Protein 2UZH (pdb70)

Structure (mmCIF, N/CA/C/O backbone):
data_2UZH
#
_entry.id   2UZH
#
_cell.length_a   159.121
_cell.length_b   159.121
_cell.length_c   54.160
_cell.angle_alpha   90.00
_cell.angle_beta   90.00
_cell.angle_gamma   90.00
#
_symmetry.space_group_name_H-M   'I 4'
#
loop_
_entity.id
_entity.type
_entity.pdbx_description
1 polymer '2C-METHYL-D-ERYTHRITOL 2,4-CYCLODIPHOSPHATE SYNTHASE'
2 non-polymer 'ZINC ION'
3 non-polymer "CYTIDINE-5'-DIPHOSPHATE"
4 non-polymer 1,2-ETHANEDIOL
5 non-polymer GLYCEROL
6 non-polymer '3-METHYLBUT-3-ENYL TRIHYDROGEN DIPHOSPHATE'
7 non-polymer DI(HYDROXYETHYL)ETHER
8 non-polymer 'ACETATE ION'
9 water water
#
loop_
_atom_site.group_PDB
_atom_site.id
_atom_site.type_symbol
_atom_site.label_atom_id
_atom_site.label_alt_id
_atom_site.label_comp_id
_atom_site.label_asym_id
_atom_site.label_entity_id
_atom_site.label_seq_id
_atom_site.pdbx_PDB_ins_code
_atom_site.Cartn_x
_atom_site.Cartn_y
_atom_site.Cartn_z
_atom_site.occupancy
_atom_site.B_iso_or_equiv
_atom_site.auth_seq_id
_atom_site.auth_comp_id
_atom_site.auth_asym_id
_atom_site.auth_atom_id
_atom_site.pdbx_PDB_model_num
ATOM 1 N N . LEU A 1 5 ? 63.498 68.616 38.596 1.00 30.26 3 LEU A N 1
ATOM 2 C CA . LEU A 1 5 ? 62.753 67.307 38.468 1.00 31.18 3 LEU A CA 1
ATOM 3 C C . LEU A 1 5 ? 63.619 66.251 37.797 1.00 29.21 3 LEU A C 1
ATOM 4 O O . LEU A 1 5 ? 64.406 66.579 36.912 1.00 29.19 3 LEU A O 1
ATOM 9 N N . PRO A 1 6 ? 63.463 64.970 38.192 1.00 28.13 4 PRO A N 1
ATOM 10 C CA . PRO A 1 6 ? 64.180 63.930 37.459 1.00 24.22 4 PRO A CA 1
ATOM 11 C C . PRO A 1 6 ? 63.522 63.693 36.083 1.00 24.02 4 PRO A C 1
ATOM 12 O O . PRO A 1 6 ? 62.397 64.160 35.846 1.00 22.84 4 PRO A O 1
ATOM 16 N N . ARG A 1 7 ? 64.237 63.036 35.174 1.00 20.21 5 ARG A N 1
ATOM 17 C CA . ARG A 1 7 ? 63.740 62.828 33.825 1.00 19.97 5 ARG A CA 1
ATOM 18 C C . ARG A 1 7 ? 63.549 61.349 33.504 1.00 17.54 5 ARG A C 1
ATOM 19 O O . ARG A 1 7 ? 64.414 60.527 33.827 1.00 17.25 5 ARG A O 1
ATOM 27 N N . VAL A 1 8 ? 62.449 61.041 32.823 1.00 12.38 6 VAL A N 1
ATOM 28 C CA . VAL A 1 8 ? 62.115 59.678 32.441 1.00 16.68 6 VAL A CA 1
ATOM 29 C C . VAL A 1 8 ? 62.402 59.477 30.945 1.00 15.80 6 VAL A C 1
ATOM 30 O O . VAL A 1 8 ? 62.346 60.425 30.180 1.00 18.47 6 VAL A O 1
ATOM 34 N N . GLY A 1 9 ? 62.754 58.252 30.556 1.00 13.55 7 GLY A N 1
ATOM 35 C CA . GLY A 1 9 ? 62.955 57.897 29.155 1.00 12.08 7 GLY A CA 1
ATOM 36 C C . GLY A 1 9 ? 62.510 56.466 28.928 1.00 14.35 7 GLY A C 1
ATOM 37 O O . GLY A 1 9 ? 62.339 55.692 29.886 1.00 12.84 7 GLY A O 1
ATOM 38 N N . LEU A 1 10 ? 62.317 56.116 27.661 1.00 13.38 8 LEU A N 1
ATOM 39 C CA . LEU A 1 10 ? 61.802 54.815 27.274 1.00 16.04 8 LEU A CA 1
ATOM 40 C C . LEU A 1 10 ? 62.472 54.406 25.972 1.00 17.06 8 LEU A C 1
ATOM 41 O O . LEU A 1 10 ? 62.812 55.264 25.161 1.00 16.42 8 LEU A O 1
ATOM 46 N N . GLY A 1 11 ? 62.654 53.099 25.782 1.00 17.07 9 GLY A N 1
ATOM 47 C CA . GLY A 1 11 ? 63.277 52.554 24.577 1.00 15.23 9 GLY A CA 1
ATOM 48 C C . GLY A 1 11 ? 62.667 51.211 24.261 1.00 17.24 9 GLY A C 1
ATOM 49 O O . GLY A 1 11 ? 62.331 50.460 25.179 1.00 18.26 9 GLY A O 1
ATOM 50 N N . THR A 1 12 ? 62.456 50.930 22.971 1.00 16.28 10 THR A N 1
ATOM 51 C CA . THR A 1 12 ? 62.003 49.613 22.529 1.00 20.50 10 THR A CA 1
ATOM 52 C C . THR A 1 12 ? 62.873 49.136 21.397 1.00 22.45 10 THR A C 1
ATOM 53 O O . THR A 1 12 ? 63.554 49.926 20.763 1.00 26.03 10 THR A O 1
ATOM 57 N N . ASP A 1 13 ? 62.848 47.831 21.151 1.00 24.56 11 ASP A N 1
ATOM 58 C CA . ASP A 1 13 ? 63.591 47.258 20.065 1.00 21.99 11 ASP A CA 1
ATOM 59 C C . ASP A 1 13 ? 63.053 45.878 19.719 1.00 24.75 11 ASP A C 1
ATOM 60 O O . ASP A 1 13 ? 62.598 45.149 20.595 1.00 22.57 11 ASP A O 1
ATOM 65 N N . VAL A 1 14 ? 63.125 45.539 18.432 1.00 25.57 12 VAL A N 1
ATOM 66 C CA A VAL A 1 14 ? 62.654 44.251 17.898 0.50 26.40 12 VAL A CA 1
ATOM 67 C CA B VAL A 1 14 ? 62.701 44.229 17.952 0.50 25.69 12 VAL A CA 1
ATOM 68 C C . VAL A 1 14 ? 63.697 43.721 16.903 1.00 27.67 12 VAL A C 1
ATOM 69 O O . VAL A 1 14 ? 64.157 44.476 16.046 1.00 26.32 12 VAL A O 1
ATOM 76 N N . HIS A 1 15 ? 64.063 42.439 17.008 1.00 29.23 13 HIS A N 1
ATOM 77 C CA . HIS A 1 15 ? 64.976 41.813 16.033 1.00 32.18 13 HIS A CA 1
ATOM 78 C C . HIS A 1 15 ? 64.444 40.456 15.604 1.00 32.83 13 HIS A C 1
ATOM 79 O O . HIS A 1 15 ? 63.838 39.752 16.415 1.00 30.36 13 HIS A O 1
ATOM 86 N N . PRO A 1 16 ? 64.715 40.051 14.343 1.00 34.44 14 PRO A N 1
ATOM 87 C CA . PRO A 1 16 ? 64.339 38.687 13.953 1.00 34.02 14 PRO A CA 1
ATOM 88 C C . PRO A 1 16 ? 65.262 37.644 14.591 1.00 35.15 14 PRO A C 1
ATOM 89 O O . PRO A 1 16 ? 66.430 37.921 14.875 1.00 37.38 14 PRO A O 1
ATOM 93 N N . ILE A 1 17 ? 64.721 36.460 14.835 1.00 38.73 15 ILE A N 1
ATOM 94 C CA . ILE A 1 17 ? 65.495 35.333 15.337 1.00 41.22 15 ILE A CA 1
ATOM 95 C C . ILE A 1 17 ? 66.097 34.553 14.151 1.00 46.28 15 ILE A C 1
ATOM 96 O O . ILE A 1 17 ? 65.439 34.341 13.128 1.00 42.95 15 ILE A O 1
ATOM 101 N N . GLU A 1 18 ? 67.360 34.162 14.290 1.00 51.87 16 GLU A N 1
ATOM 102 C CA . GLU A 1 18 ? 68.082 33.467 13.224 1.00 59.12 16 GLU A CA 1
ATOM 103 C C . GLU A 1 18 ? 68.631 32.151 13.757 1.00 58.10 16 GLU A C 1
ATOM 104 O O . GLU A 1 18 ? 69.313 32.123 14.786 1.00 56.84 16 GLU A O 1
ATOM 110 N N . ALA A 1 19 ? 68.309 31.062 13.063 1.00 59.77 17 ALA A N 1
ATOM 111 C CA . ALA A 1 19 ? 68.777 29.730 13.443 1.00 61.27 17 ALA A CA 1
ATOM 112 C C . ALA A 1 19 ? 70.308 29.663 13.392 1.00 60.99 17 ALA A C 1
ATOM 113 O O . ALA A 1 19 ? 70.928 30.156 12.441 1.00 60.12 17 ALA A O 1
ATOM 115 N N . GLY A 1 20 ? 70.907 29.087 14.433 1.00 60.43 18 GLY A N 1
ATOM 116 C CA . GLY A 1 20 ? 72.359 28.920 14.490 1.00 62.39 18 GLY A CA 1
ATOM 117 C C . GLY A 1 20 ? 73.139 30.056 15.137 1.00 62.96 18 GLY A C 1
ATOM 118 O O . GLY A 1 20 ? 74.204 29.819 15.719 1.00 64.66 18 GLY A O 1
ATOM 119 N N . ARG A 1 21 ? 72.615 31.281 15.031 1.00 61.93 19 ARG A N 1
ATOM 120 C CA . ARG A 1 21 ? 73.231 32.475 15.629 1.00 60.16 19 ARG A CA 1
ATOM 121 C C . ARG A 1 21 ? 73.340 32.313 17.158 1.00 58.42 19 ARG A C 1
ATOM 122 O O . ARG A 1 21 ? 72.421 31.769 17.787 1.00 57.07 19 ARG A O 1
ATOM 130 N N . PRO A 1 22 ? 74.482 32.738 17.754 1.00 55.62 20 PRO A N 1
ATOM 131 C CA . PRO A 1 22 ? 74.630 32.758 19.215 1.00 53.25 20 PRO A CA 1
ATOM 132 C C . PRO A 1 22 ? 73.693 33.754 19.913 1.00 49.35 20 PRO A C 1
ATOM 133 O O . PRO A 1 22 ? 73.642 34.940 19.556 1.00 47.37 20 PRO A O 1
ATOM 137 N N . CYS A 1 23 ? 72.965 33.259 20.908 1.00 45.48 21 CYS A N 1
ATOM 138 C CA . CYS A 1 23 ? 72.019 34.080 21.654 1.00 43.42 21 CYS A CA 1
ATOM 139 C C . CYS A 1 23 ? 72.744 34.965 22.663 1.00 40.91 21 CYS A C 1
ATOM 140 O O . CYS A 1 23 ? 73.090 34.519 23.757 1.00 41.87 21 CYS A O 1
ATOM 143 N N . ARG A 1 24 ? 72.996 36.212 22.267 1.00 41.10 22 ARG A N 1
ATOM 144 C CA . ARG A 1 24 ? 73.474 37.239 23.188 1.00 37.91 22 ARG A CA 1
ATOM 145 C C . ARG A 1 24 ? 72.267 38.087 23.549 1.00 33.72 22 ARG A C 1
ATOM 146 O O . ARG A 1 24 ? 71.651 38.707 22.681 1.00 31.51 22 ARG A O 1
ATOM 154 N N . LEU A 1 25 ? 71.924 38.095 24.830 1.00 29.63 23 LEU A N 1
ATOM 155 C CA . LEU A 1 25 ? 70.721 38.745 25.298 1.00 26.65 23 LEU A CA 1
ATOM 156 C C . LEU A 1 25 ? 70.984 39.207 26.703 1.00 24.93 23 LEU A C 1
ATOM 157 O O . LEU A 1 25 ? 71.469 38.426 27.521 1.00 23.24 23 LEU A O 1
ATOM 162 N N . LEU A 1 26 ? 70.642 40.465 27.000 1.00 20.97 24 LEU A N 1
ATOM 163 C CA . LEU A 1 26 ? 70.790 40.991 28.359 1.00 19.88 24 LEU A CA 1
ATOM 164 C C . LEU A 1 26 ? 72.254 40.960 28.797 1.00 18.85 24 LEU A C 1
ATOM 165 O O . LEU A 1 26 ? 72.557 40.894 29.992 1.00 20.31 24 LEU A O 1
ATOM 170 N N . CYS A 1 27 ? 73.148 41.021 27.808 1.00 21.11 25 CYS A N 1
ATOM 171 C CA . CYS A 1 27 ? 74.599 40.956 28.016 1.00 25.26 25 CYS A CA 1
ATOM 172 C C . CYS A 1 27 ? 75.066 39.613 28.625 1.00 27.19 25 CYS A C 1
ATOM 173 O O . CYS A 1 27 ? 76.101 39.550 29.273 1.00 30.35 25 CYS A O 1
ATOM 176 N N . LEU A 1 28 ? 74.273 38.560 28.414 1.00 30.28 26 LEU A N 1
ATOM 177 C CA . LEU A 1 28 ? 74.652 37.187 28.759 1.00 29.70 26 LEU A CA 1
ATOM 178 C C . LEU A 1 28 ? 74.669 36.360 27.487 1.00 30.88 26 LEU A C 1
ATOM 179 O O . LEU A 1 28 ? 74.166 36.799 26.448 1.00 29.99 26 LEU A O 1
ATOM 184 N N . GLU A 1 29 ? 75.256 35.172 27.564 1.00 33.12 27 GLU A N 1
ATOM 185 C CA . GLU A 1 29 ? 75.184 34.204 26.474 1.00 40.30 27 GLU A CA 1
ATOM 186 C C . GLU A 1 29 ? 74.273 33.060 26.896 1.00 38.28 27 GLU A C 1
ATOM 187 O O . GLU A 1 29 ? 74.478 32.425 27.930 1.00 35.55 27 GLU A O 1
ATOM 193 N N . PHE A 1 30 ? 73.231 32.832 26.116 1.00 39.87 28 PHE A N 1
ATOM 194 C CA . PHE A 1 30 ? 72.391 31.672 26.327 1.00 44.22 28 PHE A CA 1
ATOM 195 C C . PHE A 1 30 ? 72.851 30.703 25.241 1.00 52.22 28 PHE A C 1
ATOM 196 O O . PHE A 1 30 ? 72.335 30.725 24.117 1.00 54.14 28 PHE A O 1
ATOM 204 N N . ASP A 1 31 ? 73.870 29.900 25.561 1.00 60.40 29 ASP A N 1
ATOM 205 C CA . ASP A 1 31 ? 74.502 28.981 24.589 1.00 67.56 29 ASP A CA 1
ATOM 206 C C . ASP A 1 31 ? 73.633 27.734 24.469 1.00 70.90 29 ASP A C 1
ATOM 207 O O . ASP A 1 31 ? 74.042 26.618 24.802 1.00 74.34 29 ASP A O 1
ATOM 212 N N . ASP A 1 32 ? 72.443 27.955 23.917 1.00 73.29 30 ASP A N 1
ATOM 213 C CA . ASP A 1 32 ? 71.226 27.377 24.458 1.00 74.25 30 ASP A CA 1
ATOM 214 C C . ASP A 1 32 ? 70.101 27.521 23.431 1.00 72.82 30 ASP A C 1
ATOM 215 O O . ASP A 1 32 ? 69.599 26.522 22.902 1.00 72.54 30 ASP A O 1
ATOM 220 N N . ALA A 1 33 ? 69.730 28.774 23.149 1.00 70.39 31 ALA A N 1
ATOM 221 C CA . ALA A 1 33 ? 68.674 29.113 22.193 1.00 66.98 31 ALA A CA 1
ATOM 222 C C . ALA A 1 33 ? 69.243 29.870 20.992 1.00 64.45 31 ALA A C 1
ATOM 223 O O . ALA A 1 33 ? 70.442 30.152 20.941 1.00 63.28 31 ALA A O 1
ATOM 225 N N . ASP A 1 34 ? 68.388 30.163 20.014 1.00 62.70 32 ASP A N 1
ATOM 226 C CA . ASP A 1 34 ? 68.672 31.203 19.022 1.00 62.42 32 ASP A CA 1
ATOM 227 C C . ASP A 1 34 ? 68.195 32.508 19.678 1.00 60.33 32 ASP A C 1
ATOM 228 O O . ASP A 1 34 ? 67.162 32.493 20.361 1.00 62.57 32 ASP A O 1
ATOM 233 N N . GLY A 1 35 ? 68.885 33.637 19.497 1.00 57.61 33 GLY A N 1
ATOM 234 C CA . GLY A 1 35 ? 69.930 33.866 18.508 1.00 52.91 33 GLY A CA 1
ATOM 235 C C . GLY A 1 35 ? 69.366 34.917 17.570 1.00 50.45 33 GLY A C 1
ATOM 236 O O . GLY A 1 35 ? 68.638 34.575 16.640 1.00 48.65 33 GLY A O 1
ATOM 237 N N . CYS A 1 36 ? 69.658 36.193 17.829 1.00 49.21 34 CYS A N 1
ATOM 238 C CA . CYS A 1 36 ? 69.080 37.297 17.028 1.00 50.98 34 CYS A CA 1
ATOM 239 C C . CYS A 1 36 ? 70.007 37.872 15.964 1.00 52.49 34 CYS A C 1
ATOM 240 O O . CYS A 1 36 ? 71.211 37.967 16.176 1.00 52.62 34 CYS A O 1
ATOM 243 N N . ALA A 1 37 ? 69.416 38.299 14.846 1.00 54.63 35 ALA A N 1
ATOM 244 C CA . ALA A 1 37 ? 70.159 38.785 13.682 1.00 55.61 35 ALA A CA 1
ATOM 245 C C . ALA A 1 37 ? 70.067 40.303 13.483 1.00 56.59 35 ALA A C 1
ATOM 246 O O . ALA A 1 37 ? 69.317 41.000 14.175 1.00 57.69 35 ALA A O 1
ATOM 248 N N . SER A 1 40 ? 73.733 44.272 15.967 1.00 54.29 38 SER A N 1
ATOM 249 C CA . SER A 1 40 ? 75.166 44.032 16.172 1.00 53.36 38 SER A CA 1
ATOM 250 C C . SER A 1 40 ? 75.399 42.566 16.574 1.00 50.58 38 SER A C 1
ATOM 251 O O . SER A 1 40 ? 75.628 41.718 15.713 1.00 51.56 38 SER A O 1
ATOM 254 N N . ASP A 1 41 ? 75.325 42.274 17.873 1.00 46.62 39 ASP A N 1
ATOM 255 C CA . ASP A 1 41 ? 75.219 40.898 18.369 1.00 42.76 39 ASP A CA 1
ATOM 256 C C . ASP A 1 41 ? 73.738 40.495 18.586 1.00 39.91 39 ASP A C 1
ATOM 257 O O . ASP A 1 41 ? 73.433 39.420 19.120 1.00 37.71 39 ASP A O 1
ATOM 262 N N . GLY A 1 42 ? 72.830 41.377 18.171 1.00 38.27 40 GLY A N 1
ATOM 263 C CA . GLY A 1 42 ? 71.389 41.157 18.299 1.00 34.79 40 GLY A CA 1
ATOM 264 C C . GLY A 1 42 ? 70.821 41.212 19.710 1.00 32.51 40 GLY A C 1
ATOM 265 O O . GLY A 1 42 ? 69.726 40.671 19.961 1.00 32.77 40 GLY A O 1
ATOM 266 N N . ASP A 1 43 ? 71.531 41.874 20.630 1.00 27.22 41 ASP A N 1
ATOM 267 C CA . ASP A 1 43 ? 71.042 42.017 22.009 1.00 23.58 41 ASP A CA 1
ATOM 268 C C . ASP A 1 43 ? 69.941 43.088 22.121 1.00 23.95 41 ASP A C 1
ATOM 269 O O . ASP A 1 43 ? 70.187 44.263 22.432 1.00 23.55 41 ASP A O 1
ATOM 274 N N . VAL A 1 44 ? 68.718 42.645 21.858 1.00 23.61 42 VAL A N 1
ATOM 275 C CA . VAL A 1 44 ? 67.528 43.486 21.824 1.00 20.31 42 VAL A CA 1
ATOM 276 C C . VAL A 1 44 ? 67.338 44.239 23.151 1.00 22.55 42 VAL A C 1
ATOM 277 O O . VAL A 1 44 ? 66.948 45.418 23.159 1.00 23.53 42 VAL A O 1
ATOM 281 N N . ALA A 1 45 ? 67.647 43.569 24.268 1.00 19.86 43 ALA A N 1
ATOM 282 C CA . ALA A 1 45 ? 67.529 44.159 25.600 1.00 19.53 43 ALA A CA 1
ATOM 283 C C . ALA A 1 45 ? 68.585 45.242 25.871 1.00 20.12 43 ALA A C 1
ATOM 284 O O . ALA A 1 45 ? 68.284 46.262 26.482 1.00 20.17 43 ALA A O 1
ATOM 286 N N . ALA A 1 46 ? 69.821 45.024 25.409 1.00 20.07 44 ALA A N 1
ATOM 287 C CA . ALA A 1 46 ? 70.873 46.048 25.515 1.00 18.26 44 ALA A CA 1
ATOM 288 C C . ALA A 1 46 ? 70.524 47.290 24.708 1.00 16.46 44 ALA A C 1
ATOM 289 O O . ALA A 1 46 ? 70.733 48.417 25.164 1.00 16.51 44 ALA A O 1
ATOM 291 N N . HIS A 1 47 ? 69.972 47.078 23.515 1.00 18.07 45 HIS A N 1
ATOM 292 C CA . HIS A 1 47 ? 69.565 48.169 22.628 1.00 19.41 45 HIS A CA 1
ATOM 293 C C . HIS A 1 47 ? 68.418 49.005 23.201 1.00 17.61 45 HIS A C 1
ATOM 294 O O . HIS A 1 47 ? 68.475 50.240 23.192 1.00 21.03 45 HIS A O 1
ATOM 301 N N . ALA A 1 48 ? 67.373 48.341 23.688 1.00 16.86 46 ALA A N 1
ATOM 302 C CA . ALA A 1 48 ? 66.244 49.037 24.333 1.00 16.33 46 ALA A CA 1
ATOM 303 C C . ALA A 1 48 ? 66.728 49.887 25.527 1.00 14.84 46 ALA A C 1
ATOM 304 O O . ALA A 1 48 ? 66.316 51.037 25.691 1.00 13.86 46 ALA A O 1
ATOM 306 N N . LEU A 1 49 ? 67.605 49.301 26.341 1.00 15.01 47 LEU A N 1
ATOM 307 C CA A LEU A 1 49 ? 68.163 49.987 27.507 0.50 14.95 47 LEU A CA 1
ATOM 308 C CA B LEU A 1 49 ? 68.172 49.970 27.504 0.50 16.02 47 LEU A CA 1
ATOM 309 C C . LEU A 1 49 ? 68.980 51.209 27.114 1.00 15.54 47 LEU A C 1
ATOM 310 O O . LEU A 1 49 ? 68.878 52.244 27.747 1.00 15.21 47 LEU A O 1
ATOM 319 N N . CYS A 1 50 ? 69.799 51.081 26.072 1.00 17.88 48 CYS A N 1
ATOM 320 C CA . CYS A 1 50 ? 70.556 52.221 25.574 1.00 19.02 48 CYS A CA 1
ATOM 321 C C . CYS A 1 50 ? 69.618 53.340 25.158 1.00 18.07 48 CYS A C 1
ATOM 322 O O . CYS A 1 50 ? 69.774 54.496 25.593 1.00 19.36 48 CYS A O 1
ATOM 325 N N . ASP A 1 51 ? 68.622 52.994 24.345 1.00 19.59 49 ASP A N 1
ATOM 326 C CA . ASP A 1 51 ? 67.592 53.961 23.938 1.00 18.98 49 ASP A CA 1
ATOM 327 C C . ASP A 1 51 ? 66.828 54.626 25.082 1.00 16.24 49 ASP A C 1
ATOM 328 O O . ASP A 1 51 ? 66.527 55.807 25.004 1.00 19.20 49 ASP A O 1
ATOM 333 N N . ALA A 1 52 ? 66.544 53.891 26.154 1.00 13.96 50 ALA A N 1
ATOM 334 C CA . ALA A 1 52 ? 65.858 54.481 27.307 1.00 14.82 50 ALA A CA 1
ATOM 335 C C . ALA A 1 52 ? 66.756 55.531 27.982 1.00 16.47 50 ALA A C 1
ATOM 336 O O . ALA A 1 52 ? 66.291 56.615 28.369 1.00 16.36 50 ALA A O 1
ATOM 338 N N . LEU A 1 53 ? 68.043 55.212 28.115 1.00 17.60 51 LEU A N 1
ATOM 339 C CA . LEU A 1 53 ? 68.989 56.106 28.795 1.00 16.77 51 LEU A CA 1
ATOM 340 C C . LEU A 1 53 ? 69.214 57.385 27.989 1.00 17.82 51 LEU A C 1
ATOM 341 O O . LEU A 1 53 ? 69.207 58.486 28.541 1.00 19.50 51 LEU A O 1
ATOM 346 N N . LEU A 1 54 ? 69.402 57.221 26.684 1.00 16.36 52 LEU A N 1
ATOM 347 C CA . LEU A 1 54 ? 69.635 58.326 25.775 1.00 18.86 52 LEU A CA 1
ATOM 348 C C . LEU A 1 54 ? 68.427 59.256 25.718 1.00 22.03 52 LEU A C 1
ATOM 349 O O . LEU A 1 54 ? 68.575 60.488 25.765 1.00 22.71 52 LEU A O 1
ATOM 354 N N . SER A 1 55 ? 67.231 58.671 25.622 1.00 21.36 53 SER A N 1
ATOM 355 C CA . SER A 1 55 ? 66.020 59.473 25.612 1.00 18.84 53 SER A CA 1
ATOM 356 C C . SER A 1 55 ? 65.739 60.232 26.916 1.00 16.85 53 SER A C 1
ATOM 357 O O . SER A 1 55 ? 65.383 61.409 26.857 1.00 19.46 53 SER A O 1
ATOM 360 N N . ALA A 1 56 ? 65.943 59.598 28.076 1.00 16.50 54 ALA A N 1
ATOM 361 C CA . ALA A 1 56 ? 65.869 60.310 29.375 1.00 16.09 54 ALA A CA 1
ATOM 362 C C . ALA A 1 56 ? 66.806 61.528 29.423 1.00 19.61 54 ALA A C 1
ATOM 363 O O . ALA A 1 56 ? 66.444 62.579 29.954 1.00 17.93 54 ALA A O 1
ATOM 365 N N . ALA A 1 57 ? 68.004 61.377 28.854 1.00 19.86 55 ALA A N 1
ATOM 366 C CA . ALA A 1 57 ? 69.014 62.414 28.904 1.00 20.46 55 ALA A CA 1
ATOM 367 C C . ALA A 1 57 ? 68.894 63.419 27.746 1.00 24.81 55 ALA A C 1
ATOM 368 O O . ALA A 1 57 ? 69.646 64.383 27.686 1.00 25.68 55 ALA A O 1
ATOM 370 N N . GLY A 1 58 ? 67.968 63.177 26.818 1.00 23.40 56 GLY A N 1
ATOM 371 C CA . GLY A 1 58 ? 67.785 64.043 25.675 1.00 23.57 56 GLY A CA 1
ATOM 372 C C . GLY A 1 58 ? 68.914 63.997 24.665 1.00 26.96 56 GLY A C 1
ATOM 373 O O . GLY A 1 58 ? 69.194 65.008 24.024 1.00 29.15 56 GLY A O 1
ATOM 374 N N . LEU A 1 59 ? 69.533 62.829 24.484 1.00 26.70 57 LEU A N 1
ATOM 375 C CA . LEU A 1 59 ? 70.723 62.707 23.629 1.00 27.96 57 LEU A CA 1
ATOM 376 C C . LEU A 1 59 ? 70.539 61.981 22.292 1.00 26.75 57 LEU A C 1
ATOM 377 O O . LEU A 1 59 ? 71.514 61.665 21.626 1.00 27.90 57 LEU A O 1
ATOM 382 N N . GLY A 1 60 ? 69.306 61.711 21.896 1.00 27.67 58 GLY A N 1
ATOM 383 C CA . GLY A 1 60 ? 69.055 61.004 20.640 1.00 25.10 58 GLY A CA 1
ATOM 384 C C . GLY A 1 60 ? 68.717 59.541 20.840 1.00 25.87 58 GLY A C 1
ATOM 385 O O . GLY A 1 60 ? 68.173 59.163 21.876 1.00 25.53 58 GLY A O 1
ATOM 386 N N . ASP A 1 61 ? 69.024 58.732 19.829 1.00 23.56 59 ASP A N 1
ATOM 387 C CA . ASP A 1 61 ? 68.855 57.291 19.874 1.00 25.63 59 ASP A CA 1
ATOM 388 C C . ASP A 1 61 ? 70.130 56.609 19.359 1.00 26.91 59 ASP A C 1
ATOM 389 O O . ASP A 1 61 ? 71.156 57.262 19.165 1.00 24.19 59 ASP A O 1
ATOM 394 N N . LEU A 1 62 ? 70.068 55.299 19.153 1.00 26.98 60 LEU A N 1
ATOM 395 C CA . LEU A 1 62 ? 71.235 54.538 18.714 1.00 28.71 60 LEU A CA 1
ATOM 396 C C . LEU A 1 62 ? 71.809 55.031 17.390 1.00 30.23 60 LEU A C 1
ATOM 397 O O . LEU A 1 62 ? 73.028 54.997 17.201 1.00 26.39 60 LEU A O 1
ATOM 402 N N . GLY A 1 63 ? 70.933 55.456 16.475 1.00 28.51 61 GLY A N 1
ATOM 403 C CA . GLY A 1 63 ? 71.364 55.978 15.180 1.00 29.02 61 GLY A CA 1
ATOM 404 C C . GLY A 1 63 ? 72.115 57.283 15.339 1.00 30.51 61 GLY A C 1
ATOM 405 O O . GLY A 1 63 ? 73.159 57.479 14.738 1.00 35.09 61 GLY A O 1
ATOM 406 N N . THR A 1 64 ? 71.595 58.185 16.161 1.00 31.06 62 THR A N 1
ATOM 407 C CA . THR A 1 64 ? 72.308 59.415 16.493 1.00 33.53 62 THR A CA 1
ATOM 408 C C . THR A 1 64 ? 73.747 59.127 16.921 1.00 34.58 62 THR A C 1
ATOM 409 O O . THR A 1 64 ? 74.674 59.798 16.478 1.00 35.64 62 THR A O 1
ATOM 413 N N . ILE A 1 65 ? 73.922 58.124 17.778 1.00 34.99 63 ILE A N 1
ATOM 414 C CA . ILE A 1 65 ? 75.176 57.947 18.499 1.00 36.59 63 ILE A CA 1
ATOM 415 C C . ILE A 1 65 ? 76.183 56.962 17.890 1.00 37.10 63 ILE A C 1
ATOM 416 O O . ILE A 1 65 ? 77.398 57.174 17.981 1.00 39.19 63 ILE A O 1
ATOM 421 N N . PHE A 1 66 ? 75.682 55.908 17.263 1.00 35.34 64 PHE A N 1
ATOM 422 C CA . PHE A 1 66 ? 76.539 54.908 16.637 1.00 37.36 64 PHE A CA 1
ATOM 423 C C . PHE A 1 66 ? 76.474 55.011 15.107 1.00 42.05 64 PHE A C 1
ATOM 424 O O . PHE A 1 66 ? 77.169 54.281 14.393 1.00 45.27 64 PHE A O 1
ATOM 432 N N . GLY A 1 67 ? 75.663 55.952 14.618 1.00 45.24 65 GLY A N 1
ATOM 433 C CA . GLY A 1 67 ? 75.468 56.173 13.187 1.00 48.78 65 GLY A CA 1
ATOM 434 C C . GLY A 1 67 ? 75.035 54.902 12.490 1.00 52.52 65 GLY A C 1
ATOM 435 O O . GLY A 1 67 ? 74.561 53.967 13.140 1.00 50.17 65 GLY A O 1
ATOM 436 N N . THR A 1 68 ? 75.196 54.869 11.168 1.00 58.29 66 THR A N 1
ATOM 437 C CA . THR A 1 68 ? 74.954 53.646 10.399 1.00 62.55 66 THR A CA 1
ATOM 438 C C . THR A 1 68 ? 76.239 53.124 9.749 1.00 63.28 66 THR A C 1
ATOM 439 O O . THR A 1 68 ? 76.960 53.865 9.055 1.00 60.90 66 THR A O 1
ATOM 443 N N . ASP A 1 69 ? 76.514 51.848 10.013 1.00 64.47 67 ASP A N 1
ATOM 444 C CA . ASP A 1 69 ? 77.776 51.187 9.655 1.00 66.01 67 ASP A CA 1
ATOM 445 C C . ASP A 1 69 ? 79.035 52.067 9.834 1.00 63.04 67 ASP A C 1
ATOM 446 O O . ASP A 1 69 ? 79.910 52.097 8.960 1.00 62.57 67 ASP A O 1
ATOM 451 N N . ARG A 1 70 ? 79.100 52.782 10.964 1.00 60.19 68 ARG A N 1
ATOM 452 C CA . ARG A 1 70 ? 80.295 53.535 11.375 1.00 56.77 68 ARG A CA 1
ATOM 453 C C . ARG A 1 70 ? 81.437 52.547 11.624 1.00 51.74 68 ARG A C 1
ATOM 454 O O . ARG A 1 70 ? 81.245 51.526 12.296 1.00 49.89 68 ARG A O 1
ATOM 462 N N . PRO A 1 71 ? 82.631 52.845 11.091 1.00 47.81 69 PRO A N 1
ATOM 463 C CA . PRO A 1 71 ? 83.671 51.823 11.185 1.00 45.00 69 PRO A CA 1
ATOM 464 C C . PRO A 1 71 ? 84.020 51.487 12.642 1.00 40.21 69 PRO A C 1
ATOM 465 O O . PRO A 1 71 ? 84.257 50.329 12.959 1.00 39.79 69 PRO A O 1
ATOM 469 N N . GLN A 1 72 ? 84.019 52.479 13.525 1.00 37.55 70 GLN A N 1
ATOM 470 C CA . GLN A 1 72 ? 84.506 52.241 14.890 1.00 37.24 70 GLN A CA 1
ATOM 471 C C . GLN A 1 72 ? 83.532 51.463 15.776 1.00 34.82 70 GLN A C 1
ATOM 472 O O . GLN A 1 72 ? 83.919 50.938 16.816 1.00 33.42 70 GLN A O 1
ATOM 478 N N . TRP A 1 73 ? 82.277 51.364 15.346 1.00 35.53 71 TRP A N 1
ATOM 479 C CA . TRP A 1 73 ? 81.279 50.607 16.104 1.00 35.57 71 TRP A CA 1
ATOM 480 C C . TRP A 1 73 ? 80.804 49.340 15.406 1.00 37.65 71 TRP A C 1
ATOM 481 O O . TRP A 1 73 ? 79.955 48.622 15.938 1.00 36.98 71 TRP A O 1
ATOM 492 N N . ARG A 1 74 ? 81.359 49.056 14.229 1.00 41.02 72 ARG A N 1
ATOM 493 C CA . ARG A 1 74 ? 81.070 47.799 13.552 1.00 45.23 72 ARG A CA 1
ATOM 494 C C . ARG A 1 74 ? 81.371 46.625 14.467 1.00 46.06 72 ARG A C 1
ATOM 495 O O . ARG A 1 74 ? 82.542 46.343 14.779 1.00 45.92 72 ARG A O 1
ATOM 503 N N . GLY A 1 75 ? 80.301 45.960 14.902 1.00 45.19 73 GLY A N 1
ATOM 504 C CA . GLY A 1 75 ? 80.412 44.751 15.716 1.00 42.79 73 GLY A CA 1
ATOM 505 C C . GLY A 1 75 ? 80.542 44.993 17.211 1.00 41.06 73 GLY A C 1
ATOM 506 O O . GLY A 1 75 ? 80.957 44.091 17.946 1.00 41.07 73 GLY A O 1
ATOM 507 N N . ALA A 1 76 ? 80.205 46.210 17.652 1.00 36.56 74 ALA A N 1
ATOM 508 C CA . ALA A 1 76 ? 80.135 46.546 19.066 1.00 32.44 74 ALA A CA 1
ATOM 509 C C . ALA A 1 76 ? 79.091 45.671 19.748 1.00 32.73 74 ALA A C 1
ATOM 510 O O . ALA A 1 76 ? 77.973 45.486 19.248 1.00 33.70 74 ALA A O 1
ATOM 512 N N . SER A 1 77 ? 79.455 45.120 20.890 1.00 27.83 75 SER A N 1
ATOM 513 C CA . SER A 1 77 ? 78.525 44.290 21.611 1.00 24.12 75 SER A CA 1
ATOM 514 C C . SER A 1 77 ? 77.519 45.181 22.350 1.00 24.31 75 SER A C 1
ATOM 515 O O . SER A 1 77 ? 77.610 46.418 22.313 1.00 24.62 75 SER A O 1
ATOM 518 N N . GLY A 1 78 ? 76.568 44.549 23.028 1.00 26.13 76 GLY A N 1
ATOM 519 C CA . GLY A 1 78 ? 75.581 45.260 23.833 1.00 24.01 76 GLY A CA 1
ATOM 520 C C . GLY A 1 78 ? 76.229 45.959 25.010 1.00 22.21 76 GLY A C 1
ATOM 521 O O . GLY A 1 78 ? 75.923 47.114 25.293 1.00 21.55 76 GLY A O 1
ATOM 522 N N . ALA A 1 79 ? 77.134 45.255 25.684 1.00 20.79 77 ALA A N 1
ATOM 523 C CA . ALA A 1 79 ? 77.937 45.823 26.766 1.00 21.07 77 ALA A CA 1
ATOM 524 C C . ALA A 1 79 ? 78.779 47.038 26.326 1.00 17.63 77 ALA A C 1
ATOM 525 O O . ALA A 1 79 ? 78.858 48.024 27.056 1.00 21.95 77 ALA A O 1
ATOM 527 N N . ASP A 1 80 ? 79.411 46.957 25.152 1.00 20.06 78 ASP A N 1
ATOM 528 C CA . ASP A 1 80 ? 80.180 48.081 24.584 1.00 18.99 78 ASP A CA 1
ATOM 529 C C . ASP A 1 80 ? 79.277 49.305 24.461 1.00 21.39 78 ASP A C 1
ATOM 530 O O . ASP A 1 80 ? 79.662 50.432 24.799 1.00 20.38 78 ASP A O 1
ATOM 535 N N . MET A 1 81 ? 78.072 49.065 23.946 1.00 22.37 79 MET A N 1
ATOM 536 C CA . MET A 1 81 ? 77.115 50.130 23.670 1.00 23.38 79 MET A CA 1
ATOM 537 C C . MET A 1 81 ? 76.639 50.780 24.950 1.00 18.01 79 MET A C 1
ATOM 538 O O . MET A 1 81 ? 76.657 52.011 25.062 1.00 19.58 79 MET A O 1
ATOM 543 N N . ILE A 1 82 ? 76.253 49.973 25.934 1.00 17.82 80 ILE A N 1
ATOM 544 C CA A ILE A 1 82 ? 75.780 50.577 27.165 0.50 20.49 80 ILE A CA 1
ATOM 545 C CA B ILE A 1 82 ? 75.819 50.470 27.245 0.50 16.03 80 ILE A CA 1
ATOM 546 C C . ILE A 1 82 ? 76.911 51.319 27.911 1.00 20.20 80 ILE A C 1
ATOM 547 O O . ILE A 1 82 ? 76.672 52.433 28.406 1.00 20.24 80 ILE A O 1
ATOM 556 N N . ARG A 1 83 ? 78.128 50.753 27.938 1.00 20.27 81 ARG A N 1
ATOM 557 C CA . ARG A 1 83 ? 79.315 51.418 28.512 1.00 19.46 81 ARG A CA 1
ATOM 558 C C . ARG A 1 83 ? 79.481 52.848 27.957 1.00 18.91 81 ARG A C 1
ATOM 559 O O . ARG A 1 83 ? 79.640 53.801 28.723 1.00 19.71 81 ARG A O 1
ATOM 567 N N . HIS A 1 84 ? 79.374 52.994 26.633 1.00 17.90 82 HIS A N 1
ATOM 568 C CA . HIS A 1 84 ? 79.486 54.298 25.955 1.00 19.75 82 HIS A CA 1
ATOM 569 C C . HIS A 1 84 ? 78.305 55.225 26.263 1.00 22.18 82 HIS A C 1
ATOM 570 O O . HIS A 1 84 ? 78.488 56.411 26.559 1.00 20.39 82 HIS A O 1
ATOM 577 N N . VAL A 1 85 ? 77.090 54.668 26.224 1.00 23.83 83 VAL A N 1
ATOM 578 C CA . VAL A 1 85 ? 75.873 55.410 26.576 1.00 19.30 83 VAL A CA 1
ATOM 579 C C . VAL A 1 85 ? 75.911 55.928 28.012 1.00 18.48 83 VAL A C 1
ATOM 580 O O . VAL A 1 85 ? 75.635 57.104 28.246 1.00 20.10 83 VAL A O 1
ATOM 584 N N . ARG A 1 86 ? 76.272 55.068 28.965 1.00 17.70 84 ARG A N 1
ATOM 585 C CA . ARG A 1 86 ? 76.479 55.502 30.354 1.00 18.06 84 ARG A CA 1
ATOM 586 C C . ARG A 1 86 ? 77.409 56.714 30.417 1.00 21.95 84 ARG A C 1
ATOM 587 O O . ARG A 1 86 ? 77.104 57.711 31.097 1.00 21.12 84 ARG A O 1
ATOM 595 N N . GLY A 1 87 ? 78.537 56.638 29.696 1.00 23.34 85 GLY A N 1
ATOM 596 C CA . GLY A 1 87 ? 79.488 57.761 29.658 1.00 22.85 85 GLY A CA 1
ATOM 597 C C . GLY A 1 87 ? 78.919 59.047 29.078 1.00 22.22 85 GLY A C 1
ATOM 598 O O . GLY A 1 87 ? 79.175 60.136 29.597 1.00 25.39 85 GLY A O 1
ATOM 599 N N . LEU A 1 88 ? 78.151 58.932 27.997 1.00 23.42 86 LEU A N 1
ATOM 600 C CA . LEU A 1 88 ? 77.502 60.099 27.378 1.00 21.99 86 LEU A CA 1
ATOM 601 C C . LEU A 1 88 ? 76.506 60.777 28.323 1.00 23.46 86 LEU A C 1
ATOM 602 O O . LEU A 1 88 ? 76.434 62.014 28.396 1.00 23.79 86 LEU A O 1
ATOM 607 N N . VAL A 1 89 ? 75.753 59.955 29.054 1.00 23.28 87 VAL A N 1
ATOM 608 C CA . VAL A 1 89 ? 74.751 60.434 30.004 1.00 22.47 87 VAL A CA 1
ATOM 609 C C . VAL A 1 89 ? 75.399 61.158 31.182 1.00 25.36 87 VAL A C 1
ATOM 610 O O . VAL A 1 89 ? 74.941 62.237 31.583 1.00 25.43 87 VAL A O 1
ATOM 614 N N . GLU A 1 90 ? 76.460 60.577 31.740 1.00 27.02 88 GLU A N 1
ATOM 615 C CA . GLU A 1 90 ? 77.134 61.212 32.875 1.00 32.48 88 GLU A CA 1
ATOM 616 C C . GLU A 1 90 ? 77.840 62.510 32.468 1.00 32.09 88 GLU A C 1
ATOM 617 O O . GLU A 1 90 ? 77.856 63.468 33.234 1.00 32.99 88 GLU A O 1
ATOM 623 N N . ASN A 1 91 ? 78.374 62.538 31.246 1.00 32.02 89 ASN A N 1
ATOM 624 C CA . ASN A 1 91 ? 79.027 63.715 30.691 1.00 31.98 89 ASN A CA 1
ATOM 625 C C . ASN A 1 91 ? 78.079 64.867 30.399 1.00 34.42 89 ASN A C 1
ATOM 626 O O . ASN A 1 91 ? 78.495 66.030 30.446 1.00 33.72 89 ASN A O 1
ATOM 631 N N . ALA A 1 92 ? 76.824 64.542 30.072 1.00 33.29 90 ALA A N 1
ATOM 632 C CA . ALA A 1 92 ? 75.775 65.546 29.892 1.00 28.82 90 ALA A CA 1
ATOM 633 C C . ALA A 1 92 ? 75.287 66.097 31.235 1.00 29.73 90 ALA A C 1
ATOM 634 O O . ALA A 1 92 ? 74.416 66.967 31.278 1.00 33.42 90 ALA A O 1
ATOM 636 N N . GLY A 1 93 ? 75.854 65.584 32.324 1.00 28.18 91 GLY A N 1
ATOM 637 C CA . GLY A 1 93 ? 75.629 66.134 33.655 1.00 29.79 91 GLY A CA 1
ATOM 638 C C . GLY A 1 93 ? 74.531 65.441 34.432 1.00 29.91 91 GLY A C 1
ATOM 639 O O . GLY A 1 93 ? 73.963 66.024 35.352 1.00 30.89 91 GLY A O 1
ATOM 640 N N . PHE A 1 94 ? 74.230 64.199 34.062 1.00 26.52 92 PHE A N 1
ATOM 641 C CA . PHE A 1 94 ? 73.133 63.460 34.688 1.00 26.80 92 PHE A CA 1
ATOM 642 C C . PHE A 1 94 ? 73.662 62.326 35.538 1.00 24.51 92 PHE A C 1
ATOM 643 O O . PHE A 1 94 ? 74.687 61.732 35.208 1.00 24.23 92 PHE A O 1
ATOM 651 N N . VAL A 1 95 ? 72.951 62.038 36.625 1.00 22.99 93 VAL A N 1
ATOM 652 C CA A VAL A 1 95 ? 73.171 60.844 37.438 0.50 22.21 93 VAL A CA 1
ATOM 653 C CA B VAL A 1 95 ? 73.197 60.817 37.385 0.50 23.31 93 VAL A CA 1
ATOM 654 C C . VAL A 1 95 ? 72.056 59.841 37.078 1.00 23.14 93 VAL A C 1
ATOM 655 O O . VAL A 1 95 ? 70.887 60.227 37.002 1.00 24.62 93 VAL A O 1
ATOM 662 N N . ILE A 1 96 ? 72.407 58.583 36.822 1.00 20.49 94 ILE A N 1
ATOM 663 C CA . ILE A 1 96 ? 71.399 57.568 36.533 1.00 20.22 94 ILE A CA 1
ATOM 664 C C . ILE A 1 96 ? 70.816 57.004 37.822 1.00 19.29 94 ILE A C 1
ATOM 665 O O . ILE A 1 96 ? 71.544 56.475 38.651 1.00 22.32 94 ILE A O 1
ATOM 670 N N . GLY A 1 97 ? 69.501 57.131 37.981 1.00 22.03 95 GLY A N 1
ATOM 671 C CA . GLY A 1 97 ? 68.784 56.568 39.134 1.00 16.84 95 GLY A CA 1
ATOM 672 C C . GLY A 1 97 ? 68.545 55.066 39.025 1.00 19.30 95 GLY A C 1
ATOM 673 O O . GLY A 1 97 ? 69.008 54.294 39.864 1.00 20.11 95 GLY A O 1
ATOM 674 N N . ASN A 1 98 ? 67.795 54.637 38.014 1.00 16.57 96 ASN A N 1
ATOM 675 C CA . ASN A 1 98 ? 67.540 53.203 37.814 1.00 16.74 96 ASN A CA 1
ATOM 676 C C . ASN A 1 98 ? 67.141 52.998 36.376 1.00 16.71 96 ASN A C 1
ATOM 677 O O . ASN A 1 98 ? 66.887 53.967 35.667 1.00 15.95 96 ASN A O 1
ATOM 682 N N . ALA A 1 99 ? 67.140 51.741 35.933 1.00 15.03 97 ALA A N 1
ATOM 683 C CA . ALA A 1 99 ? 66.610 51.415 34.635 1.00 14.59 97 ALA A CA 1
ATOM 684 C C . ALA A 1 99 ? 65.969 50.031 34.730 1.00 16.23 97 ALA A C 1
ATOM 685 O O . ALA A 1 99 ? 66.253 49.268 35.651 1.00 16.33 97 ALA A O 1
ATOM 687 N N . THR A 1 100 ? 65.069 49.734 33.809 1.00 14.13 98 THR A N 1
ATOM 688 C CA . THR A 1 100 ? 64.371 48.452 33.807 1.00 16.22 98 THR A CA 1
ATOM 689 C C . THR A 1 100 ? 64.285 47.994 32.370 1.00 15.68 98 THR A C 1
ATOM 690 O O . THR A 1 100 ? 64.234 48.814 31.457 1.00 15.66 98 THR A O 1
ATOM 694 N N . VAL A 1 101 ? 64.246 46.687 32.161 1.00 15.56 99 VAL A N 1
ATOM 695 C CA . VAL A 1 101 ? 64.066 46.153 30.837 1.00 15.47 99 VAL A CA 1
ATOM 696 C C . VAL A 1 101 ? 63.225 44.867 30.911 1.00 18.33 99 VAL A C 1
ATOM 697 O O . VAL A 1 101 ? 63.504 43.991 31.733 1.00 19.59 99 VAL A O 1
ATOM 701 N N . GLN A 1 102 ? 62.203 44.777 30.054 1.00 17.82 100 GLN A N 1
ATOM 702 C CA . GLN A 1 102 ? 61.413 43.556 29.889 1.00 17.06 100 GLN A CA 1
ATOM 703 C C . GLN A 1 102 ? 61.673 42.912 28.536 1.00 14.99 100 GLN A C 1
ATOM 704 O O . GLN A 1 102 ? 61.497 43.547 27.499 1.00 18.22 100 GLN A O 1
ATOM 710 N N . VAL A 1 103 ? 62.096 41.654 28.550 1.00 14.25 101 VAL A N 1
ATOM 711 C CA . VAL A 1 103 ? 62.227 40.875 27.326 1.00 17.47 101 VAL A CA 1
ATOM 712 C C . VAL A 1 103 ? 60.857 40.275 26.922 1.00 18.76 101 VAL A C 1
ATOM 713 O O . VAL A 1 103 ? 60.117 39.758 27.758 1.00 17.89 101 VAL A O 1
ATOM 717 N N . ILE A 1 104 ? 60.520 40.362 25.642 1.00 19.06 102 ILE A N 1
ATOM 718 C CA . ILE A 1 104 ? 59.254 39.837 25.150 1.00 18.33 102 ILE A CA 1
ATOM 719 C C . ILE A 1 104 ? 59.521 38.746 24.094 1.00 20.81 102 ILE A C 1
ATOM 720 O O . ILE A 1 104 ? 59.941 39.037 22.971 1.00 19.16 102 ILE A O 1
ATOM 725 N N . GLY A 1 105 ? 59.306 37.488 24.479 1.00 20.56 103 GLY A N 1
ATOM 726 C CA . GLY A 1 105 ? 59.530 36.376 23.569 1.00 22.88 103 GLY A CA 1
ATOM 727 C C . GLY A 1 105 ? 59.484 35.044 24.271 1.00 24.91 103 GLY A C 1
ATOM 728 O O . GLY A 1 105 ? 59.446 34.975 25.507 1.00 23.98 103 GLY A O 1
ATOM 729 N N . ASN A 1 106 ? 59.510 33.983 23.468 1.00 28.93 104 ASN A N 1
ATOM 730 C CA . ASN A 1 106 ? 59.370 32.601 23.959 1.00 31.56 104 ASN A CA 1
ATOM 731 C C . ASN A 1 106 ? 60.648 32.049 24.572 1.00 33.05 104 ASN A C 1
ATOM 732 O O . ASN A 1 106 ? 60.624 31.525 25.685 1.00 33.34 104 ASN A O 1
ATOM 737 N N . ARG A 1 107 ? 61.752 32.155 23.833 1.00 34.85 105 ARG A N 1
ATOM 738 C CA . ARG A 1 107 ? 63.041 31.607 24.264 1.00 39.86 105 ARG A CA 1
ATOM 739 C C . ARG A 1 107 ? 64.145 32.631 24.013 1.00 35.82 105 ARG A C 1
ATOM 740 O O . ARG A 1 107 ? 64.057 33.392 23.045 1.00 37.00 105 ARG A O 1
ATOM 748 N N . PRO A 1 108 ? 65.188 32.660 24.876 1.00 33.55 106 PRO A N 1
ATOM 749 C CA . PRO A 1 108 ? 65.414 31.765 26.018 1.00 30.55 106 PRO A CA 1
ATOM 750 C C . PRO A 1 108 ? 64.496 32.092 27.185 1.00 32.40 106 PRO A C 1
ATOM 751 O O . PRO A 1 108 ? 63.853 33.148 27.190 1.00 31.94 106 PRO A O 1
ATOM 755 N N . LYS A 1 109 ? 64.440 31.189 28.158 1.00 31.01 107 LYS A N 1
ATOM 756 C CA . LYS A 1 109 ? 63.844 31.479 29.444 1.00 33.39 107 LYS A CA 1
ATOM 757 C C . LYS A 1 109 ? 64.835 32.316 30.232 1.00 32.48 107 LYS A C 1
ATOM 758 O O . LYS A 1 109 ? 65.974 31.906 30.461 1.00 32.45 107 LYS A O 1
ATOM 764 N N . VAL A 1 110 ? 64.387 33.495 30.631 1.00 31.38 108 VAL A N 1
ATOM 765 C CA . VAL A 1 110 ? 65.222 34.483 31.296 1.00 29.60 108 VAL A CA 1
ATOM 766 C C . VAL A 1 110 ? 65.269 34.208 32.798 1.00 29.12 108 VAL A C 1
ATOM 767 O O . VAL A 1 110 ? 66.309 34.406 33.434 1.00 27.62 108 VAL A O 1
ATOM 771 N N . GLY A 1 111 ? 64.152 33.724 33.344 1.00 26.57 109 GLY A N 1
ATOM 772 C CA . GLY A 1 111 ? 64.013 33.463 34.783 1.00 27.60 109 GLY A CA 1
ATOM 773 C C . GLY A 1 111 ? 65.192 32.849 35.519 1.00 28.94 109 GLY A C 1
ATOM 774 O O . GLY A 1 111 ? 65.616 33.399 36.534 1.00 30.94 109 GLY A O 1
ATOM 775 N N . PRO A 1 112 ? 65.728 31.707 35.027 1.00 29.40 110 PRO A N 1
ATOM 776 C CA . PRO A 1 112 ? 66.880 31.053 35.694 1.00 31.53 110 PRO A CA 1
ATOM 777 C C . PRO A 1 112 ? 68.151 31.906 35.754 1.00 31.47 110 PRO A C 1
ATOM 778 O O . PRO A 1 112 ? 68.964 31.717 36.656 1.00 33.49 110 PRO A O 1
ATOM 782 N N . ARG A 1 113 ? 68.305 32.843 34.820 1.00 30.54 111 ARG A N 1
ATOM 783 C CA . ARG A 1 113 ? 69.465 33.739 34.784 1.00 30.22 111 ARG A CA 1
ATOM 784 C C . ARG A 1 113 ? 69.139 35.226 35.015 1.00 29.50 111 ARG A C 1
ATOM 785 O O . ARG A 1 113 ? 69.953 36.097 34.739 1.00 31.92 111 ARG A O 1
ATOM 793 N N . ARG A 1 114 ? 67.959 35.493 35.557 1.00 27.22 112 ARG A N 1
ATOM 794 C CA . ARG A 1 114 ? 67.457 36.848 35.741 1.00 27.45 112 ARG A CA 1
ATOM 795 C C . ARG A 1 114 ? 68.287 37.676 36.734 1.00 27.00 112 ARG A C 1
ATOM 796 O O . ARG A 1 114 ? 68.551 38.857 36.494 1.00 22.78 112 ARG A O 1
ATOM 804 N N . GLU A 1 115 ? 68.675 37.067 37.848 1.00 25.09 113 GLU A N 1
ATOM 805 C CA . GLU A 1 115 ? 69.481 37.763 38.855 1.00 28.04 113 GLU A CA 1
ATOM 806 C C . GLU A 1 115 ? 70.902 38.021 38.376 1.00 26.75 113 GLU A C 1
ATOM 807 O O . GLU A 1 115 ? 71.495 39.052 38.720 1.00 28.41 113 GLU A O 1
ATOM 813 N N . GLU A 1 116 ? 71.434 37.087 37.584 1.00 26.09 114 GLU A N 1
ATOM 814 C CA . GLU A 1 116 ? 72.734 37.252 36.937 1.00 29.73 114 GLU A CA 1
ATOM 815 C C . GLU A 1 116 ? 72.700 38.421 35.935 1.00 27.43 114 GLU A C 1
ATOM 816 O O . GLU A 1 116 ? 73.609 39.241 35.918 1.00 25.85 114 GLU A O 1
ATOM 822 N N . ALA A 1 117 ? 71.638 38.493 35.127 1.00 26.28 115 ALA A N 1
ATOM 823 C CA . ALA A 1 117 ? 71.466 39.570 34.154 1.00 25.53 115 ALA A CA 1
ATOM 824 C C . ALA A 1 117 ? 71.381 40.923 34.859 1.00 25.82 115 ALA A C 1
ATOM 825 O O . ALA A 1 117 ? 72.011 41.886 34.423 1.00 23.60 115 ALA A O 1
ATOM 827 N N . GLN A 1 118 ? 70.642 40.970 35.971 1.00 24.99 116 GLN A N 1
ATOM 828 C CA . GLN A 1 118 ? 70.546 42.164 36.808 1.00 23.17 116 GLN A CA 1
ATOM 829 C C . GLN A 1 118 ? 71.890 42.605 37.367 1.00 25.52 116 GLN A C 1
ATOM 830 O O . GLN A 1 118 ? 72.168 43.812 37.416 1.00 27.15 116 GLN A O 1
ATOM 836 N N . GLN A 1 119 ? 72.716 41.648 37.795 1.00 26.63 117 GLN A N 1
ATOM 837 C CA A GLN A 1 119 ? 74.049 41.956 38.316 0.50 27.83 117 GLN A CA 1
ATOM 838 C CA B GLN A 1 119 ? 74.060 41.973 38.312 0.50 26.99 117 GLN A CA 1
ATOM 839 C C . GLN A 1 119 ? 74.952 42.525 37.217 1.00 24.86 117 GLN A C 1
ATOM 840 O O . GLN A 1 119 ? 75.589 43.552 37.405 1.00 24.55 117 GLN A O 1
ATOM 851 N N . VAL A 1 120 ? 74.987 41.841 36.075 1.00 24.13 118 VAL A N 1
ATOM 852 C CA . VAL A 1 120 ? 75.807 42.248 34.939 1.00 24.15 118 VAL A CA 1
ATOM 853 C C . VAL A 1 120 ? 75.431 43.641 34.472 1.00 22.79 118 VAL A C 1
ATOM 854 O O . VAL A 1 120 ? 76.302 44.483 34.280 1.00 22.66 118 VAL A O 1
ATOM 858 N N . LEU A 1 121 ? 74.131 43.882 34.324 1.00 20.87 119 LEU A N 1
ATOM 859 C CA . LEU A 1 121 ? 73.625 45.111 33.721 1.00 21.42 119 LEU A CA 1
ATOM 860 C C . LEU A 1 121 ? 73.690 46.281 34.694 1.00 17.92 119 LEU A C 1
ATOM 861 O O . LEU A 1 121 ? 73.946 47.405 34.291 1.00 18.80 119 LEU A O 1
ATOM 866 N N . SER A 1 122 ? 73.462 46.015 35.974 1.00 19.03 120 SER A N 1
ATOM 867 C CA . SER A 1 122 ? 73.625 47.052 37.015 1.00 22.67 120 SER A CA 1
ATOM 868 C C . SER A 1 122 ? 75.062 47.594 37.123 1.00 24.88 120 SER A C 1
ATOM 869 O O . SER A 1 122 ? 75.274 48.789 37.367 1.00 24.45 120 SER A O 1
ATOM 872 N N . GLU A 1 123 ? 76.030 46.697 36.963 1.00 28.41 121 GLU A N 1
ATOM 873 C CA . GLU A 1 123 ? 77.449 47.044 36.917 1.00 30.64 121 GLU A CA 1
ATOM 874 C C . GLU A 1 123 ? 77.803 47.878 35.686 1.00 29.16 121 GLU A C 1
ATOM 875 O O . GLU A 1 123 ? 78.591 48.818 35.787 1.00 26.91 121 GLU A O 1
ATOM 881 N N . LEU A 1 124 ? 77.240 47.521 34.527 1.00 24.99 122 LEU A N 1
ATOM 882 C CA . LEU A 1 124 ? 77.475 48.272 33.297 1.00 25.68 122 LEU A CA 1
ATOM 883 C C . LEU A 1 124 ? 76.841 49.674 33.277 1.00 28.07 122 LEU A C 1
ATOM 884 O O . LEU A 1 124 ? 77.427 50.614 32.701 1.00 29.02 122 LEU A O 1
ATOM 889 N N . VAL A 1 125 ? 75.641 49.798 33.864 1.00 26.21 123 VAL A N 1
ATOM 890 C CA . VAL A 1 125 ? 74.900 51.065 33.923 1.00 23.23 123 VAL A CA 1
ATOM 891 C C . VAL A 1 125 ? 75.335 51.908 35.132 1.00 24.51 123 VAL A C 1
ATOM 892 O O . VAL A 1 125 ? 75.266 53.141 35.094 1.00 25.13 123 VAL A O 1
ATOM 896 N N . GLY A 1 126 ? 75.791 51.245 36.195 1.00 22.38 124 GLY A N 1
ATOM 897 C CA . GLY A 1 126 ? 76.190 51.941 37.417 1.00 21.45 124 GLY A CA 1
ATOM 898 C C . GLY A 1 126 ? 75.018 52.340 38.278 1.00 22.69 124 GLY A C 1
ATOM 899 O O . GLY A 1 126 ? 75.124 53.213 39.163 1.00 26.47 124 GLY A O 1
ATOM 900 N N . ALA A 1 127 ? 73.894 51.671 38.041 1.00 22.51 125 ALA A N 1
ATOM 901 C CA . ALA A 1 127 ? 72.668 51.922 38.764 1.00 18.05 125 ALA A CA 1
ATOM 902 C C . ALA A 1 127 ? 71.817 50.650 38.725 1.00 19.27 125 ALA A C 1
ATOM 903 O O . ALA A 1 127 ? 72.043 49.790 37.880 1.00 18.63 125 ALA A O 1
ATOM 905 N N . PRO A 1 128 ? 70.861 50.510 39.666 1.00 20.91 126 PRO A N 1
ATOM 906 C CA . PRO A 1 128 ? 70.005 49.295 39.714 1.00 21.61 126 PRO A CA 1
ATOM 907 C C . PRO A 1 128 ? 69.214 49.044 38.409 1.00 20.99 126 PRO A C 1
ATOM 908 O O . PRO A 1 128 ? 68.428 49.887 37.997 1.00 20.35 126 PRO A O 1
ATOM 912 N N . VAL A 1 129 ? 69.451 47.902 37.760 1.00 19.97 127 VAL A N 1
ATOM 913 C CA . VAL A 1 129 ? 68.726 47.534 36.543 1.00 16.80 127 VAL A CA 1
ATOM 914 C C . VAL A 1 129 ? 67.782 46.371 36.877 1.00 20.27 127 VAL A C 1
ATOM 915 O O . VAL A 1 129 ? 68.217 45.345 37.398 1.00 20.57 127 VAL A O 1
ATOM 919 N N . SER A 1 130 ? 66.487 46.555 36.621 1.00 19.39 128 SER A N 1
ATOM 920 C CA . SER A 1 130 ? 65.512 45.492 36.847 1.00 20.06 128 SER A CA 1
ATOM 921 C C . SER A 1 130 ? 65.356 44.701 35.545 1.00 20.39 128 SER A C 1
ATOM 922 O O . SER A 1 130 ? 65.298 45.287 34.460 1.00 21.49 128 SER A O 1
ATOM 925 N N . VAL A 1 131 ? 65.305 43.375 35.648 1.00 16.69 129 VAL A N 1
ATOM 926 C CA . VAL A 1 131 ? 65.095 42.529 34.472 1.00 19.77 129 VAL A CA 1
ATOM 927 C C . VAL A 1 131 ? 63.801 41.706 34.605 1.00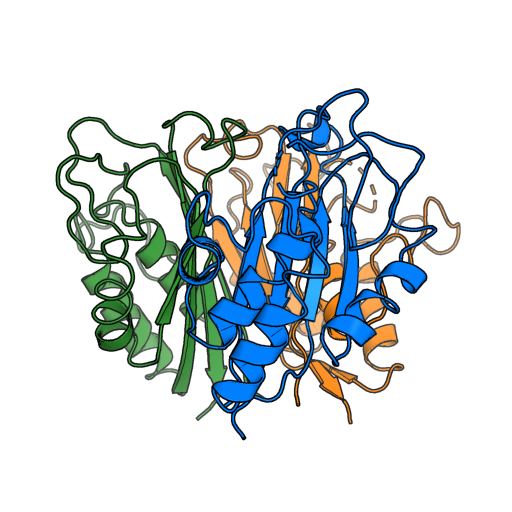 22.49 129 VAL A C 1
ATOM 928 O O . VAL A 1 131 ? 63.530 41.091 35.641 1.00 19.32 129 VAL A O 1
ATOM 932 N N . SER A 1 132 ? 62.983 41.713 33.562 1.00 21.89 130 SER A N 1
ATOM 933 C CA . SER A 1 132 ? 61.842 40.820 33.557 1.00 22.60 130 SER A CA 1
ATOM 934 C C . SER A 1 132 ? 61.604 40.255 32.179 1.00 22.17 130 SER A C 1
ATOM 935 O O . SER A 1 132 ? 62.306 40.588 31.234 1.00 20.83 130 SER A O 1
ATOM 938 N N . ALA A 1 133 ? 60.623 39.372 32.084 1.00 22.17 131 ALA A N 1
ATOM 939 C CA . ALA A 1 133 ? 60.296 38.721 30.835 1.00 23.72 131 ALA A CA 1
ATOM 940 C C . ALA A 1 133 ? 58.824 38.315 30.770 1.00 23.42 131 ALA A C 1
ATOM 941 O O . ALA A 1 133 ? 58.160 38.065 31.789 1.00 23.65 131 ALA A O 1
ATOM 943 N N . THR A 1 134 ? 58.317 38.302 29.550 1.00 22.87 132 THR A N 1
ATOM 944 C CA . THR A 1 134 ? 56.973 37.874 29.283 1.00 23.79 132 THR A CA 1
ATOM 945 C C . THR A 1 134 ? 56.948 37.147 27.944 1.00 22.62 132 THR A C 1
ATOM 946 O O . THR A 1 134 ? 57.815 37.380 27.096 1.00 18.46 132 THR A O 1
ATOM 950 N N . THR A 1 135 ? 55.974 36.256 27.771 1.00 23.00 133 THR A N 1
ATOM 951 C CA . THR A 1 135 ? 55.600 35.784 26.424 1.00 23.79 133 THR A CA 1
ATOM 952 C C . THR A 1 135 ? 54.313 36.493 25.977 1.00 25.12 133 THR A C 1
ATOM 953 O O . THR A 1 135 ? 53.723 37.296 26.724 1.00 25.63 133 THR A O 1
ATOM 957 N N . THR A 1 136 ? 53.902 36.212 24.746 1.00 27.09 134 THR A N 1
ATOM 958 C CA . THR A 1 136 ? 52.660 36.720 24.192 1.00 25.99 134 THR A CA 1
ATOM 959 C C . THR A 1 136 ? 51.692 35.549 23.976 1.00 29.02 134 THR A C 1
ATOM 960 O O . THR A 1 136 ? 50.684 35.669 23.251 1.00 26.14 134 THR A O 1
ATOM 964 N N . ASP A 1 137 ? 52.009 34.418 24.613 1.00 28.65 135 ASP A N 1
ATOM 965 C CA . ASP A 1 137 ? 51.111 33.271 24.653 1.00 32.62 135 ASP A CA 1
ATOM 966 C C . ASP A 1 137 ? 50.765 32.806 23.220 1.00 30.58 135 ASP A C 1
ATOM 967 O O . ASP A 1 137 ? 49.610 32.544 22.904 1.00 30.44 135 ASP A O 1
ATOM 972 N N . GLY A 1 138 ? 51.771 32.738 22.345 1.00 29.72 136 GLY A N 1
ATOM 973 C CA . GLY A 1 138 ? 51.587 32.248 20.968 1.00 27.90 136 GLY A CA 1
ATOM 974 C C . GLY A 1 138 ? 51.191 33.262 19.899 1.00 28.19 136 GLY A C 1
ATOM 975 O O . GLY A 1 138 ? 51.079 32.919 18.729 1.00 28.69 136 GLY A O 1
ATOM 976 N N . LEU A 1 139 ? 51.019 34.520 20.290 1.00 25.99 137 LEU A N 1
ATOM 977 C CA . LEU A 1 139 ? 50.473 35.538 19.405 1.00 25.42 137 LEU A CA 1
ATOM 978 C C . LEU A 1 139 ? 51.515 36.527 18.854 1.00 26.02 137 LEU A C 1
ATOM 979 O O . LEU A 1 139 ? 52.462 36.905 19.542 1.00 28.01 137 LEU A O 1
ATOM 984 N N . GLY A 1 140 ? 51.324 36.958 17.613 1.00 26.48 138 GLY A N 1
ATOM 985 C CA . GLY A 1 140 ? 52.224 37.926 17.006 1.00 28.13 138 GLY A CA 1
ATOM 986 C C . GLY A 1 140 ? 53.601 37.372 16.658 1.00 28.70 138 GLY A C 1
ATOM 987 O O . GLY A 1 140 ? 53.857 36.172 16.789 1.00 26.75 138 GLY A O 1
ATOM 988 N N . LEU A 1 141 ? 54.480 38.271 16.219 1.00 29.98 139 LEU A N 1
ATOM 989 C CA . LEU A 1 141 ? 55.824 37.931 15.763 1.00 31.15 139 LEU A CA 1
ATOM 990 C C . LEU A 1 141 ? 56.701 37.211 16.819 1.00 31.17 139 LEU A C 1
ATOM 991 O O . LEU A 1 141 ? 57.460 36.295 16.475 1.00 29.21 139 LEU A O 1
ATOM 996 N N . THR A 1 142 ? 56.588 37.606 18.091 1.00 25.58 140 THR A N 1
ATOM 997 C CA . THR A 1 142 ? 57.358 36.957 19.163 1.00 25.28 140 THR A CA 1
ATOM 998 C C . THR A 1 142 ? 56.748 35.610 19.593 1.00 26.88 140 THR A C 1
ATOM 999 O O . THR A 1 142 ? 57.485 34.658 19.908 1.00 25.25 140 THR A O 1
ATOM 1003 N N . GLY A 1 143 ? 55.414 35.531 19.602 1.00 26.73 141 GLY A N 1
ATOM 1004 C CA . GLY A 1 143 ? 54.690 34.303 19.978 1.00 24.99 141 GLY A CA 1
ATOM 1005 C C . GLY A 1 143 ? 54.853 33.159 18.985 1.00 30.55 141 GLY A C 1
ATOM 1006 O O . GLY A 1 143 ? 54.858 31.977 19.378 1.00 29.10 141 GLY A O 1
ATOM 1007 N N . ARG A 1 144 ? 54.977 33.509 17.701 1.00 33.08 142 ARG A N 1
ATOM 1008 C CA . ARG A 1 144 ? 55.302 32.551 16.630 1.00 38.78 142 ARG A CA 1
ATOM 1009 C C . ARG A 1 144 ? 56.808 32.223 16.565 1.00 40.00 142 ARG A C 1
ATOM 1010 O O . ARG A 1 144 ? 57.239 31.405 15.747 1.00 42.44 142 ARG A O 1
ATOM 1018 N N . GLY A 1 145 ? 57.605 32.877 17.407 1.00 38.56 143 GLY A N 1
ATOM 1019 C CA . GLY A 1 145 ? 59.053 32.690 17.422 1.00 38.38 143 GLY A CA 1
ATOM 1020 C C . GLY A 1 145 ? 59.802 33.284 16.241 1.00 37.15 143 GLY A C 1
ATOM 1021 O O . GLY A 1 145 ? 60.896 32.842 15.926 1.00 38.31 143 GLY A O 1
ATOM 1022 N N . GLU A 1 146 ? 59.223 34.284 15.590 1.00 38.70 144 GLU A N 1
ATOM 1023 C CA . GLU A 1 146 ? 59.876 34.961 14.463 1.00 41.70 144 GLU A CA 1
ATOM 1024 C C . GLU A 1 146 ? 60.843 36.053 14.915 1.00 38.65 144 GLU A C 1
ATOM 1025 O O . GLU A 1 146 ? 61.724 36.470 14.154 1.00 37.34 144 GLU A O 1
ATOM 1031 N N . GLY A 1 147 ? 60.671 36.518 16.152 1.00 37.40 145 GLY A N 1
ATOM 1032 C CA . GLY A 1 147 ? 61.431 37.652 16.670 1.00 31.72 145 GLY A CA 1
ATOM 1033 C C . GLY A 1 147 ? 61.468 37.722 18.184 1.00 31.55 145 GLY A C 1
ATOM 1034 O O . GLY A 1 147 ? 60.738 37.005 18.880 1.00 28.92 145 GLY A O 1
ATOM 1035 N N . LEU A 1 148 ? 62.362 38.575 18.675 1.00 29.36 146 LEU A N 1
ATOM 1036 C CA . LEU A 1 148 ? 62.488 38.914 20.081 1.00 27.37 146 LEU A CA 1
ATOM 1037 C C . LEU A 1 148 ? 62.352 40.437 20.182 1.00 26.10 146 LEU A C 1
ATOM 1038 O O . LEU A 1 148 ? 62.866 41.163 19.330 1.00 25.63 146 LEU A O 1
ATOM 1043 N N . ALA A 1 149 ? 61.647 40.902 21.214 1.00 23.92 147 ALA A N 1
ATOM 1044 C CA . ALA A 1 149 ? 61.498 42.322 21.493 1.00 20.43 147 ALA A CA 1
ATOM 1045 C C . ALA A 1 149 ? 61.945 42.615 22.919 1.00 21.12 147 ALA A C 1
ATOM 1046 O O . ALA A 1 149 ? 62.046 41.706 23.750 1.00 18.48 147 ALA A O 1
ATOM 1048 N N . ALA A 1 150 ? 62.219 43.892 23.185 1.00 18.29 148 ALA A N 1
ATOM 1049 C CA . ALA A 1 150 ? 62.433 44.381 24.530 1.00 18.60 148 ALA A CA 1
ATOM 1050 C C . ALA A 1 150 ? 61.883 45.798 24.671 1.00 18.14 148 ALA A C 1
ATOM 1051 O O . ALA A 1 150 ? 61.799 46.565 23.699 1.00 15.57 148 ALA A O 1
ATOM 1053 N N . ILE A 1 151 ? 61.516 46.136 25.897 1.00 15.92 149 ILE A N 1
ATOM 1054 C CA . ILE A 1 151 ? 61.106 47.486 26.217 1.00 16.21 149 ILE A CA 1
ATOM 1055 C C . ILE A 1 151 ? 61.714 47.868 27.580 1.00 17.36 149 ILE A C 1
ATOM 1056 O O . ILE A 1 151 ? 61.734 47.049 28.501 1.00 18.10 149 ILE A O 1
ATOM 1061 N N . ALA A 1 152 ? 62.191 49.109 27.684 1.00 15.23 150 ALA A N 1
ATOM 1062 C CA . ALA A 1 152 ? 63.018 49.565 28.787 1.00 14.67 150 ALA A CA 1
ATOM 1063 C C . ALA A 1 152 ? 62.642 50.993 29.142 1.00 15.37 150 ALA A C 1
ATOM 1064 O O . ALA A 1 152 ? 62.230 51.756 28.257 1.00 12.54 150 ALA A O 1
ATOM 1066 N N . THR A 1 153 ? 62.745 51.321 30.435 1.00 13.15 151 THR A N 1
ATOM 1067 C CA . THR A 1 153 ? 62.617 52.674 30.955 1.00 16.49 151 THR A CA 1
ATOM 1068 C C . THR A 1 153 ? 63.883 53.042 31.710 1.00 15.74 151 THR A C 1
ATOM 1069 O O . THR A 1 153 ? 64.649 52.177 32.082 1.00 15.25 151 THR A O 1
ATOM 1073 N N . ALA A 1 154 ? 64.069 54.336 31.950 1.00 16.53 152 ALA A N 1
ATOM 1074 C CA . ALA A 1 154 ? 65.201 54.840 32.713 1.00 16.04 152 ALA A CA 1
ATOM 1075 C C . ALA A 1 154 ? 64.787 56.118 33.399 1.00 17.04 152 ALA A C 1
ATOM 1076 O O . ALA A 1 154 ? 63.923 56.847 32.922 1.00 15.91 152 ALA A O 1
ATOM 1078 N N . LEU A 1 155 ? 65.375 56.341 34.563 1.00 18.14 153 LEU A N 1
ATOM 1079 C CA A LEU A 1 155 ? 65.184 57.572 35.291 0.50 19.22 153 LEU A CA 1
ATOM 1080 C CA B LEU A 1 155 ? 65.192 57.589 35.275 0.50 19.16 153 LEU A CA 1
ATOM 1081 C C . LEU A 1 155 ? 66.565 58.169 35.604 1.00 20.75 153 LEU A C 1
ATOM 1082 O O . LEU A 1 155 ? 67.429 57.488 36.208 1.00 18.09 153 LEU A O 1
ATOM 1091 N N . VAL A 1 156 ? 66.766 59.414 35.178 1.00 18.33 154 VAL A N 1
ATOM 1092 C CA . VAL A 1 156 ? 67.997 60.152 35.417 1.00 19.68 154 VAL A CA 1
ATOM 1093 C C . VAL A 1 156 ? 67.698 61.490 36.117 1.00 23.09 154 VAL A C 1
ATOM 1094 O O . VAL A 1 156 ? 66.557 61.983 36.080 1.00 24.82 154 VAL A O 1
ATOM 1098 N N . ALA A 1 157 ? 68.713 62.078 36.750 1.00 24.56 155 ALA A N 1
ATOM 1099 C CA . ALA A 1 157 ? 68.581 63.426 37.333 1.00 25.51 155 ALA A CA 1
ATOM 1100 C C . ALA A 1 157 ? 69.859 64.256 37.191 1.00 28.08 155 ALA A C 1
ATOM 1101 O O . ALA A 1 157 ? 70.969 63.728 37.277 1.00 25.70 155 ALA A O 1
ATOM 1103 N N . ALA A 1 158 ? 69.677 65.556 36.989 1.00 32.17 156 ALA A N 1
ATOM 1104 C CA . ALA A 1 158 ? 70.773 66.500 36.802 1.00 38.61 156 ALA A CA 1
ATOM 1105 C C . ALA A 1 158 ? 71.678 66.562 38.022 1.00 43.74 156 ALA A C 1
ATOM 1106 O O . ALA A 1 158 ? 71.204 66.460 39.160 1.00 42.19 156 ALA A O 1
ATOM 1108 N N . GLU A 1 159 ? 72.977 66.683 37.727 1.00 50.72 157 GLU A N 1
ATOM 1109 C CA . GLU A 1 159 ? 74.095 66.965 38.651 1.00 57.43 157 GLU A CA 1
ATOM 1110 C C . GLU A 1 159 ? 74.771 65.695 39.171 1.00 59.78 157 GLU A C 1
ATOM 1111 O O . GLU A 1 159 ? 75.802 65.264 38.634 1.00 62.83 157 GLU A O 1
ATOM 1117 N N . LEU B 1 5 ? 66.755 59.276 44.834 1.00 34.26 3 LEU B N 1
ATOM 1118 C CA . LEU B 1 5 ? 65.873 59.372 43.612 1.00 36.86 3 LEU B CA 1
ATOM 1119 C C . LEU B 1 5 ? 64.692 58.386 43.597 1.00 33.39 3 LEU B C 1
ATOM 1120 O O . LEU B 1 5 ? 64.825 57.225 44.018 1.00 34.82 3 LEU B O 1
ATOM 1125 N N . PRO B 1 6 ? 63.529 58.849 43.109 1.00 30.12 4 PRO B N 1
ATOM 1126 C CA . PRO B 1 6 ? 62.416 57.949 42.800 1.00 26.25 4 PRO B CA 1
ATOM 1127 C C . PRO B 1 6 ? 62.834 56.922 41.752 1.00 24.50 4 PRO B C 1
ATOM 1128 O O . PRO B 1 6 ? 63.811 57.137 41.021 1.00 26.94 4 PRO B O 1
ATOM 1132 N N . ARG B 1 7 ? 62.117 55.810 41.680 1.00 22.70 5 ARG B N 1
ATOM 1133 C CA . ARG B 1 7 ? 62.437 54.763 40.712 1.00 19.34 5 ARG B CA 1
ATOM 1134 C C . ARG B 1 7 ? 61.241 54.469 39.817 1.00 18.09 5 ARG B C 1
ATOM 1135 O O . ARG B 1 7 ? 60.103 54.384 40.300 1.00 15.92 5 ARG B O 1
ATOM 1143 N N . VAL B 1 8 ? 61.509 54.307 38.523 1.00 14.71 6 VAL B N 1
ATOM 1144 C CA A VAL B 1 8 ? 60.469 54.032 37.535 0.50 14.81 6 VAL B CA 1
ATOM 1145 C CA B VAL B 1 8 ? 60.467 54.021 37.550 0.50 17.96 6 VAL B CA 1
ATOM 1146 C C . VAL B 1 8 ? 60.478 52.535 37.197 1.00 16.57 6 VAL B C 1
ATOM 1147 O O . VAL B 1 8 ? 61.517 51.879 37.283 1.00 18.12 6 VAL B O 1
ATOM 1154 N N . GLY B 1 9 ? 59.311 52.000 36.837 1.00 16.14 7 GLY B N 1
ATOM 1155 C CA . GLY B 1 9 ? 59.192 50.602 36.385 1.00 12.04 7 GLY B CA 1
ATOM 1156 C C . GLY B 1 9 ? 58.175 50.520 35.262 1.00 15.88 7 GLY B C 1
ATOM 1157 O O . GLY B 1 9 ? 57.358 51.422 35.090 1.00 14.31 7 GLY B O 1
ATOM 1158 N N . LEU B 1 10 ? 58.213 49.423 34.514 1.00 14.73 8 LEU B N 1
ATOM 1159 C CA . LEU B 1 10 ? 57.317 49.220 33.381 1.00 15.34 8 LEU B CA 1
ATOM 1160 C C . LEU B 1 10 ? 56.982 47.733 33.258 1.00 16.33 8 LEU B C 1
ATOM 1161 O O . LEU B 1 10 ? 57.817 46.862 33.541 1.00 17.90 8 LEU B O 1
ATOM 1166 N N . GLY B 1 11 ? 55.745 47.449 32.867 1.00 16.03 9 GLY B N 1
ATOM 1167 C CA . GLY B 1 11 ? 55.356 46.069 32.584 1.00 12.42 9 GLY B CA 1
ATOM 1168 C C . GLY B 1 11 ? 54.409 46.043 31.414 1.00 13.73 9 GLY B C 1
ATOM 1169 O O . GLY B 1 11 ? 53.621 46.970 31.224 1.00 10.24 9 GLY B O 1
ATOM 1170 N N . THR B 1 12 ? 54.523 44.999 30.606 1.00 14.96 10 THR B N 1
ATOM 1171 C CA A THR B 1 12 ? 53.568 44.738 29.541 0.50 17.89 10 THR B CA 1
ATOM 1172 C CA B THR B 1 12 ? 53.560 44.745 29.553 0.50 19.46 10 THR B CA 1
ATOM 1173 C C . THR B 1 12 ? 53.078 43.298 29.666 1.00 20.72 10 THR B C 1
ATOM 1174 O O . THR B 1 12 ? 53.742 42.473 30.287 1.00 20.85 10 THR B O 1
ATOM 1181 N N . ASP B 1 13 ? 51.920 43.000 29.064 1.00 16.75 11 ASP B N 1
ATOM 1182 C CA . ASP B 1 13 ? 51.368 41.649 29.109 1.00 16.06 11 ASP B CA 1
ATOM 1183 C C . ASP B 1 13 ? 50.461 41.517 27.875 1.00 16.42 11 ASP B C 1
ATOM 1184 O O . ASP B 1 13 ? 49.864 42.495 27.445 1.00 16.68 11 ASP B O 1
ATOM 1189 N N . VAL B 1 14 ? 50.397 40.327 27.291 1.00 17.35 12 VAL B N 1
ATOM 1190 C CA . VAL B 1 14 ? 49.526 40.054 26.137 1.00 17.08 12 VAL B CA 1
ATOM 1191 C C . VAL B 1 14 ? 48.897 38.687 26.375 1.00 15.81 12 VAL B C 1
ATOM 1192 O O . VAL B 1 14 ? 49.614 37.739 26.654 1.00 16.02 12 VAL B O 1
ATOM 1196 N N . HIS B 1 15 ? 47.579 38.570 26.247 1.00 16.66 13 HIS B N 1
ATOM 1197 C CA . HIS B 1 15 ? 46.942 37.232 26.242 1.00 16.33 13 HIS B CA 1
ATOM 1198 C C . HIS B 1 15 ? 45.955 37.035 25.118 1.00 16.40 13 HIS B C 1
ATOM 1199 O O . HIS B 1 15 ? 45.362 38.002 24.673 1.00 14.95 13 HIS B O 1
ATOM 1206 N N . PRO B 1 16 ? 45.764 35.768 24.666 1.00 18.14 14 PRO B N 1
ATOM 1207 C CA . PRO B 1 16 ? 44.695 35.509 23.699 1.00 15.96 14 PRO B CA 1
ATOM 1208 C C . PRO B 1 16 ? 43.333 35.722 24.345 1.00 16.21 14 PRO B C 1
ATOM 1209 O O . PRO B 1 16 ? 43.156 35.391 25.524 1.00 16.30 14 PRO B O 1
ATOM 1213 N N . ILE B 1 17 ? 42.385 36.277 23.586 1.00 14.37 15 ILE B N 1
ATOM 1214 C CA . ILE B 1 17 ? 40.972 36.257 24.002 1.00 12.53 15 ILE B CA 1
ATOM 1215 C C . ILE B 1 17 ? 40.433 34.812 23.940 1.00 14.64 15 ILE B C 1
ATOM 1216 O O . ILE B 1 17 ? 40.695 34.076 22.984 1.00 14.93 15 ILE B O 1
ATOM 1221 N N . GLU B 1 18 ? 39.728 34.396 24.988 1.00 18.18 16 GLU B N 1
ATOM 1222 C CA . GLU B 1 18 ? 39.139 33.057 25.042 1.00 19.47 16 GLU B CA 1
ATOM 1223 C C . GLU B 1 18 ? 37.633 33.244 24.940 1.00 15.35 16 GLU B C 1
ATOM 1224 O O . GLU B 1 18 ? 37.003 33.814 25.828 1.00 13.77 16 GLU B O 1
ATOM 1230 N N . ALA B 1 19 ? 37.069 32.848 23.807 1.00 12.92 17 ALA B N 1
ATOM 1231 C CA . ALA B 1 19 ? 35.638 33.029 23.558 1.00 13.38 17 ALA B CA 1
ATOM 1232 C C . ALA B 1 19 ? 34.817 32.345 24.646 1.00 14.39 17 ALA B C 1
ATOM 1233 O O . ALA B 1 19 ? 35.051 31.174 24.981 1.00 17.03 17 ALA B O 1
ATOM 1235 N N . GLY B 1 20 ? 33.866 33.072 25.214 1.00 15.91 18 GLY B N 1
ATOM 1236 C CA . GLY B 1 20 ? 33.016 32.501 26.267 1.00 16.57 18 GLY B CA 1
ATOM 1237 C C . GLY B 1 20 ? 33.588 32.575 27.685 1.00 21.20 18 GLY B C 1
ATOM 1238 O O . GLY B 1 20 ? 32.913 32.211 28.637 1.00 21.23 18 GLY B O 1
ATOM 1239 N N . ARG B 1 21 ? 34.834 33.009 27.842 1.00 19.47 19 ARG B N 1
ATOM 1240 C CA . ARG B 1 21 ? 35.360 33.263 29.185 1.00 20.58 19 ARG B CA 1
ATOM 1241 C C . ARG B 1 21 ? 34.827 34.619 29.699 1.00 21.35 19 ARG B C 1
ATOM 1242 O O . ARG B 1 21 ? 34.729 35.583 28.912 1.00 21.78 19 ARG B O 1
ATOM 1250 N N . PRO B 1 22 ? 34.405 34.687 30.988 1.00 21.81 20 PRO B N 1
ATOM 1251 C CA . PRO B 1 22 ? 34.021 35.996 31.554 1.00 20.82 20 PRO B CA 1
ATOM 1252 C C . PRO B 1 22 ? 35.135 37.049 31.373 1.00 18.47 20 PRO B C 1
ATOM 1253 O O . PRO B 1 22 ? 36.323 36.734 31.557 1.00 15.04 20 PRO B O 1
ATOM 1257 N N . CYS B 1 23 ? 34.748 38.274 31.015 1.00 17.81 21 CYS B N 1
ATOM 1258 C CA . CYS B 1 23 ? 35.718 39.348 30.731 1.00 17.12 21 CYS B CA 1
ATOM 1259 C C . CYS B 1 23 ? 36.202 40.096 31.979 1.00 17.17 21 CYS B C 1
ATOM 1260 O O . CYS B 1 23 ? 35.565 41.033 32.433 1.00 18.99 21 CYS B O 1
ATOM 1263 N N . ARG B 1 24 ? 37.334 39.664 32.503 1.00 14.67 22 ARG B N 1
ATOM 1264 C CA . ARG B 1 24 ? 37.948 40.267 33.665 1.00 15.57 22 ARG B CA 1
ATOM 1265 C C . ARG B 1 24 ? 39.094 41.179 33.261 1.00 16.08 22 ARG B C 1
ATOM 1266 O O . ARG B 1 24 ? 40.099 40.715 32.761 1.00 11.64 22 ARG B O 1
ATOM 1274 N N . LEU B 1 25 ? 38.925 42.476 33.471 1.00 12.50 23 LEU B N 1
ATOM 1275 C CA . LEU B 1 25 ? 39.857 43.458 32.924 1.00 14.73 23 LEU B CA 1
ATOM 1276 C C . LEU B 1 25 ? 39.803 44.663 33.828 1.00 9.97 23 LEU B C 1
ATOM 1277 O O . LEU B 1 25 ? 38.705 45.136 34.159 1.00 10.88 23 LEU B O 1
ATOM 1282 N N . LEU B 1 26 ? 40.981 45.166 34.188 1.00 11.59 24 LEU B N 1
ATOM 1283 C CA . LEU B 1 26 ? 41.145 46.334 35.053 1.00 11.65 24 LEU B CA 1
ATOM 1284 C C . LEU B 1 26 ? 40.476 46.124 36.409 1.00 15.43 24 LEU B C 1
ATOM 1285 O O . LEU B 1 26 ? 40.020 47.076 37.036 1.00 15.07 24 LEU B O 1
ATOM 1290 N N . CYS B 1 27 ? 40.450 44.862 36.843 1.00 10.69 25 CYS B N 1
ATOM 1291 C CA . CYS B 1 27 ? 39.816 44.434 38.090 1.00 15.98 25 CYS B CA 1
ATOM 1292 C C . CYS B 1 27 ? 38.321 44.700 38.107 1.00 12.68 25 CYS B C 1
ATOM 1293 O O . CYS B 1 27 ? 37.720 44.803 39.166 1.00 18.09 25 CYS B O 1
ATOM 1296 N N . LEU B 1 28 ? 37.745 44.799 36.912 1.00 13.96 26 LEU B N 1
ATOM 1297 C CA . LEU B 1 28 ? 36.300 44.885 36.707 1.00 14.73 26 LEU B CA 1
ATOM 1298 C C . LEU B 1 28 ? 35.841 43.653 35.939 1.00 16.33 26 LEU B C 1
ATOM 1299 O O . LEU B 1 28 ? 36.653 42.878 35.404 1.00 15.91 26 LEU B O 1
ATOM 1304 N N . GLU B 1 29 ? 34.535 43.468 35.889 1.00 13.26 27 GLU B N 1
ATOM 1305 C CA . GLU B 1 29 ? 33.986 42.474 34.999 1.00 19.92 27 GLU B CA 1
ATOM 1306 C C . GLU B 1 29 ? 33.083 43.185 34.000 1.00 18.92 27 GLU B C 1
ATOM 1307 O O . GLU B 1 29 ? 32.183 43.923 34.386 1.00 19.86 27 GLU B O 1
ATOM 1313 N N . PHE B 1 30 ? 33.362 42.983 32.716 1.00 18.47 28 PHE B N 1
ATOM 1314 C CA . PHE B 1 30 ? 32.665 43.685 31.633 1.00 20.62 28 PHE B CA 1
ATOM 1315 C C . PHE B 1 30 ? 31.624 42.768 30.988 1.00 25.00 28 PHE B C 1
ATOM 1316 O O . PHE B 1 30 ? 31.946 41.629 30.614 1.00 22.30 28 PHE B O 1
ATOM 1324 N N . ASP B 1 31 ? 30.388 43.263 30.871 1.00 29.51 29 ASP B N 1
ATOM 1325 C CA . ASP B 1 31 ? 29.330 42.590 30.087 1.00 34.04 29 ASP B CA 1
ATOM 1326 C C . ASP B 1 31 ? 29.662 42.675 28.604 1.00 31.47 29 ASP B C 1
ATOM 1327 O O . ASP B 1 31 ? 30.351 43.603 28.167 1.00 33.01 29 ASP B O 1
ATOM 1332 N N . ASP B 1 32 ? 29.145 41.731 27.824 1.00 31.93 30 ASP B N 1
ATOM 1333 C CA . ASP B 1 32 ? 29.209 41.800 26.356 1.00 31.68 30 ASP B CA 1
ATOM 1334 C C . ASP B 1 32 ? 30.626 41.808 25.833 1.00 30.31 30 ASP B C 1
ATOM 1335 O O . ASP B 1 32 ? 30.949 42.526 24.878 1.00 29.77 30 ASP B O 1
ATOM 1340 N N . ALA B 1 33 ? 31.492 41.055 26.501 1.00 25.76 31 ALA B N 1
ATOM 1341 C CA . ALA B 1 33 ? 32.814 40.813 25.968 1.00 20.44 31 ALA B CA 1
ATOM 1342 C C . ALA B 1 33 ? 33.306 39.527 26.560 1.00 15.79 31 ALA B C 1
ATOM 1343 O O . ALA B 1 33 ? 32.683 38.981 27.473 1.00 18.36 31 ALA B O 1
ATOM 1345 N N . ASP B 1 34 ? 34.430 39.058 26.028 1.00 17.13 32 ASP B N 1
ATOM 1346 C CA . ASP B 1 34 ? 35.085 37.841 26.461 1.00 17.62 32 ASP B CA 1
ATOM 1347 C C . ASP B 1 34 ? 36.443 38.158 27.065 1.00 18.09 32 ASP B C 1
ATOM 1348 O O . ASP B 1 34 ? 37.153 39.046 26.581 1.00 16.20 32 ASP B O 1
ATOM 1353 N N . GLY B 1 35 ? 36.793 37.416 28.116 1.00 17.00 33 GLY B N 1
ATOM 1354 C CA . GLY B 1 35 ? 38.093 37.559 28.780 1.00 17.47 33 GLY B CA 1
ATOM 1355 C C . GLY B 1 35 ? 39.214 36.813 28.092 1.00 17.12 33 GLY B C 1
ATOM 1356 O O . GLY B 1 35 ? 39.047 36.242 27.010 1.00 15.13 33 GLY B O 1
ATOM 1357 N N . CYS B 1 36 ? 40.365 36.808 28.745 1.00 1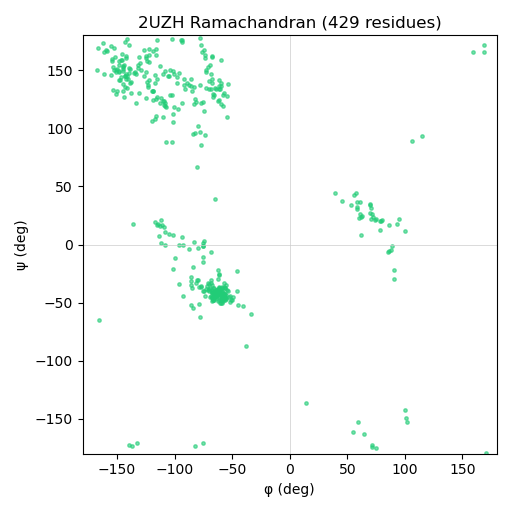6.18 34 CYS B N 1
ATOM 1358 C CA . CYS B 1 36 ? 41.570 36.261 28.170 1.00 17.96 34 CYS B CA 1
ATOM 1359 C C . CYS B 1 36 ? 41.966 34.952 28.830 1.00 19.01 34 CYS B C 1
ATOM 1360 O O . CYS B 1 36 ? 41.692 34.729 30.005 1.00 20.27 34 CYS B O 1
ATOM 1363 N N . ALA B 1 37 ? 42.600 34.093 28.039 1.00 20.87 35 ALA B N 1
ATOM 1364 C CA . ALA B 1 37 ? 43.349 32.966 28.549 1.00 26.72 35 ALA B CA 1
ATOM 1365 C C . ALA B 1 37 ? 44.640 33.536 29.131 1.00 26.66 35 ALA B C 1
ATOM 1366 O O . ALA B 1 37 ? 45.143 33.039 30.132 1.00 35.04 35 ALA B O 1
ATOM 1368 N N . SER B 1 40 ? 45.648 32.964 35.984 1.00 26.05 38 SER B N 1
ATOM 1369 C CA . SER B 1 40 ? 44.628 33.525 36.876 1.00 26.60 38 SER B CA 1
ATOM 1370 C C . SER B 1 40 ? 43.363 33.813 36.039 1.00 22.92 38 SER B C 1
ATOM 1371 O O . SER B 1 40 ? 43.000 33.013 35.198 1.00 23.07 38 SER B O 1
ATOM 1374 N N . ASP B 1 41 ? 42.729 34.960 36.237 1.00 18.20 39 ASP B N 1
ATOM 1375 C CA . ASP B 1 41 ? 41.507 35.311 35.537 1.00 15.33 39 ASP B CA 1
ATOM 1376 C C . ASP B 1 41 ? 41.755 35.914 34.135 1.00 15.13 39 ASP B C 1
ATOM 1377 O O . ASP B 1 41 ? 40.815 36.321 33.466 1.00 17.56 39 ASP B O 1
ATOM 1382 N N . GLY B 1 42 ? 43.026 35.981 33.738 1.00 14.38 40 GLY B N 1
ATOM 1383 C CA . GLY B 1 42 ? 43.484 36.499 32.460 1.00 17.40 40 GLY B CA 1
ATOM 1384 C C . GLY B 1 42 ? 43.461 38.019 32.288 1.00 19.18 40 GLY B C 1
ATOM 1385 O O . GLY B 1 42 ? 43.459 38.503 31.151 1.00 17.25 40 GLY B O 1
ATOM 1386 N N . ASP B 1 43 ? 43.467 38.763 33.401 1.00 16.68 41 ASP B N 1
ATOM 1387 C CA . ASP B 1 43 ? 43.316 40.247 33.399 1.00 14.76 41 ASP B CA 1
ATOM 1388 C C . ASP B 1 43 ? 44.684 40.839 33.023 1.00 14.84 41 ASP B C 1
ATOM 1389 O O . ASP B 1 43 ? 45.599 40.865 33.850 1.00 12.90 41 ASP B O 1
ATOM 1394 N N . VAL B 1 44 ? 44.811 41.265 31.757 1.00 11.99 42 VAL B N 1
ATOM 1395 C CA A VAL B 1 44 ? 46.066 41.725 31.170 0.50 12.89 42 VAL B CA 1
ATOM 1396 C CA B VAL B 1 44 ? 46.094 41.730 31.192 0.50 10.81 42 VAL B CA 1
ATOM 1397 C C . VAL B 1 44 ? 46.560 43.042 31.813 1.00 11.42 42 VAL B C 1
ATOM 1398 O O . VAL B 1 44 ? 47.771 43.312 31.917 1.00 11.89 42 VAL B O 1
ATOM 1405 N N . ALA B 1 45 ? 45.609 43.847 32.261 1.00 11.49 43 ALA B N 1
ATOM 1406 C CA . ALA B 1 45 ? 45.912 45.128 32.885 1.00 10.67 43 ALA B CA 1
ATOM 1407 C C . ALA B 1 45 ? 46.492 44.967 34.316 1.00 14.72 43 ALA B C 1
ATOM 1408 O O . ALA B 1 45 ? 47.479 45.622 34.669 1.00 15.75 43 ALA B O 1
ATOM 1410 N N . ALA B 1 46 ? 45.882 44.086 35.112 1.00 12.95 44 ALA B N 1
ATOM 1411 C CA . ALA B 1 46 ? 46.375 43.689 36.442 1.00 15.63 44 ALA B CA 1
ATOM 1412 C C . ALA B 1 46 ? 47.782 43.091 36.395 1.00 15.37 44 ALA B C 1
ATOM 1413 O O . ALA B 1 46 ? 48.636 43.426 37.228 1.00 13.54 44 ALA B O 1
ATOM 1415 N N . HIS B 1 47 ? 48.006 42.2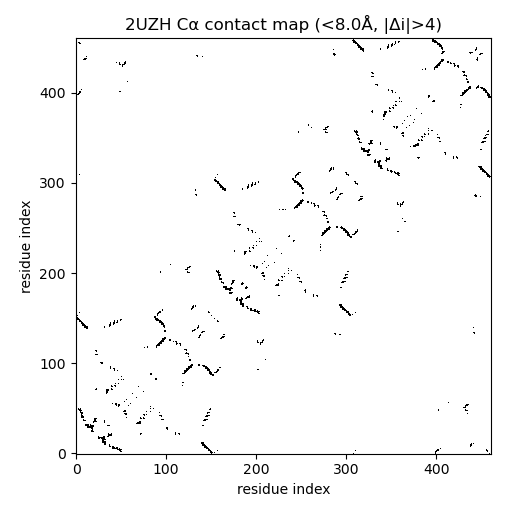00 35.426 1.00 12.08 45 HIS B N 1
ATOM 1416 C CA . HIS B 1 47 ? 49.323 41.607 35.173 1.00 13.72 45 HIS B CA 1
ATOM 1417 C C . HIS B 1 47 ? 50.393 42.646 34.821 1.00 13.40 45 HIS B C 1
ATOM 1418 O O . HIS B 1 47 ? 51.497 42.638 35.376 1.00 15.73 45 HIS B O 1
ATOM 1425 N N . ALA B 1 48 ? 50.088 43.520 33.865 1.00 10.45 46 ALA B N 1
ATOM 1426 C CA . ALA B 1 48 ? 51.011 44.611 33.497 1.00 12.46 46 ALA B CA 1
ATOM 1427 C C . ALA B 1 48 ? 51.349 45.539 34.703 1.00 12.37 46 ALA B C 1
ATOM 1428 O O . ALA B 1 48 ? 52.492 45.917 34.893 1.00 14.45 46 ALA B O 1
ATOM 1430 N N . LEU B 1 49 ? 50.332 45.881 35.495 1.00 10.66 47 LEU B N 1
ATOM 1431 C CA A LEU B 1 49 ? 50.500 46.706 36.693 0.50 11.01 47 LEU B CA 1
ATOM 1432 C CA B LEU B 1 49 ? 50.481 46.696 36.700 0.50 11.63 47 LEU B CA 1
ATOM 1433 C C . LEU B 1 49 ? 51.376 46.053 37.771 1.00 11.20 47 LEU B C 1
ATOM 1434 O O . LEU B 1 49 ? 52.239 46.707 38.338 1.00 11.51 47 LEU B O 1
ATOM 1443 N N . CYS B 1 50 ? 51.151 44.772 38.055 1.00 11.94 48 CYS B N 1
ATOM 1444 C CA . CYS B 1 50 ? 52.017 44.024 38.967 1.00 14.35 48 CYS B CA 1
ATOM 1445 C C . CYS B 1 50 ? 53.467 44.083 38.498 1.00 14.34 48 CYS B C 1
ATOM 1446 O O . CYS B 1 50 ? 54.373 44.345 39.284 1.00 16.21 48 CYS B O 1
ATOM 1449 N N . ASP B 1 51 ? 53.680 43.839 37.210 1.00 13.80 49 ASP B N 1
ATOM 1450 C CA . ASP B 1 51 ? 55.012 43.836 36.634 1.00 12.72 49 ASP B CA 1
ATOM 1451 C C . ASP B 1 51 ? 55.668 45.209 36.658 1.00 12.57 49 ASP B C 1
ATOM 1452 O O . AS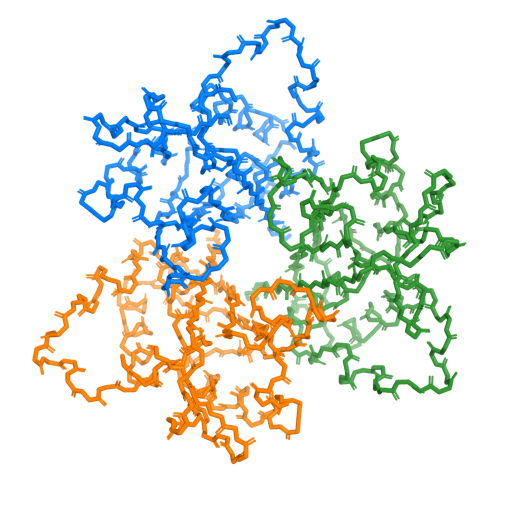P B 1 51 ? 56.876 45.319 36.860 1.00 13.67 49 ASP B O 1
ATOM 1457 N N . ALA B 1 52 ? 54.891 46.261 36.442 1.00 9.65 50 ALA B N 1
ATOM 1458 C CA . ALA B 1 52 ? 55.453 47.615 36.548 1.00 7.65 50 ALA B CA 1
ATOM 1459 C C . ALA B 1 52 ? 55.902 47.911 37.989 1.00 9.88 50 ALA B C 1
ATOM 1460 O O . ALA B 1 52 ? 56.974 48.466 38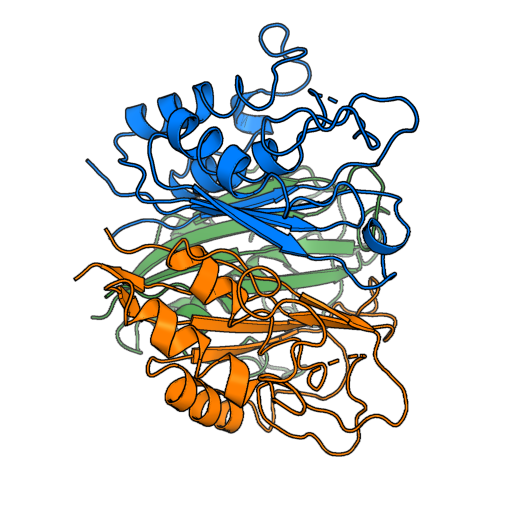.211 1.00 13.84 50 ALA B O 1
ATOM 1462 N N . LEU B 1 53 ? 55.068 47.564 38.961 1.00 9.94 51 LEU B N 1
ATOM 1463 C CA . LEU B 1 53 ? 55.398 47.779 40.377 1.00 12.60 51 LEU B CA 1
ATOM 1464 C C . LEU B 1 53 ? 56.582 46.946 40.819 1.00 15.21 51 LEU B C 1
ATOM 1465 O O . LEU B 1 53 ? 57.417 47.435 41.568 1.00 15.74 51 LEU B O 1
ATOM 1470 N N . LEU B 1 54 ? 56.637 45.680 40.375 1.00 16.20 52 LEU B N 1
ATOM 1471 C CA . LEU B 1 54 ? 57.717 44.795 40.744 1.00 11.77 52 LEU B CA 1
ATOM 1472 C C . LEU B 1 54 ? 59.056 45.236 40.145 1.00 17.02 52 LEU B C 1
ATOM 1473 O O . LEU B 1 54 ? 60.083 45.145 40.821 1.00 14.95 52 LEU B O 1
ATOM 1478 N N . SER B 1 55 ? 59.059 45.679 38.880 1.00 16.01 53 SER B N 1
ATOM 1479 C CA . SER B 1 55 ? 60.276 46.194 38.259 1.00 16.78 53 SER B CA 1
ATOM 1480 C C . SER B 1 55 ? 60.745 47.514 38.885 1.00 17.37 53 SER B C 1
ATOM 1481 O O . SER B 1 55 ? 61.950 47.690 39.117 1.00 19.90 53 SER B O 1
ATOM 1484 N N . ALA B 1 56 ? 59.816 48.421 39.179 1.00 12.54 54 ALA B N 1
ATOM 1485 C CA . ALA B 1 56 ? 60.166 49.662 39.877 1.00 15.64 54 ALA B CA 1
ATOM 1486 C C . ALA B 1 56 ? 60.930 49.392 41.185 1.00 18.41 54 ALA B C 1
ATOM 1487 O O . ALA B 1 56 ? 61.887 50.106 41.509 1.00 16.79 54 ALA B O 1
ATOM 1489 N N . ALA B 1 57 ? 60.507 48.354 41.912 1.00 18.43 55 ALA B N 1
ATOM 1490 C CA . ALA B 1 57 ? 61.069 48.018 43.215 1.00 18.57 55 ALA B CA 1
ATOM 1491 C C . ALA B 1 57 ? 62.207 47.006 43.170 1.00 20.86 55 ALA B C 1
ATOM 1492 O O . ALA B 1 57 ? 62.767 46.681 44.213 1.00 21.85 55 ALA B O 1
ATOM 1494 N N . GLY B 1 58 ? 62.567 46.530 41.976 1.00 17.47 56 GLY B N 1
ATOM 1495 C CA . GLY B 1 58 ? 63.620 45.528 41.836 1.00 17.95 56 GLY B CA 1
ATOM 1496 C C . GLY B 1 58 ? 63.294 44.119 42.318 1.00 20.00 56 GLY B C 1
ATOM 1497 O O . GLY B 1 58 ? 64.202 43.329 42.632 1.00 16.50 56 GLY B O 1
ATOM 1498 N N . LEU B 1 59 ? 62.011 43.767 42.305 1.00 19.55 57 LEU B N 1
ATOM 1499 C CA . LEU B 1 59 ? 61.538 42.493 42.870 1.00 18.44 57 LEU B CA 1
ATOM 1500 C C . LEU B 1 59 ? 61.227 41.365 41.866 1.00 19.36 57 LEU B C 1
ATOM 1501 O O . LEU B 1 59 ? 60.716 40.305 42.246 1.00 23.54 57 LEU B O 1
ATOM 1506 N N . GLY B 1 60 ? 61.562 41.559 40.599 1.00 19.36 58 GLY B N 1
ATOM 1507 C CA . GLY B 1 60 ? 61.377 40.499 39.604 1.00 17.34 58 GLY B CA 1
ATOM 1508 C C . GLY B 1 60 ? 60.130 40.708 38.772 1.00 21.42 58 GLY B C 1
ATOM 1509 O O . GLY B 1 60 ? 59.779 41.851 38.422 1.00 21.49 58 GLY B O 1
ATOM 1510 N N . ASP B 1 61 ? 59.459 39.607 38.450 1.00 19.48 59 ASP B N 1
ATOM 1511 C CA . ASP B 1 61 ? 58.205 39.660 37.714 1.00 22.09 59 ASP B CA 1
ATOM 1512 C C . ASP B 1 61 ? 57.207 38.650 38.257 1.00 21.96 59 ASP B C 1
ATOM 1513 O O . ASP B 1 61 ? 57.445 38.040 39.294 1.00 21.31 59 ASP B O 1
ATOM 1518 N N . LEU B 1 62 ? 56.082 38.498 37.565 1.00 23.42 60 LEU B N 1
ATOM 1519 C CA . LEU B 1 62 ? 54.991 37.630 38.001 1.00 23.50 60 LEU B CA 1
ATOM 1520 C C . LEU B 1 62 ? 55.425 36.200 38.314 1.00 21.74 60 LEU B C 1
ATOM 1521 O O . LEU B 1 62 ? 55.018 35.648 39.340 1.00 20.71 60 LEU B O 1
ATOM 1526 N N . GLY B 1 63 ? 56.239 35.607 37.440 1.00 20.84 61 GLY B N 1
ATOM 1527 C CA . GLY B 1 63 ? 56.730 34.240 37.640 1.00 19.29 61 GLY B CA 1
ATOM 1528 C C . GLY B 1 63 ? 57.600 34.085 38.879 1.00 26.46 61 GLY B C 1
ATOM 1529 O O . GLY B 1 63 ? 57.497 33.078 39.597 1.00 26.20 61 GLY B O 1
ATOM 1530 N N . THR B 1 64 ? 58.441 35.091 39.136 1.00 24.93 62 THR B N 1
ATOM 1531 C CA . THR B 1 64 ? 59.304 35.146 40.323 1.00 25.32 62 THR B CA 1
ATOM 1532 C C . THR B 1 64 ? 58.472 35.001 41.577 1.00 25.35 62 THR B C 1
ATOM 1533 O O . THR B 1 64 ? 58.805 34.241 42.497 1.00 24.37 62 THR B O 1
ATOM 1537 N N . ILE B 1 65 ? 57.371 35.737 41.608 1.00 22.61 63 ILE B N 1
ATOM 1538 C CA A ILE B 1 65 ? 56.650 35.797 42.846 0.50 24.82 63 ILE B CA 1
ATOM 1539 C CA B ILE B 1 65 ? 56.553 35.895 42.802 0.50 20.12 63 ILE B CA 1
ATOM 1540 C C . ILE B 1 65 ? 55.441 34.846 42.932 1.00 24.65 63 ILE B C 1
ATOM 1541 O O . ILE B 1 65 ? 55.170 34.323 44.022 1.00 24.54 63 ILE B O 1
ATOM 1550 N N . PHE B 1 66 ? 54.766 34.562 41.814 1.00 20.90 64 PHE B N 1
ATOM 1551 C CA . PHE B 1 66 ? 53.600 33.679 41.860 1.00 21.84 64 PHE B CA 1
ATOM 1552 C C . PHE B 1 66 ? 53.880 32.250 41.395 1.00 26.23 64 PHE B C 1
ATOM 1553 O O . PHE B 1 66 ? 53.148 31.331 41.748 1.00 24.61 64 PHE B O 1
ATOM 1561 N N . GLY B 1 67 ? 54.951 32.066 40.628 1.00 31.20 65 GLY B N 1
ATOM 1562 C CA . GLY B 1 67 ? 55.273 30.767 40.041 1.00 35.68 65 GLY B CA 1
ATOM 1563 C C . GLY B 1 67 ? 54.120 30.310 39.164 1.00 39.81 65 GLY B C 1
ATOM 1564 O O . GLY B 1 67 ? 53.375 31.132 38.627 1.00 40.09 65 GLY B O 1
ATOM 1565 N N . THR B 1 68 ? 53.969 28.997 39.017 1.00 43.79 66 THR B N 1
ATOM 1566 C CA . THR B 1 68 ? 52.859 28.432 38.251 1.00 47.00 66 THR B CA 1
ATOM 1567 C C . THR B 1 68 ? 52.176 27.333 39.058 1.00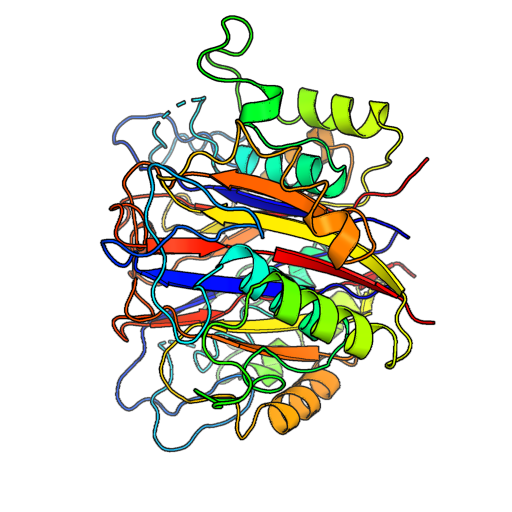 47.43 66 THR B C 1
ATOM 1568 O O . THR B 1 68 ? 52.840 26.452 39.624 1.00 46.09 66 THR B O 1
ATOM 1572 N N . ASP B 1 69 ? 50.848 27.424 39.137 1.00 48.77 67 ASP B N 1
ATOM 1573 C CA . ASP B 1 69 ? 50.009 26.444 39.844 1.00 50.51 67 ASP B CA 1
ATOM 1574 C C . ASP B 1 69 ? 50.404 26.173 41.303 1.00 47.88 67 ASP B C 1
ATOM 1575 O O . ASP B 1 69 ? 50.260 25.046 41.784 1.00 47.49 67 ASP B O 1
ATOM 1580 N N . ARG B 1 70 ? 50.898 27.193 42.003 1.00 44.22 68 ARG B N 1
ATOM 1581 C CA . ARG B 1 70 ? 51.135 27.065 43.445 1.00 43.10 68 ARG B CA 1
ATOM 1582 C C . ARG B 1 70 ? 49.793 26.994 44.186 1.00 42.44 68 ARG B C 1
ATOM 1583 O O . ARG B 1 70 ? 48.875 27.756 43.883 1.00 39.85 68 ARG B O 1
ATOM 1591 N N . PRO B 1 71 ? 49.664 26.048 45.133 1.00 43.24 69 PRO B N 1
ATOM 1592 C CA . PRO B 1 71 ? 48.374 25.844 45.804 1.00 41.89 69 PRO B CA 1
ATOM 1593 C C . PRO B 1 71 ? 47.875 27.065 46.593 1.00 38.50 69 PRO B C 1
ATOM 1594 O O . PRO B 1 71 ? 46.664 27.239 46.767 1.00 38.63 69 PRO B O 1
ATOM 1598 N N . GLN B 1 72 ? 48.797 27.909 47.036 1.00 33.93 70 GLN B N 1
ATOM 1599 C CA . GLN B 1 72 ? 48.441 29.105 47.785 1.00 33.92 70 GLN B CA 1
ATOM 1600 C C . GLN B 1 72 ? 47.858 30.243 46.923 1.00 30.16 70 GLN B C 1
ATOM 1601 O O . GLN B 1 72 ? 47.336 31.218 47.475 1.00 24.73 70 GLN B O 1
ATOM 1607 N N . TRP B 1 73 ? 47.947 30.115 45.592 1.00 26.15 71 TRP B N 1
ATOM 1608 C CA . TRP B 1 73 ? 47.436 31.136 44.648 1.00 26.09 71 TRP B CA 1
ATOM 1609 C C . TRP B 1 73 ? 46.259 30.639 43.819 1.00 26.76 71 TRP B C 1
ATOM 1610 O O . TRP B 1 73 ? 45.793 31.321 42.901 1.00 26.61 71 TRP B O 1
ATOM 1621 N N . ARG B 1 74 ? 45.779 29.445 44.160 1.00 27.58 72 ARG B N 1
ATOM 1622 C CA . ARG B 1 74 ? 44.647 28.821 43.482 1.00 29.09 72 ARG B CA 1
ATOM 1623 C C . ARG B 1 74 ? 43.360 29.657 43.564 1.00 26.67 72 ARG B C 1
ATOM 1624 O O . ARG B 1 74 ? 42.856 29.963 44.657 1.00 24.55 72 ARG B O 1
ATOM 1632 N N . GLY B 1 75 ? 42.831 30.025 42.400 1.00 22.99 73 GLY B N 1
ATOM 1633 C CA . GLY B 1 75 ? 41.600 30.826 42.323 1.00 22.29 73 GLY B CA 1
ATOM 1634 C C . GLY B 1 75 ? 41.761 32.340 42.406 1.00 21.15 73 GLY B C 1
ATOM 1635 O O . GLY B 1 75 ? 40.787 33.073 42.228 1.00 26.65 73 GLY B O 1
ATOM 1636 N N . ALA B 1 76 ? 42.987 32.802 42.659 1.00 21.50 74 ALA B N 1
ATOM 1637 C CA . ALA B 1 76 ? 43.295 34.215 42.936 1.00 19.86 74 ALA B CA 1
ATOM 1638 C C . ALA B 1 76 ? 43.083 35.117 41.721 1.00 21.21 74 ALA B C 1
ATOM 1639 O O . ALA B 1 76 ? 43.429 34.755 40.587 1.00 23.62 74 ALA B O 1
ATOM 1641 N N . SER B 1 77 ? 42.519 36.295 41.960 1.00 20.14 75 SER B N 1
ATOM 1642 C CA . SER B 1 77 ? 42.189 37.215 40.878 1.00 18.21 75 SER B CA 1
ATOM 1643 C C . SER B 1 77 ? 43.334 38.220 40.676 1.00 15.17 75 SER B C 1
ATOM 1644 O O . SER B 1 77 ? 44.307 38.199 41.431 1.00 15.83 75 SER B O 1
ATOM 1647 N N . GLY B 1 78 ? 43.213 39.075 39.662 1.00 12.70 76 GLY B N 1
ATOM 1648 C CA . GLY B 1 78 ? 44.134 40.190 39.464 1.00 11.01 76 GLY B CA 1
ATOM 1649 C C . GLY B 1 78 ? 44.182 41.083 40.697 1.00 12.85 76 GLY B C 1
ATOM 1650 O O . GLY B 1 78 ? 45.229 41.597 41.039 1.00 12.38 76 GLY B O 1
ATOM 1651 N N . ALA B 1 79 ? 43.035 41.286 41.349 1.00 11.36 77 ALA B N 1
ATOM 1652 C CA . ALA B 1 79 ? 42.964 42.101 42.568 1.00 12.38 77 ALA B CA 1
ATOM 1653 C C . ALA B 1 79 ? 43.789 41.450 43.689 1.00 13.15 77 ALA B C 1
ATOM 1654 O O . ALA B 1 79 ? 44.524 42.140 44.361 1.00 15.18 77 ALA B O 1
ATOM 1656 N N . ASP B 1 80 ? 43.689 40.128 43.856 1.00 12.64 78 ASP B N 1
ATOM 1657 C CA . ASP B 1 80 ? 44.470 39.422 44.865 1.00 14.42 78 ASP B CA 1
ATOM 1658 C C . ASP B 1 80 ? 45.967 39.568 44.590 1.00 16.61 78 ASP B C 1
ATOM 1659 O O . ASP B 1 80 ? 46.751 39.743 45.508 1.00 16.14 78 ASP B O 1
ATOM 1664 N N . MET B 1 81 ? 46.351 39.473 43.322 1.00 16.26 79 MET B N 1
ATOM 1665 C CA . MET B 1 81 ? 47.751 39.594 42.915 1.00 17.17 79 MET B CA 1
ATOM 1666 C C . MET B 1 81 ? 48.319 41.006 43.163 1.00 14.26 79 MET B C 1
ATOM 1667 O O . MET B 1 81 ? 49.423 41.145 43.697 1.00 11.67 79 MET B O 1
ATOM 1672 N N . ILE B 1 82 ? 47.559 42.032 42.784 1.00 12.30 80 ILE B N 1
ATOM 1673 C CA . ILE B 1 82 ? 47.928 43.431 43.031 1.00 13.63 80 ILE B CA 1
ATOM 1674 C C . ILE B 1 82 ? 48.110 43.714 44.541 1.00 14.06 80 ILE B C 1
ATOM 1675 O O . ILE B 1 82 ? 49.094 44.325 44.926 1.00 15.65 80 ILE B O 1
ATOM 1680 N N . ARG B 1 83 ? 47.176 43.251 45.380 1.00 14.28 81 ARG B N 1
ATOM 1681 C CA A ARG B 1 83 ? 47.284 43.447 46.824 0.50 13.16 81 ARG B CA 1
ATOM 1682 C CA B ARG B 1 83 ? 47.278 43.441 46.828 0.50 11.04 81 ARG B CA 1
ATOM 1683 C C . ARG B 1 83 ? 48.549 42.807 47.366 1.00 12.72 81 ARG B C 1
ATOM 1684 O O . ARG B 1 83 ? 49.225 43.391 48.194 1.00 15.19 81 ARG B O 1
ATOM 1699 N N . HIS B 1 84 ? 48.871 41.605 46.890 1.00 12.66 82 HIS B N 1
ATOM 1700 C CA . HIS B 1 84 ? 50.067 40.937 47.338 1.00 16.10 82 HIS B CA 1
ATOM 1701 C C . HIS B 1 84 ? 51.330 41.681 46.845 1.00 16.97 82 HIS B C 1
ATOM 1702 O O . HIS B 1 84 ? 52.262 41.901 47.611 1.00 18.19 82 HIS B O 1
ATOM 1709 N N . VAL B 1 85 ? 51.355 42.063 45.566 1.00 15.74 83 VAL B N 1
ATOM 1710 C CA . VAL B 1 85 ? 52.474 42.831 45.026 1.00 14.61 83 VAL B CA 1
ATOM 1711 C C . VAL B 1 85 ? 52.657 44.166 45.792 1.00 17.01 83 VAL B C 1
ATOM 1712 O O . VAL B 1 85 ? 53.788 44.549 46.103 1.00 15.96 83 VAL B O 1
ATOM 1716 N N . ARG B 1 86 ? 51.550 44.840 46.124 1.00 15.25 84 ARG B N 1
ATOM 1717 C CA . ARG B 1 86 ? 51.609 46.051 46.944 1.00 19.19 84 ARG B CA 1
ATOM 1718 C C . ARG B 1 86 ? 52.307 45.826 48.296 1.00 20.21 84 ARG B C 1
ATOM 1719 O O . ARG B 1 86 ? 53.096 46.660 48.725 1.00 18.60 84 ARG B O 1
ATOM 1727 N N . GLY B 1 87 ? 52.006 44.708 48.954 1.00 18.72 85 GLY B N 1
ATOM 1728 C CA . GLY B 1 87 ? 52.622 44.375 50.231 1.00 18.64 85 GLY B CA 1
ATOM 1729 C C . GLY B 1 87 ? 54.108 44.082 50.109 1.00 20.19 85 GLY B C 1
ATOM 1730 O O . GLY B 1 87 ? 54.886 44.469 50.968 1.00 21.60 85 GLY B O 1
ATOM 1731 N N . LEU B 1 88 ? 54.510 43.391 49.047 1.00 17.81 86 LEU B N 1
ATOM 1732 C CA . LEU B 1 88 ? 55.921 43.127 48.807 1.00 19.36 86 LEU B CA 1
ATOM 1733 C C . LEU B 1 88 ? 56.734 44.418 48.553 1.00 19.77 86 LEU B C 1
ATOM 1734 O O . LEU B 1 88 ? 57.845 44.547 49.030 1.00 22.48 86 LEU B O 1
ATOM 1739 N N . VAL B 1 89 ? 56.160 45.342 47.786 1.00 18.42 87 VAL B N 1
ATOM 1740 C CA . VAL B 1 89 ? 56.797 46.595 47.437 1.00 18.56 87 VAL B CA 1
ATOM 1741 C C . VAL B 1 89 ? 56.944 47.417 48.728 1.00 21.56 87 VAL B C 1
ATOM 1742 O O . VAL B 1 89 ? 58.025 47.916 49.028 1.00 18.72 87 VAL B O 1
ATOM 1746 N N . GLU B 1 90 ? 55.873 47.511 49.514 1.00 21.12 88 GLU B N 1
ATOM 1747 C CA . GLU B 1 90 ? 55.936 48.251 50.777 1.00 24.14 88 GLU B CA 1
ATOM 1748 C C . GLU B 1 90 ? 56.910 47.658 51.811 1.00 22.85 88 GLU B C 1
ATOM 1749 O O . GLU B 1 90 ? 57.607 48.399 52.489 1.00 23.66 88 GLU B O 1
ATOM 1755 N N . ASN B 1 91 ? 56.961 46.329 51.903 1.00 24.84 89 ASN B N 1
ATOM 1756 C CA A ASN B 1 91 ? 57.876 45.668 52.822 0.50 25.96 89 ASN B CA 1
ATOM 1757 C CA B ASN B 1 91 ? 57.877 45.604 52.789 0.50 25.98 89 ASN B CA 1
ATOM 1758 C C . ASN B 1 91 ? 59.334 45.734 52.357 1.00 28.08 89 ASN B C 1
ATOM 1759 O O . ASN B 1 91 ? 60.253 45.635 53.178 1.00 29.65 89 ASN B O 1
ATOM 1768 N N . ALA B 1 92 ? 59.552 45.905 51.049 1.00 27.17 90 ALA B N 1
ATOM 1769 C CA . ALA B 1 92 ? 60.897 46.145 50.515 1.00 24.76 90 ALA B CA 1
ATOM 1770 C C . ALA B 1 92 ? 61.354 47.602 50.814 1.00 24.48 90 ALA B C 1
ATOM 1771 O O . ALA B 1 92 ? 62.447 48.014 50.421 1.00 24.53 90 ALA B O 1
ATOM 1773 N N . GLY B 1 93 ? 60.503 48.371 51.497 1.00 22.90 91 GLY B N 1
ATOM 1774 C CA . GLY B 1 93 ? 60.845 49.718 51.929 1.00 21.28 91 GLY B CA 1
ATOM 1775 C C . GLY B 1 93 ? 60.465 50.856 51.000 1.00 25.14 91 GLY B C 1
ATOM 1776 O O . GLY B 1 93 ? 60.980 51.968 51.152 1.00 26.99 91 GLY B O 1
ATOM 1777 N N . PHE B 1 94 ? 59.544 50.605 50.065 1.00 24.27 92 PHE B N 1
ATOM 1778 C CA . PHE B 1 94 ? 59.155 51.621 49.065 1.00 22.36 92 PHE B CA 1
ATOM 1779 C C . PHE B 1 94 ? 57.788 52.235 49.343 1.00 22.57 92 PHE B C 1
ATOM 1780 O O . PHE B 1 94 ? 56.898 51.569 49.861 1.00 24.07 92 PHE B O 1
ATOM 1788 N N . VAL B 1 95 ? 57.653 53.522 49.031 1.00 21.15 93 VAL B N 1
ATOM 1789 C CA . VAL B 1 95 ? 56.354 54.182 48.915 1.00 21.13 93 VAL B CA 1
ATOM 1790 C C . VAL B 1 95 ? 55.979 54.224 47.418 1.00 20.86 93 VAL B C 1
ATOM 1791 O O . VAL B 1 95 ? 56.845 54.448 46.570 1.00 15.49 93 VAL B O 1
ATOM 1795 N N . ILE B 1 96 ? 54.711 53.969 47.107 1.00 18.56 94 ILE B N 1
ATOM 1796 C CA . ILE B 1 96 ? 54.218 54.001 45.722 1.00 17.70 94 ILE B CA 1
ATOM 1797 C C . ILE B 1 96 ? 53.653 55.380 45.429 1.00 15.14 94 ILE B C 1
ATOM 1798 O O . ILE B 1 96 ? 52.764 55.850 46.137 1.00 18.84 94 ILE B O 1
ATOM 1803 N N . GLY B 1 97 ? 54.198 56.044 44.412 1.00 15.40 95 GLY B N 1
ATOM 1804 C CA . GLY B 1 97 ? 53.777 57.400 44.077 1.00 13.47 95 GLY B CA 1
ATOM 1805 C C . GLY B 1 97 ? 52.566 57.416 43.169 1.00 13.52 95 GLY B C 1
ATOM 1806 O O . GLY B 1 97 ? 51.588 58.113 43.432 1.00 12.36 95 GLY B O 1
ATOM 1807 N N . ASN B 1 98 ? 52.657 56.666 42.067 1.00 15.66 96 ASN B N 1
ATOM 1808 C CA . ASN B 1 98 ? 51.549 56.500 41.121 1.00 14.66 96 ASN B CA 1
ATOM 1809 C C . ASN B 1 98 ? 51.839 55.334 40.169 1.00 15.47 96 ASN B C 1
ATOM 1810 O O . ASN B 1 98 ? 52.938 54.779 40.172 1.00 13.61 96 ASN B O 1
ATOM 1815 N N . ALA B 1 99 ? 50.822 54.943 39.408 1.00 13.71 97 ALA B N 1
ATOM 1816 C CA . ALA B 1 99 ? 50.944 53.922 38.397 1.00 12.22 97 ALA B CA 1
ATOM 1817 C C . ALA B 1 99 ? 49.963 54.283 37.298 1.00 13.98 97 ALA B C 1
ATOM 1818 O O . ALA B 1 99 ? 49.014 55.030 37.537 1.00 10.41 97 ALA B O 1
ATOM 1820 N N . THR B 1 100 ? 50.204 53.768 36.093 1.00 12.90 98 THR B N 1
ATOM 1821 C CA . THR B 1 100 ? 49.305 53.996 34.960 1.00 12.63 98 THR B CA 1
ATOM 1822 C C . THR B 1 100 ? 49.182 52.718 34.183 1.00 11.97 98 THR B C 1
ATOM 1823 O O . THR B 1 100 ? 50.109 51.902 34.172 1.00 14.58 98 THR B O 1
ATOM 1827 N N . VAL B 1 101 ? 48.047 52.527 33.523 1.00 10.39 99 VAL B N 1
ATOM 1828 C CA . VAL B 1 101 ? 47.929 51.376 32.646 1.00 9.77 99 VAL B CA 1
ATOM 1829 C C . VAL B 1 101 ? 47.115 51.726 31.397 1.00 11.43 99 VAL B C 1
ATOM 1830 O O . VAL B 1 101 ? 46.087 52.392 31.477 1.00 9.78 99 VAL B O 1
ATOM 1834 N N . GLN B 1 102 ? 47.605 51.292 30.239 1.00 15.30 100 GLN B N 1
ATOM 1835 C CA . GLN B 1 102 ? 46.858 51.424 29.007 1.00 13.59 100 GLN B CA 1
ATOM 1836 C C . GLN B 1 102 ? 46.507 50.051 28.436 1.00 12.72 100 GLN B C 1
ATOM 1837 O O . GLN B 1 102 ? 47.393 49.231 28.208 1.00 11.99 100 GLN B O 1
ATOM 1843 N N . VAL B 1 103 ? 45.215 49.833 28.193 1.00 12.73 101 VAL B N 1
ATOM 1844 C CA . VAL B 1 103 ? 44.685 48.639 27.529 1.00 11.31 101 VAL B CA 1
ATOM 1845 C C . VAL B 1 103 ? 44.751 48.810 26.021 1.00 13.23 101 VAL B C 1
ATOM 1846 O O . VAL B 1 103 ? 44.375 49.856 25.487 1.00 11.12 101 VAL B O 1
ATOM 1850 N N . ILE B 1 104 ? 45.264 47.789 25.333 1.00 14.57 102 ILE B N 1
ATOM 1851 C CA . ILE B 1 104 ? 45.339 47.834 23.868 1.00 12.92 102 ILE B CA 1
ATOM 1852 C C . ILE B 1 104 ? 44.460 46.708 23.294 1.00 13.29 102 ILE B C 1
ATOM 1853 O O . ILE B 1 104 ? 44.773 45.528 23.420 1.00 12.52 102 ILE B O 1
ATOM 1858 N N . GLY B 1 105 ? 43.324 47.073 22.710 1.00 13.26 103 GLY B N 1
ATOM 1859 C CA . GLY B 1 105 ? 42.473 46.091 22.063 1.00 9.41 103 GLY B CA 1
ATOM 1860 C C . GLY B 1 105 ? 41.142 46.692 21.687 1.00 10.95 103 GLY B C 1
ATOM 1861 O O . GLY B 1 105 ? 40.886 47.868 21.948 1.00 14.61 103 GLY B O 1
ATOM 1862 N N . ASN B 1 106 ? 40.273 45.879 21.103 1.00 11.54 104 ASN B N 1
ATOM 1863 C CA . ASN B 1 106 ? 39.050 46.399 20.477 1.00 13.56 104 ASN B CA 1
ATOM 1864 C C . ASN B 1 106 ? 37.862 46.403 21.409 1.00 14.00 104 ASN B C 1
ATOM 1865 O O . ASN B 1 106 ? 37.121 47.371 21.448 1.00 14.39 104 ASN B O 1
ATOM 1870 N N . ARG B 1 107 ? 37.692 45.296 22.133 1.00 15.58 105 ARG B N 1
ATOM 1871 C CA . ARG B 1 107 ? 36.553 45.036 23.026 1.00 16.44 105 ARG B CA 1
ATOM 1872 C C . ARG B 1 107 ? 37.092 44.401 24.328 1.00 14.31 105 ARG B C 1
ATOM 1873 O O . ARG B 1 107 ? 37.988 43.548 24.281 1.00 13.63 105 ARG B O 1
ATOM 1881 N N . PRO B 1 108 ? 36.543 44.795 25.494 1.00 13.80 106 PRO B N 1
ATOM 1882 C CA . PRO B 1 108 ? 35.445 45.752 25.658 1.00 11.04 106 PRO B CA 1
ATOM 1883 C C . PRO B 1 108 ? 35.913 47.186 25.460 1.00 12.19 106 PRO B C 1
ATOM 1884 O O . PRO B 1 108 ? 37.120 47.438 25.444 1.00 12.76 106 PRO B O 1
ATOM 1888 N N . LYS B 1 109 ? 34.967 48.105 25.301 1.00 13.37 107 LYS B N 1
ATOM 1889 C CA . LYS B 1 109 ? 35.256 49.530 25.427 1.00 16.08 107 LYS B CA 1
ATOM 1890 C C . LYS B 1 109 ? 35.409 49.867 26.889 1.00 17.12 107 LYS B C 1
ATOM 1891 O O . LYS B 1 109 ? 34.499 49.650 27.688 1.00 15.87 107 LYS B O 1
ATOM 1897 N N . VAL B 1 110 ? 36.573 50.412 27.218 1.00 18.32 108 VAL B N 1
ATOM 1898 C CA . VAL B 1 110 ? 36.962 50.705 28.581 1.00 15.43 108 VAL B CA 1
ATOM 1899 C C . VAL B 1 110 ? 36.355 52.027 29.035 1.00 15.81 108 VAL B C 1
ATOM 1900 O O . VAL B 1 110 ? 35.998 52.174 30.199 1.00 17.12 108 VAL B O 1
ATOM 1904 N N . GLY B 1 111 ? 36.215 52.966 28.099 1.00 15.44 109 GLY B N 1
ATOM 1905 C CA . GLY B 1 111 ? 35.799 54.337 28.377 1.00 17.06 109 GLY B CA 1
ATOM 1906 C C . GLY B 1 111 ? 34.631 54.588 29.321 1.00 18.98 109 GLY B C 1
ATOM 1907 O O . GLY B 1 111 ? 34.761 55.401 30.235 1.00 19.85 109 GLY B O 1
ATOM 1908 N N . PRO B 1 112 ? 33.466 53.935 29.085 1.00 20.51 110 PRO B N 1
ATOM 1909 C CA . PRO B 1 112 ? 32.311 54.163 29.969 1.00 20.82 110 PRO B CA 1
ATOM 1910 C C . PRO B 1 112 ? 32.564 53.740 31.427 1.00 22.33 110 PRO B C 1
ATOM 1911 O O . PRO B 1 112 ? 31.910 54.250 32.324 1.00 20.94 110 PRO B O 1
ATOM 1915 N N . ARG B 1 113 ? 33.525 52.848 31.662 1.00 19.59 111 ARG B N 1
ATOM 1916 C CA . ARG B 1 113 ? 33.848 52.437 33.029 1.00 19.57 111 ARG B CA 1
ATOM 1917 C C . ARG B 1 113 ? 35.275 52.788 33.473 1.00 16.23 111 ARG B C 1
ATOM 1918 O O . ARG B 1 113 ? 35.778 52.243 34.440 1.00 15.86 111 ARG B O 1
ATOM 1926 N N . ARG B 1 114 ? 35.893 53.730 32.766 1.00 19.31 112 ARG B N 1
ATOM 1927 C CA . ARG B 1 114 ? 37.274 54.153 33.015 1.00 16.76 112 ARG B CA 1
ATOM 1928 C C . ARG B 1 114 ? 37.490 54.790 34.410 1.00 16.86 112 ARG B C 1
ATOM 1929 O O . ARG B 1 114 ? 38.473 54.494 35.069 1.00 14.61 112 ARG B O 1
ATOM 1937 N N . GLU B 1 115 ? 36.570 55.645 34.848 1.00 14.65 113 GLU B N 1
ATOM 1938 C CA . GLU B 1 115 ? 36.641 56.254 36.172 1.00 20.80 113 GLU B CA 1
ATOM 1939 C C . GLU B 1 115 ? 36.431 55.246 37.297 1.00 20.17 113 GLU B C 1
ATOM 1940 O O . GLU B 1 115 ? 37.129 55.291 38.316 1.00 20.32 113 GLU B O 1
ATOM 1946 N N . GLU B 1 116 ? 35.479 54.335 37.107 1.00 19.32 114 GLU B N 1
ATOM 1947 C CA . GLU B 1 116 ? 35.287 53.215 38.033 1.00 18.81 114 GLU B CA 1
ATOM 1948 C C . GLU B 1 116 ? 36.551 52.347 38.167 1.00 17.07 114 GLU B C 1
ATOM 1949 O O . GLU B 1 116 ? 36.945 52.014 39.287 1.00 17.82 114 GLU B O 1
ATOM 1955 N N . ALA B 1 117 ? 37.184 51.986 37.038 1.00 15.17 115 ALA B N 1
ATOM 1956 C CA . ALA B 1 117 ? 38.459 51.231 37.070 1.00 15.33 115 ALA B CA 1
ATOM 1957 C C . ALA B 1 117 ? 39.562 51.962 37.845 1.00 12.92 115 ALA B C 1
ATOM 1958 O O . ALA B 1 117 ? 40.279 51.341 38.617 1.00 12.98 115 ALA B O 1
ATOM 1960 N N . GLN B 1 118 ? 39.706 53.266 37.591 1.00 14.52 116 GLN B N 1
ATOM 1961 C CA . GLN B 1 118 ? 40.663 54.110 38.297 1.00 14.25 116 GLN B CA 1
ATOM 1962 C C . GLN B 1 118 ? 40.435 54.087 39.804 1.00 14.61 116 GLN B C 1
ATOM 1963 O O . GLN B 1 118 ? 41.390 53.986 40.572 1.00 17.04 116 GLN B O 1
ATOM 1969 N N . GLN B 1 119 ? 39.171 54.143 40.227 1.00 15.42 117 GLN B N 1
ATOM 1970 C CA . GLN B 1 119 ? 38.837 54.115 41.666 1.00 17.85 117 GLN B CA 1
ATOM 1971 C C . GLN B 1 119 ? 39.169 52.741 42.271 1.00 16.70 117 GLN B C 1
ATOM 1972 O O . GLN B 1 119 ? 39.801 52.657 43.314 1.00 14.52 117 GLN B O 1
ATOM 1978 N N . VAL B 1 120 ? 38.739 51.662 41.611 1.00 15.49 118 VAL B N 1
ATOM 1979 C CA . VAL B 1 120 ? 39.059 50.314 42.067 1.00 12.87 118 VAL B CA 1
ATOM 1980 C C . VAL B 1 120 ? 40.572 50.082 42.137 1.00 13.77 118 VAL B C 1
ATOM 1981 O O . VAL B 1 120 ? 41.096 49.549 43.134 1.00 11.59 118 VAL B O 1
ATOM 1985 N N . LEU B 1 121 ? 41.279 50.470 41.082 1.00 13.43 119 LEU B N 1
ATOM 1986 C CA . LEU B 1 121 ? 42.720 50.204 41.021 1.00 14.09 119 LEU B CA 1
ATOM 1987 C C . LEU B 1 121 ? 43.558 51.073 41.965 1.00 11.37 119 LEU B C 1
ATOM 1988 O O . LEU B 1 121 ? 44.545 50.582 42.506 1.00 10.89 119 LEU B O 1
ATOM 1993 N N . SER B 1 122 ? 43.190 52.356 42.126 1.00 9.93 120 SER B N 1
ATOM 1994 C CA . SER B 1 122 ? 43.864 53.236 43.093 1.00 12.09 120 SER B CA 1
ATOM 1995 C C . SER B 1 122 ? 43.725 52.727 44.516 1.00 12.63 120 SER B C 1
ATOM 1996 O O . SER B 1 122 ? 44.681 52.815 45.304 1.00 14.39 120 SER B O 1
ATOM 1999 N N . GLU B 1 123 ? 42.566 52.173 44.870 1.00 17.29 121 GLU B N 1
ATOM 2000 C CA . GLU B 1 123 ? 42.488 51.583 46.218 1.00 19.11 121 GLU B CA 1
ATOM 2001 C C . GLU B 1 123 ? 43.274 50.292 46.400 1.00 17.85 121 GLU B C 1
ATOM 2002 O O . GLU B 1 123 ? 43.840 50.049 47.477 1.00 18.89 121 GLU B O 1
ATOM 2008 N N . LEU B 1 124 ? 43.370 49.482 45.350 1.00 14.64 122 LEU B N 1
ATOM 2009 C CA . LEU B 1 124 ? 44.165 48.270 45.442 1.00 14.17 122 LEU B CA 1
ATOM 2010 C C . LEU B 1 124 ? 45.649 48.611 45.620 1.00 14.06 122 LEU B C 1
ATOM 2011 O O . LEU B 1 124 ? 46.340 48.020 46.444 1.00 14.91 122 LEU B O 1
ATOM 2016 N N . VAL B 1 125 ? 46.122 49.562 44.824 1.00 13.70 123 VAL B N 1
ATOM 2017 C CA . VAL B 1 125 ? 47.530 49.975 44.829 1.00 14.82 123 VAL B CA 1
ATOM 2018 C C . VAL B 1 125 ? 47.851 50.928 46.008 1.00 12.23 123 VAL B C 1
ATOM 2019 O O . VAL B 1 125 ? 48.966 50.940 46.503 1.00 17.94 123 VAL B O 1
ATOM 2023 N N . GLY B 1 126 ? 46.875 51.717 46.448 1.00 13.10 124 GLY B N 1
ATOM 2024 C CA . GLY B 1 126 ? 47.117 52.716 47.512 1.00 17.96 124 GLY B CA 1
ATOM 2025 C C . GLY B 1 126 ? 47.816 53.978 47.015 1.00 18.91 124 GLY B C 1
ATOM 2026 O O . GLY B 1 126 ? 48.444 54.700 47.787 1.00 20.89 124 GLY B O 1
ATOM 2027 N N . ALA B 1 127 ? 47.733 54.215 45.708 1.00 16.87 125 ALA B N 1
ATOM 2028 C CA . ALA B 1 127 ? 48.247 55.416 45.073 1.00 15.61 125 ALA B CA 1
ATOM 2029 C C . ALA B 1 127 ? 47.385 55.639 43.823 1.00 16.32 125 ALA B C 1
ATOM 2030 O O . ALA B 1 127 ? 46.725 54.708 43.373 1.00 16.31 125 ALA B O 1
ATOM 2032 N N . PRO B 1 128 ? 47.390 56.866 43.265 1.00 18.96 126 PRO B N 1
ATOM 2033 C CA . PRO B 1 128 ? 46.583 57.168 42.058 1.00 17.82 126 PRO B CA 1
ATOM 2034 C C . PRO B 1 128 ? 46.995 56.342 40.834 1.00 17.38 126 PRO B C 1
ATOM 2035 O O . PRO B 1 128 ? 48.147 56.381 40.440 1.00 13.72 126 PRO B O 1
ATOM 2039 N N . VAL B 1 129 ? 46.044 55.605 40.261 1.00 14.58 127 VAL B N 1
ATOM 2040 C CA . VAL B 1 129 ? 46.288 54.765 39.081 1.00 13.09 127 VAL B CA 1
ATOM 2041 C C . VAL B 1 129 ? 45.512 55.374 37.944 1.00 12.12 127 VAL B C 1
ATOM 2042 O O . VAL B 1 129 ? 44.298 55.565 38.045 1.00 12.31 127 VAL B O 1
ATOM 2046 N N . SER B 1 130 ? 46.222 55.726 36.876 1.00 13.74 128 SER B N 1
ATOM 2047 C CA . SER B 1 130 ? 45.579 56.254 35.670 1.00 11.28 128 SER B CA 1
ATOM 2048 C C . SER B 1 130 ? 45.230 55.090 34.753 1.00 12.23 128 SER B C 1
ATOM 2049 O O . SER B 1 130 ? 46.024 54.158 34.612 1.00 13.98 128 SER B O 1
ATOM 2052 N N . VAL B 1 131 ? 44.045 55.151 34.138 1.00 13.75 129 VAL B N 1
ATOM 2053 C CA . VAL B 1 131 ? 43.588 54.132 33.187 1.00 13.36 129 VAL B CA 1
ATOM 2054 C C . VAL B 1 131 ? 43.326 54.741 31.786 1.00 17.47 129 VAL B C 1
ATOM 2055 O O . VAL B 1 131 ? 42.704 55.795 31.658 1.00 14.77 129 VAL B O 1
ATOM 2059 N N . SER B 1 132 ? 43.837 54.100 30.742 1.00 16.47 130 SER B N 1
ATOM 2060 C CA . SER B 1 132 ? 43.524 54.549 29.390 1.00 14.78 130 SER B CA 1
ATOM 2061 C C . SER B 1 132 ? 43.383 53.359 28.444 1.00 13.84 130 SER B C 1
ATOM 2062 O O . SER B 1 132 ? 43.592 52.216 28.838 1.00 14.21 130 SER B O 1
ATOM 2065 N N . ALA B 1 133 ? 42.985 53.625 27.208 1.00 12.81 131 ALA B N 1
ATOM 2066 C CA . ALA B 1 133 ? 42.768 52.556 26.254 1.00 13.22 131 ALA B CA 1
ATOM 2067 C C . ALA B 1 133 ? 42.958 53.087 24.864 1.00 12.64 131 ALA B C 1
ATOM 2068 O O . ALA B 1 133 ? 42.766 54.281 24.619 1.00 17.25 131 ALA B O 1
ATOM 2070 N N . THR B 1 134 ? 43.351 52.189 23.970 1.00 13.51 132 THR B N 1
ATOM 2071 C CA . THR B 1 134 ? 43.484 52.494 22.559 1.00 15.49 132 THR B CA 1
ATOM 2072 C C . THR B 1 134 ? 43.220 51.224 21.737 1.00 14.71 132 THR B C 1
ATOM 2073 O O . THR B 1 134 ? 43.430 50.108 22.222 1.00 11.48 132 THR B O 1
ATOM 2077 N N . THR B 1 135 ? 42.718 51.387 20.510 1.00 14.90 133 THR B N 1
ATOM 2078 C CA . THR B 1 135 ? 42.780 50.313 19.533 1.00 14.62 133 THR B CA 1
ATOM 2079 C C . THR B 1 135 ? 44.040 50.515 18.703 1.00 20.34 133 THR B C 1
ATOM 2080 O O . THR B 1 135 ? 44.738 51.511 18.867 1.00 17.71 133 THR B O 1
ATOM 2084 N N . THR B 1 136 ? 44.335 49.552 17.829 1.00 21.69 134 THR B N 1
ATOM 2085 C CA . THR B 1 136 ? 45.422 49.678 16.876 1.00 17.87 134 THR B CA 1
ATOM 2086 C C . THR B 1 136 ? 44.879 49.791 15.456 1.00 18.99 134 THR B C 1
ATOM 2087 O O . THR B 1 136 ? 45.580 49.495 14.496 1.00 17.64 134 THR B O 1
ATOM 2091 N N . ASP B 1 137 ? 43.615 50.181 15.331 1.00 20.82 135 ASP B N 1
ATOM 2092 C CA . ASP B 1 137 ? 43.037 50.500 14.042 1.00 24.72 135 ASP B CA 1
ATOM 2093 C C . ASP B 1 137 ? 43.184 49.328 13.071 1.00 26.26 135 ASP B C 1
ATOM 2094 O O . ASP B 1 137 ? 43.562 49.513 11.903 1.00 21.94 135 ASP B O 1
ATOM 2099 N N . GLY B 1 138 ? 42.930 48.118 13.576 1.00 21.89 136 GLY B N 1
ATOM 2100 C CA . GLY B 1 138 ? 42.957 46.933 12.751 1.00 18.74 136 GLY B CA 1
ATOM 2101 C C . GLY B 1 138 ? 44.300 46.263 12.622 1.00 19.08 136 GLY B C 1
ATOM 2102 O O . GLY B 1 138 ? 44.390 45.194 12.029 1.00 15.12 136 GLY B O 1
ATOM 2103 N N . LEU B 1 139 ? 45.351 46.850 13.191 1.00 18.87 137 LEU B N 1
ATOM 2104 C CA . LEU B 1 139 ? 46.705 46.307 12.963 1.00 18.63 137 LEU B CA 1
ATOM 2105 C C . LEU B 1 139 ? 47.177 45.398 14.090 1.00 20.57 137 LEU B C 1
ATOM 2106 O O . LEU B 1 139 ? 46.856 45.633 15.251 1.00 18.26 137 LEU B O 1
ATOM 2111 N N . GLY B 1 140 ? 47.914 44.348 13.721 1.00 19.68 138 GLY B N 1
ATOM 2112 C CA . GLY B 1 140 ? 48.526 43.425 14.676 1.00 19.82 138 GLY B CA 1
ATOM 2113 C C . GLY B 1 140 ? 47.529 42.523 15.383 1.00 17.87 138 GLY B C 1
ATOM 2114 O O . GLY B 1 140 ? 46.333 42.550 15.086 1.00 19.14 138 GLY B O 1
ATOM 2115 N N . LEU B 1 141 ? 48.026 41.776 16.361 1.00 16.43 139 LEU B N 1
ATOM 2116 C CA . LEU B 1 141 ? 47.262 40.739 17.047 1.00 18.13 139 LEU B CA 1
ATOM 2117 C C . LEU B 1 141 ? 46.036 41.302 17.791 1.00 17.59 139 LEU B C 1
ATOM 2118 O O . LEU B 1 141 ? 45.011 40.621 17.940 1.00 14.40 139 LEU B O 1
ATOM 2123 N N . THR B 1 142 ? 46.170 42.553 18.237 1.00 13.12 140 THR B N 1
ATOM 2124 C CA A THR B 1 142 ? 45.095 43.249 18.943 0.50 11.21 140 THR B CA 1
ATOM 2125 C CA B THR B 1 142 ? 45.132 43.277 18.943 0.50 13.47 140 THR B CA 1
ATOM 2126 C C . THR B 1 142 ? 44.053 43.794 17.967 1.00 13.31 140 THR B C 1
ATOM 2127 O O . THR B 1 142 ? 42.850 43.768 18.259 1.00 13.30 140 THR B O 1
ATOM 2134 N N . GLY B 1 143 ? 44.496 44.287 16.809 1.00 11.88 141 GLY B N 1
ATOM 2135 C CA . GLY B 1 143 ? 43.600 44.871 15.803 1.00 11.01 141 GLY B CA 1
ATOM 2136 C C . GLY B 1 143 ? 42.756 43.799 15.149 1.00 13.27 141 GLY B C 1
ATOM 2137 O O . GLY B 1 143 ? 41.584 44.005 14.881 1.00 12.61 141 GLY B O 1
ATOM 2138 N N . ARG B 1 144 ? 43.366 42.644 14.922 1.00 13.75 142 ARG B N 1
ATOM 2139 C CA . ARG B 1 144 ? 42.669 41.434 14.471 1.00 18.65 142 ARG B CA 1
ATOM 2140 C C . ARG B 1 144 ? 41.718 40.791 15.499 1.00 18.09 142 ARG B C 1
ATOM 2141 O O . ARG B 1 144 ? 41.033 39.819 15.173 1.00 18.77 142 ARG B O 1
ATOM 2149 N N . GLY B 1 145 ? 41.698 41.291 16.732 1.00 14.98 143 GLY B N 1
ATOM 2150 C CA . GLY B 1 145 ? 40.857 40.713 17.777 1.00 10.87 143 GLY B CA 1
ATOM 2151 C C . GLY B 1 145 ? 41.294 39.336 18.251 1.00 12.35 143 GLY B C 1
ATOM 2152 O O . GLY B 1 145 ? 40.462 38.557 18.715 1.00 15.86 143 GLY B O 1
ATOM 2153 N N . GLU B 1 146 ? 42.593 39.040 18.142 1.00 12.42 144 GLU B N 1
ATOM 2154 C CA . GLU B 1 146 ? 43.164 37.770 18.589 1.00 16.82 144 GLU B CA 1
ATOM 2155 C C . GLU B 1 146 ? 43.518 37.814 20.073 1.00 15.52 144 GLU B C 1
ATOM 2156 O O . GLU B 1 146 ? 43.469 36.799 20.761 1.00 13.47 144 GLU B O 1
ATOM 2162 N N . GLY B 1 147 ? 43.895 38.993 20.554 1.00 16.15 145 GLY B N 1
ATOM 2163 C CA . GLY B 1 147 ? 44.373 39.145 21.918 1.00 13.98 145 GLY B CA 1
ATOM 2164 C C . GLY B 1 147 ? 44.125 40.524 22.465 1.00 18.25 145 GLY B C 1
ATOM 2165 O O . GLY B 1 147 ? 43.726 41.455 21.729 1.00 16.32 145 GLY B O 1
ATOM 2166 N N . LEU B 1 148 ? 44.343 40.646 23.773 1.00 14.75 146 LEU B N 1
ATOM 2167 C CA . LEU B 1 148 ? 44.344 41.938 24.468 1.00 14.92 146 LEU B CA 1
ATOM 2168 C C . LEU B 1 148 ? 45.750 42.166 25.041 1.00 14.38 146 LEU B C 1
ATOM 2169 O O . LEU B 1 148 ? 46.400 41.218 25.422 1.00 16.11 146 LEU B O 1
ATOM 2174 N N . ALA B 1 149 ? 46.209 43.419 25.077 1.00 15.76 147 ALA B N 1
ATOM 2175 C CA . ALA B 1 149 ? 47.549 43.781 25.526 1.00 14.41 147 ALA B CA 1
ATOM 2176 C C . ALA B 1 149 ? 47.384 44.913 26.542 1.00 13.91 147 ALA B C 1
ATOM 2177 O O . ALA B 1 149 ? 46.378 45.584 26.542 1.00 12.31 147 ALA B O 1
ATOM 2179 N N . ALA B 1 150 ? 48.356 45.093 27.428 1.00 12.51 148 ALA B N 1
ATOM 2180 C CA . ALA B 1 150 ? 48.354 46.255 28.290 1.00 11.86 148 ALA B CA 1
ATOM 2181 C C . ALA B 1 150 ? 49.792 46.621 28.562 1.00 9.76 148 ALA B C 1
ATOM 2182 O O . ALA B 1 150 ? 50.671 45.766 28.568 1.00 8.49 148 ALA B O 1
ATOM 2184 N N . ILE B 1 151 ? 50.028 47.908 28.756 1.00 10.80 149 ILE B N 1
ATOM 2185 C CA A ILE B 1 151 ? 51.346 48.388 29.170 0.50 11.81 149 ILE B CA 1
ATOM 2186 C CA B ILE B 1 151 ? 51.334 48.393 29.145 0.50 11.03 149 ILE B CA 1
ATOM 2187 C C . ILE B 1 151 ? 51.152 49.317 30.348 1.00 12.78 149 ILE B C 1
ATOM 2188 O O . ILE B 1 151 ? 50.261 50.187 30.333 1.00 13.51 149 ILE B O 1
ATOM 2197 N N . ALA B 1 152 ? 51.978 49.124 31.367 1.00 9.81 150 ALA B N 1
ATOM 2198 C CA . ALA B 1 152 ? 51.864 49.865 32.611 1.00 12.03 150 ALA B CA 1
ATOM 2199 C C . ALA B 1 152 ? 53.187 50.484 33.042 1.00 12.32 150 ALA B C 1
ATOM 2200 O O . ALA B 1 152 ? 54.241 49.967 32.682 1.00 12.15 150 ALA B O 1
ATOM 2202 N N . THR B 1 153 ? 53.086 51.620 33.749 1.00 11.92 151 THR B N 1
ATOM 2203 C CA A THR B 1 153 ? 54.204 52.307 34.376 0.50 17.51 151 THR B CA 1
ATOM 2204 C CA B THR B 1 153 ? 54.225 52.245 34.403 0.50 13.57 151 THR B CA 1
ATOM 2205 C C . THR B 1 153 ? 53.926 52.398 35.878 1.00 17.52 151 THR B C 1
ATOM 2206 O O . THR B 1 153 ? 52.756 52.377 36.297 1.00 16.48 151 THR B O 1
ATOM 2213 N N . ALA B 1 154 ? 54.996 52.506 36.667 1.00 15.51 152 ALA B N 1
ATOM 2214 C CA . ALA B 1 154 ? 54.891 52.831 38.099 1.00 14.30 152 ALA B CA 1
ATOM 2215 C C . ALA B 1 154 ? 56.082 53.694 38.524 1.00 16.80 152 ALA B C 1
ATOM 2216 O O . ALA B 1 154 ? 57.169 53.608 37.956 1.00 18.12 152 ALA B O 1
ATOM 2218 N N . LEU B 1 155 ? 55.840 54.522 39.531 1.00 17.12 153 LEU B N 1
ATOM 2219 C CA A LEU B 1 155 ? 56.866 55.336 40.155 0.50 16.32 153 LEU B CA 1
ATOM 2220 C CA B LEU B 1 155 ? 56.893 55.290 40.158 0.50 16.67 153 LEU B CA 1
ATOM 2221 C C . LEU B 1 155 ? 56.807 55.117 41.671 1.00 15.82 153 LEU B C 1
ATOM 2222 O O . LEU B 1 155 ? 55.774 55.373 42.296 1.00 17.40 153 LEU B O 1
ATOM 2231 N N . VAL B 1 156 ? 57.902 54.634 42.246 1.00 17.88 154 VAL B N 1
ATOM 2232 C CA . VAL B 1 156 ? 58.030 54.416 43.695 1.00 19.03 154 VAL B CA 1
ATOM 2233 C C . VAL B 1 156 ? 59.236 55.219 44.214 1.00 20.25 154 VAL B C 1
ATOM 2234 O O . VAL B 1 156 ? 60.045 55.687 43.427 1.00 22.49 154 VAL B O 1
ATOM 2238 N N . ALA B 1 157 ? 59.370 55.349 45.527 1.00 21.93 155 ALA B N 1
ATOM 2239 C CA . ALA B 1 157 ? 60.577 55.931 46.116 1.00 23.35 155 ALA B CA 1
ATOM 2240 C C . ALA B 1 157 ? 60.910 55.242 47.438 1.00 25.90 155 ALA B C 1
ATOM 2241 O O . ALA B 1 157 ? 60.011 54.950 48.235 1.00 25.07 155 ALA B O 1
ATOM 2243 N N . ALA B 1 158 ? 62.195 54.973 47.656 1.00 29.49 156 ALA B N 1
ATOM 2244 C CA . ALA B 1 158 ? 62.669 54.359 48.901 1.00 35.42 156 ALA B CA 1
ATOM 2245 C C . ALA B 1 158 ? 62.552 55.330 50.068 1.00 38.68 156 ALA B C 1
ATOM 2246 O O . ALA B 1 158 ? 62.807 56.525 49.911 1.00 37.11 156 ALA B O 1
ATOM 2248 N N . GLU B 1 159 ? 62.148 54.803 51.224 1.00 44.41 157 GLU B N 1
ATOM 2249 C CA . GLU B 1 159 ? 62.058 55.573 52.475 1.00 49.88 157 GLU B CA 1
ATOM 2250 C C . GLU B 1 159 ? 63.386 56.248 52.861 1.00 50.46 157 GLU B C 1
ATOM 2251 O O . GLU B 1 159 ? 64.432 55.592 52.938 1.00 50.71 157 GLU B O 1
ATOM 2257 N N . LEU C 1 5 ? 55.801 63.761 45.412 1.00 24.64 3 LEU C N 1
ATOM 2258 C CA . LEU C 1 5 ? 56.501 62.807 44.493 1.00 26.59 3 LEU C CA 1
ATOM 2259 C C . LEU C 1 5 ? 56.070 63.080 43.042 1.00 23.82 3 LEU C C 1
ATOM 2260 O O . LEU C 1 5 ? 54.877 63.280 42.779 1.00 23.53 3 LEU C O 1
ATOM 2265 N N . PRO C 1 6 ? 57.035 63.144 42.101 1.00 19.57 4 PRO C N 1
ATOM 2266 C CA . PRO C 1 6 ? 56.641 63.379 40.718 1.00 19.26 4 PRO C CA 1
ATOM 2267 C C . PRO C 1 6 ? 55.870 62.169 40.161 1.00 21.64 4 PRO C C 1
ATOM 2268 O O . PRO C 1 6 ? 55.921 61.067 40.739 1.00 19.38 4 PRO C O 1
ATOM 2272 N N . ARG C 1 7 ? 55.152 62.377 39.059 1.00 17.75 5 ARG C N 1
ATOM 2273 C CA . ARG C 1 7 ? 54.287 61.332 38.507 1.00 16.52 5 ARG C CA 1
ATOM 2274 C C . ARG C 1 7 ? 54.663 61.020 37.066 1.00 16.44 5 ARG C C 1
ATOM 2275 O O . ARG C 1 7 ? 54.848 61.948 36.267 1.00 13.46 5 ARG C O 1
ATOM 2283 N N . VAL C 1 8 ? 54.720 59.725 36.748 1.00 11.85 6 VAL C N 1
ATOM 2284 C CA A VAL C 1 8 ? 55.026 59.256 35.399 0.50 13.01 6 VAL C CA 1
ATOM 2285 C CA B VAL C 1 8 ? 55.029 59.238 35.396 0.50 13.43 6 VAL C CA 1
ATOM 2286 C C . VAL C 1 8 ? 53.758 58.783 34.655 1.00 13.33 6 VAL C C 1
ATOM 2287 O O . VAL C 1 8 ? 52.775 58.353 35.275 1.00 14.77 6 VAL C O 1
ATOM 2294 N N . GLY C 1 9 ? 53.770 58.910 33.327 1.00 15.27 7 GLY C N 1
ATOM 2295 C CA . GLY C 1 9 ? 52.653 58.523 32.480 1.00 11.27 7 GLY C CA 1
ATOM 2296 C C . GLY C 1 9 ? 53.177 57.910 31.194 1.00 15.64 7 GLY C C 1
ATOM 2297 O O . GLY C 1 9 ? 54.343 58.118 30.821 1.00 11.54 7 GLY C O 1
ATOM 2298 N N . LEU C 1 10 ? 52.324 57.153 30.514 1.00 13.95 8 LEU C N 1
ATOM 2299 C CA . LEU C 1 10 ? 52.716 56.492 29.271 1.00 14.41 8 LEU C CA 1
ATOM 2300 C C . LEU C 1 10 ? 51.583 56.500 28.258 1.00 16.44 8 LEU C C 1
ATOM 2301 O O . LEU C 1 10 ? 50.431 56.383 28.626 1.00 17.65 8 LEU C O 1
ATOM 2306 N N . GLY C 1 11 ? 51.922 56.669 26.985 1.00 16.34 9 GLY C N 1
ATOM 2307 C CA . GLY C 1 11 ? 50.932 56.634 25.921 1.00 15.05 9 GLY C CA 1
ATOM 2308 C C . GLY C 1 11 ? 51.461 55.918 24.697 1.00 15.34 9 GLY C C 1
ATOM 2309 O O . GLY C 1 11 ? 52.642 56.024 24.366 1.00 16.05 9 GLY C O 1
ATOM 2310 N N . THR C 1 12 ? 50.601 55.155 24.039 1.00 16.99 10 THR C N 1
ATOM 2311 C CA . THR C 1 12 ? 50.941 54.543 22.742 1.00 20.99 10 THR C CA 1
ATOM 2312 C C . THR C 1 12 ? 49.811 54.815 21.778 1.00 20.40 10 THR C C 1
ATOM 2313 O O . THR C 1 12 ? 48.671 55.013 22.192 1.00 21.38 10 THR C O 1
ATOM 2317 N N . ASP C 1 13 ? 50.139 54.824 20.490 1.00 21.49 11 ASP C N 1
ATOM 2318 C CA . ASP C 1 13 ? 49.166 55.028 19.429 1.00 20.58 11 ASP C CA 1
ATOM 2319 C C . ASP C 1 13 ? 49.638 54.310 18.165 1.00 19.85 11 ASP C C 1
ATOM 2320 O O . ASP C 1 13 ? 50.826 54.167 17.944 1.00 21.75 11 ASP C O 1
ATOM 2325 N N . VAL C 1 14 ? 48.694 53.862 17.347 1.00 21.93 12 VAL C N 1
ATOM 2326 C CA . VAL C 1 14 ? 48.990 53.087 16.133 1.00 24.97 12 VAL C CA 1
ATOM 2327 C C . VAL C 1 14 ? 47.996 53.485 15.060 1.00 25.15 12 VAL C C 1
ATOM 2328 O O . VAL C 1 14 ? 46.783 53.446 15.293 1.00 27.25 12 VAL C O 1
ATOM 2332 N N . HIS C 1 15 ? 48.492 53.876 13.891 1.00 27.12 13 HIS C N 1
ATOM 2333 C CA . HIS C 1 15 ? 47.601 54.049 12.728 1.00 29.11 13 HIS C CA 1
ATOM 2334 C C . HIS C 1 15 ? 48.105 53.423 11.426 1.00 26.34 13 HIS C C 1
ATOM 2335 O O . HIS C 1 15 ? 49.313 53.358 11.203 1.00 24.11 13 HIS C O 1
ATOM 2342 N N . PRO C 1 16 ? 47.178 52.929 10.579 1.00 26.95 14 PRO C N 1
ATOM 2343 C CA . PRO C 1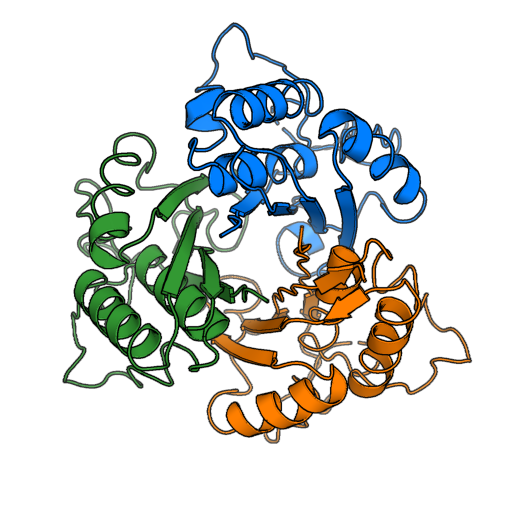 16 ? 47.669 52.466 9.281 1.00 30.75 14 PRO C CA 1
ATOM 2344 C C . PRO C 1 16 ? 48.050 53.654 8.400 1.00 31.58 14 PRO C C 1
ATOM 2345 O O . PRO C 1 16 ? 47.463 54.740 8.501 1.00 32.86 14 PRO C O 1
ATOM 2349 N N . ILE C 1 17 ? 49.044 53.443 7.562 1.00 33.10 15 ILE C N 1
ATOM 2350 C CA . ILE C 1 17 ? 49.372 54.406 6.545 1.00 37.99 15 ILE C CA 1
ATOM 2351 C C . ILE C 1 17 ? 48.234 54.509 5.498 1.00 39.88 15 ILE C C 1
ATOM 2352 O O . ILE C 1 17 ? 47.734 53.500 5.005 1.00 40.16 15 ILE C O 1
ATOM 2357 N N . GLU C 1 18 ? 47.793 55.734 5.224 1.00 43.19 16 GLU C N 1
ATOM 2358 C CA . GLU C 1 18 ? 46.774 56.012 4.203 1.00 48.06 16 GLU C CA 1
ATOM 2359 C C . GLU C 1 18 ? 47.412 56.684 2.976 1.00 47.98 16 GLU C C 1
ATOM 2360 O O . GLU C 1 18 ? 47.982 57.785 3.071 1.00 46.96 16 GLU C O 1
ATOM 2366 N N . ALA C 1 19 ? 47.317 56.007 1.833 1.00 49.43 17 ALA C N 1
ATOM 2367 C CA . ALA C 1 19 ? 47.953 56.449 0.590 1.00 49.52 17 ALA C CA 1
ATOM 2368 C C . ALA C 1 19 ? 47.491 57.847 0.175 1.00 49.46 17 ALA C C 1
ATOM 2369 O O . ALA C 1 19 ? 46.285 58.133 0.128 1.00 46.61 17 ALA C O 1
ATOM 2371 N N . GLY C 1 20 ? 48.466 58.715 -0.099 1.00 49.03 18 GLY C N 1
ATOM 2372 C CA . GLY C 1 20 ? 48.182 60.055 -0.589 1.00 49.71 18 GLY C CA 1
ATOM 2373 C C . GLY C 1 20 ? 48.027 61.105 0.497 1.00 50.76 18 GLY C C 1
ATOM 2374 O O . GLY C 1 20 ? 48.179 62.298 0.217 1.00 51.11 18 GLY C O 1
ATOM 2375 N N . ARG C 1 21 ? 47.719 60.675 1.728 1.00 48.13 19 ARG C N 1
ATOM 2376 C CA . ARG C 1 21 ? 47.632 61.594 2.869 1.00 45.92 19 ARG C CA 1
ATOM 2377 C C . ARG C 1 21 ? 48.949 62.320 3.135 1.00 44.66 19 ARG C C 1
ATOM 2378 O O . ARG C 1 21 ? 50.020 61.704 3.076 1.00 43.56 19 ARG C O 1
ATOM 2386 N N . PRO C 1 22 ? 48.876 63.644 3.398 1.00 43.93 20 PRO C N 1
ATOM 2387 C CA . PRO C 1 22 ? 50.094 64.334 3.840 1.00 42.60 20 PRO C CA 1
ATOM 2388 C C . PRO C 1 22 ? 50.593 63.728 5.161 1.00 39.50 20 PRO C C 1
ATOM 2389 O O . PRO C 1 22 ? 49.799 63.422 6.062 1.00 37.16 20 PRO C O 1
ATOM 2393 N N . CYS C 1 23 ? 51.900 63.514 5.235 1.00 37.16 21 CYS C N 1
ATOM 2394 C CA . CYS C 1 23 ? 52.510 62.911 6.395 1.00 36.53 21 CYS C CA 1
ATOM 2395 C C . CYS C 1 23 ? 52.740 63.965 7.467 1.00 36.58 21 CYS C C 1
ATOM 2396 O O . CYS C 1 23 ? 53.741 64.701 7.449 1.00 36.74 21 CYS C O 1
ATOM 2399 N N . ARG C 1 24 ? 51.788 64.045 8.386 1.00 35.15 22 ARG C N 1
ATOM 2400 C CA . ARG C 1 24 ? 51.938 64.886 9.555 1.00 33.93 22 ARG C CA 1
ATOM 2401 C C . ARG C 1 24 ? 52.409 64.005 10.696 1.00 30.44 22 ARG C C 1
ATOM 2402 O O . ARG C 1 24 ? 51.729 63.059 11.083 1.00 28.65 22 ARG C O 1
ATOM 2410 N N . LEU C 1 25 ? 53.606 64.283 11.192 1.00 27.70 23 LEU C N 1
ATOM 2411 C CA . LEU C 1 25 ? 54.265 63.400 12.137 1.00 26.91 23 LEU C CA 1
ATOM 2412 C C . LEU C 1 25 ? 55.159 64.244 13.015 1.00 25.22 23 LEU C C 1
ATOM 2413 O O . LEU C 1 25 ? 55.977 65.010 12.498 1.00 21.14 23 LEU C O 1
ATOM 2418 N N . LEU C 1 26 ? 55.025 64.071 14.334 1.00 24.16 24 LEU C N 1
ATOM 2419 C CA . LEU C 1 26 ? 55.879 64.760 15.309 1.00 23.28 24 LEU C CA 1
ATOM 2420 C C . LEU C 1 26 ? 55.753 66.279 15.144 1.00 24.83 24 LEU C C 1
ATOM 2421 O O . LEU C 1 26 ? 56.719 67.036 15.370 1.00 22.37 24 LEU C O 1
ATOM 2426 N N . CYS C 1 27 ? 54.546 66.693 14.747 1.00 25.47 25 CYS C N 1
ATOM 2427 C CA . CYS C 1 27 ? 54.186 68.077 14.456 1.00 26.13 25 CYS C CA 1
ATOM 2428 C C . CYS C 1 27 ? 55.020 68.710 13.328 1.00 29.21 25 CYS C C 1
ATOM 2429 O O . CYS C 1 27 ? 55.139 69.936 13.244 1.00 27.41 25 CYS C O 1
ATOM 2432 N N . LEU C 1 28 ? 55.580 67.854 12.465 1.00 29.39 26 LEU C N 1
ATOM 2433 C CA . LEU C 1 28 ? 56.296 68.279 11.255 1.00 28.53 26 LEU C CA 1
ATOM 2434 C C . LEU C 1 28 ? 55.560 67.770 10.013 1.00 32.53 26 LEU C C 1
ATOM 2435 O O . LEU C 1 28 ? 54.687 66.896 10.109 1.00 31.73 26 LEU C O 1
ATOM 2440 N N . GLU C 1 29 ? 55.875 68.354 8.858 1.00 32.21 27 GLU C N 1
ATOM 2441 C CA A GLU C 1 29 ? 55.343 67.885 7.596 0.50 35.44 27 GLU C CA 1
ATOM 2442 C CA B GLU C 1 29 ? 55.344 67.874 7.581 0.50 35.92 27 GLU C CA 1
ATOM 2443 C C . GLU C 1 29 ? 56.476 67.182 6.835 1.00 35.87 27 GLU C C 1
ATOM 2444 O O . GLU C 1 29 ? 57.484 67.794 6.503 1.00 34.78 27 GLU C O 1
ATOM 2455 N N . PHE C 1 30 ? 56.325 65.881 6.618 1.00 38.23 28 PHE C N 1
ATOM 2456 C CA . PHE C 1 30 ? 57.324 65.096 5.891 1.00 40.58 28 PHE C CA 1
ATOM 2457 C C . PHE C 1 30 ? 56.824 64.892 4.465 1.00 45.34 28 PHE C C 1
ATOM 2458 O O . PHE C 1 30 ? 55.903 64.101 4.220 1.00 45.75 28 PHE C O 1
ATOM 2466 N N . ASP C 1 31 ? 57.413 65.621 3.525 1.00 52.88 29 ASP C N 1
ATOM 2467 C CA . ASP C 1 31 ? 57.152 65.369 2.111 1.00 58.93 29 ASP C CA 1
ATOM 2468 C C . ASP C 1 31 ? 57.886 64.083 1.753 1.00 60.04 29 ASP C C 1
ATOM 2469 O O . ASP C 1 31 ? 58.804 63.665 2.483 1.00 61.03 29 ASP C O 1
ATOM 2474 N N . ASP C 1 32 ? 57.476 63.448 0.656 1.00 59.53 30 ASP C N 1
ATOM 2475 C CA . ASP C 1 32 ? 58.042 62.154 0.250 1.00 60.86 30 ASP C CA 1
ATOM 2476 C C . ASP C 1 32 ? 57.626 61.023 1.201 1.00 59.44 30 ASP C C 1
ATOM 2477 O O . ASP C 1 32 ? 58.409 60.095 1.457 1.00 60.74 30 ASP C O 1
ATOM 2482 N N . ALA C 1 33 ? 56.400 61.114 1.724 1.00 55.50 31 ALA C N 1
ATOM 2483 C CA . ALA C 1 33 ? 55.860 60.112 2.648 1.00 51.40 31 ALA C CA 1
ATOM 2484 C C . ALA C 1 33 ? 54.352 60.287 2.845 1.00 48.39 31 ALA C C 1
ATOM 2485 O O . ALA C 1 33 ? 53.824 61.395 2.709 1.00 47.43 31 ALA C O 1
ATOM 2487 N N . ASP C 1 34 ? 53.670 59.172 3.112 1.00 47.09 32 ASP C N 1
ATOM 2488 C CA . ASP C 1 34 ? 52.290 59.149 3.630 1.00 47.18 32 ASP C CA 1
ATOM 2489 C C . ASP C 1 34 ? 52.458 58.985 5.166 1.00 45.25 32 ASP C C 1
ATOM 2490 O O . ASP C 1 34 ? 53.395 58.315 5.593 1.00 45.92 32 ASP C O 1
ATOM 2495 N N . GLY C 1 35 ? 51.597 59.523 6.029 1.00 46.67 33 GLY C N 1
ATOM 2496 C CA . GLY C 1 35 ? 50.216 59.849 5.798 1.00 45.36 33 GLY C CA 1
ATOM 2497 C C . GLY C 1 35 ? 49.454 58.768 6.562 1.00 45.46 33 GLY C C 1
ATOM 2498 O O . GLY C 1 35 ? 49.170 57.714 5.992 1.00 41.56 33 GLY C O 1
ATOM 2499 N N . CYS C 1 36 ? 49.158 59.004 7.850 1.00 42.72 34 CYS C N 1
ATOM 2500 C CA . CYS C 1 36 ? 48.355 58.050 8.664 1.00 41.78 34 CYS C CA 1
ATOM 2501 C C . CYS C 1 36 ? 46.862 58.356 8.642 1.00 41.17 34 CYS C C 1
ATOM 2502 O O . CYS C 1 36 ? 46.462 59.526 8.666 1.00 43.05 34 CYS C O 1
ATOM 2505 N N . ALA C 1 37 ? 46.048 57.303 8.619 1.00 41.58 35 ALA C N 1
ATOM 2506 C CA . ALA C 1 37 ? 44.578 57.425 8.663 1.00 44.50 35 ALA C CA 1
ATOM 2507 C C . ALA C 1 37 ? 44.041 57.946 10.016 1.00 45.36 35 ALA C C 1
ATOM 2508 O O . ALA C 1 37 ? 44.603 57.658 11.078 1.00 45.02 35 ALA C O 1
ATOM 2510 N N . GLY C 1 38 ? 42.953 58.709 9.960 1.00 45.69 36 GLY C N 1
ATOM 2511 C CA . GLY C 1 38 ? 42.246 59.146 11.158 1.00 48.02 36 GLY C CA 1
ATOM 2512 C C . GLY C 1 38 ? 41.371 60.371 10.954 1.00 49.47 36 GLY C C 1
ATOM 2513 O O . GLY C 1 38 ? 41.486 61.076 9.941 1.00 50.52 36 GLY C O 1
ATOM 2514 N N . HIS C 1 39 ? 40.494 60.615 11.927 1.00 49.92 37 HIS C N 1
ATOM 2515 C CA . HIS C 1 39 ? 39.681 61.836 12.000 1.00 50.48 37 HIS C CA 1
ATOM 2516 C C . HIS C 1 39 ? 40.576 63.080 12.104 1.00 49.78 37 HIS C C 1
ATOM 2517 O O . HIS C 1 39 ? 40.292 64.132 11.504 1.00 49.74 37 HIS C O 1
ATOM 2524 N N . SER C 1 40 ? 41.657 62.930 12.874 1.00 46.71 38 SER C N 1
ATOM 2525 C CA . SER C 1 40 ? 42.706 63.930 13.027 1.00 44.16 38 SER C CA 1
ATOM 2526 C C . SER C 1 40 ? 43.608 63.945 11.771 1.00 40.63 38 SER C C 1
ATOM 2527 O O . SER C 1 40 ? 43.285 63.309 10.762 1.00 40.19 38 SER C O 1
ATOM 2530 N N . ASP C 1 41 ? 44.726 64.675 11.833 1.00 36.52 39 ASP C N 1
ATOM 2531 C CA . ASP C 1 41 ? 45.770 64.616 10.796 1.00 34.62 39 ASP C CA 1
ATOM 2532 C C . ASP C 1 41 ? 46.628 63.328 10.857 1.00 31.52 39 ASP C C 1
ATOM 2533 O O . ASP C 1 41 ? 47.573 63.162 10.085 1.00 29.32 39 ASP C O 1
ATOM 2538 N N . GLY C 1 42 ? 46.279 62.436 11.783 1.00 30.75 40 GLY C N 1
ATOM 2539 C CA . GLY C 1 42 ? 46.915 61.129 11.933 1.00 31.05 40 GLY C CA 1
ATOM 2540 C C . GLY C 1 42 ? 48.313 61.146 12.539 1.00 31.81 40 GLY C C 1
ATOM 2541 O O . GLY C 1 42 ? 49.078 60.195 12.339 1.00 32.84 40 GLY C O 1
ATOM 2542 N N . ASP C 1 43 ? 48.661 62.217 13.264 1.00 28.28 41 ASP C N 1
ATOM 2543 C CA . ASP C 1 43 ? 49.992 62.332 13.878 1.00 23.80 41 ASP C CA 1
ATOM 2544 C C . ASP C 1 43 ? 50.117 61.402 15.090 1.00 23.14 41 ASP C C 1
ATOM 2545 O O . ASP C 1 43 ? 49.762 61.755 16.209 1.00 20.28 41 ASP C O 1
ATOM 2550 N N . VAL C 1 44 ? 50.655 60.216 14.835 1.00 22.36 42 VAL C N 1
ATOM 2551 C CA . VAL C 1 44 ? 50.784 59.145 15.820 1.00 22.05 42 VAL C CA 1
ATOM 2552 C C . VAL C 1 44 ? 51.658 59.513 17.048 1.00 21.88 42 VAL C C 1
ATOM 2553 O O . VAL C 1 44 ? 51.342 59.131 18.182 1.00 21.41 42 VAL C O 1
ATOM 2557 N N . ALA C 1 45 ? 52.730 60.274 16.813 1.00 17.92 43 ALA C N 1
ATOM 2558 C CA . ALA C 1 45 ? 53.605 60.756 17.867 1.00 16.69 43 ALA C CA 1
ATOM 2559 C C . ALA C 1 45 ? 52.950 61.833 18.761 1.00 18.33 43 ALA C C 1
ATOM 2560 O O . ALA C 1 45 ? 53.131 61.815 19.980 1.00 18.15 43 ALA C O 1
ATOM 2562 N N . ALA C 1 46 ? 52.182 62.750 18.161 1.00 17.16 44 ALA C N 1
ATOM 2563 C CA . ALA C 1 46 ? 51.407 63.739 18.934 1.00 17.43 44 ALA C CA 1
ATOM 2564 C C . ALA C 1 46 ? 50.339 63.097 19.804 1.00 18.96 44 ALA C C 1
ATOM 2565 O O . ALA C 1 46 ? 50.171 63.494 20.961 1.00 18.62 44 ALA C O 1
ATOM 2567 N N . HIS C 1 47 ? 49.622 62.118 19.246 1.00 17.15 45 HIS C N 1
ATOM 2568 C CA . HIS C 1 47 ? 48.586 61.367 19.968 1.00 19.52 45 HIS C CA 1
ATOM 2569 C C . HIS C 1 47 ? 49.179 60.594 21.146 1.00 17.51 45 HIS C C 1
ATOM 2570 O O . HIS C 1 47 ? 48.670 60.668 22.258 1.00 19.70 45 HIS C O 1
ATOM 2577 N N . ALA C 1 48 ? 50.269 59.869 20.900 1.00 17.02 46 ALA C N 1
ATOM 2578 C CA . ALA C 1 48 ? 50.978 59.169 21.964 1.00 15.78 46 ALA C CA 1
ATOM 2579 C C . ALA C 1 48 ? 51.464 60.119 23.079 1.00 15.97 46 ALA C C 1
ATOM 2580 O O . ALA C 1 48 ? 51.308 59.803 24.262 1.00 17.09 46 ALA C O 1
ATOM 2582 N N . LEU C 1 49 ? 52.055 61.263 22.700 1.00 13.02 47 LEU C N 1
ATOM 2583 C CA . LEU C 1 49 ? 52.436 62.317 23.668 1.00 15.09 47 LEU C CA 1
ATOM 2584 C C . LEU C 1 49 ? 51.297 62.881 24.497 1.00 12.17 47 LEU C C 1
ATOM 2585 O O . LEU C 1 49 ? 51.456 63.077 25.697 1.00 16.68 47 LEU C O 1
ATOM 2590 N N . CYS C 1 50 ? 50.172 63.181 23.850 1.00 13.12 48 CYS C N 1
ATOM 2591 C CA . CYS C 1 50 ? 48.969 63.627 24.541 1.00 15.18 48 CYS C CA 1
ATOM 2592 C C . CYS C 1 50 ? 48.532 62.605 25.552 1.00 15.94 48 CYS C C 1
ATOM 2593 O O . CYS C 1 50 ? 48.277 62.948 26.709 1.00 19.22 48 CYS C O 1
ATOM 2596 N N . ASP C 1 51 ? 48.457 61.340 25.121 1.00 17.56 49 ASP C N 1
ATOM 2597 C CA . ASP C 1 51 ? 48.119 60.241 26.026 1.00 16.64 49 ASP C CA 1
ATOM 2598 C C . ASP C 1 51 ? 49.062 60.119 27.216 1.00 13.33 49 ASP C C 1
ATOM 2599 O O . ASP C 1 51 ? 48.602 59.863 28.316 1.00 13.54 49 ASP C O 1
ATOM 2604 N N . ALA C 1 52 ? 50.376 60.274 26.991 1.00 13.28 50 ALA C N 1
ATOM 2605 C CA . ALA C 1 52 ? 51.363 60.187 28.069 1.00 9.08 50 ALA C CA 1
ATOM 2606 C C . ALA C 1 52 ? 51.169 61.299 29.117 1.00 12.56 50 ALA C C 1
ATOM 2607 O O . ALA C 1 52 ? 51.230 61.044 30.320 1.00 15.17 50 ALA C O 1
ATOM 2609 N N . LEU C 1 53 ? 50.927 62.526 28.648 1.00 13.34 51 LEU C N 1
ATOM 2610 C CA . LEU C 1 53 ? 50.699 63.688 29.531 1.00 13.21 51 LEU C CA 1
ATOM 2611 C C . LEU C 1 53 ? 49.395 63.586 30.344 1.00 12.94 51 LEU C C 1
ATOM 2612 O O . LEU C 1 53 ? 49.398 63.834 31.546 1.00 14.86 51 LEU C O 1
ATOM 2617 N N . LEU C 1 54 ? 48.300 63.227 29.664 1.00 13.76 52 LEU C N 1
ATOM 2618 C CA . LEU C 1 54 ? 47.000 62.992 30.274 1.00 17.59 52 LEU C CA 1
ATOM 2619 C C . LEU C 1 54 ? 47.062 61.891 31.316 1.00 16.68 52 LEU C C 1
ATOM 2620 O O . LEU C 1 54 ? 46.428 61.985 32.362 1.00 18.85 52 LEU C O 1
ATOM 2625 N N . SER C 1 55 ? 47.819 60.842 31.033 1.00 19.31 53 SER C N 1
ATOM 2626 C CA . SER C 1 55 ? 47.916 59.765 31.994 1.00 18.31 53 SER C CA 1
ATOM 2627 C C . SER C 1 55 ? 48.806 60.109 33.210 1.00 18.62 53 SER C C 1
ATOM 2628 O O . SER C 1 55 ? 48.424 59.790 34.340 1.00 17.43 53 SER C O 1
ATOM 2631 N N . ALA C 1 56 ? 49.942 60.794 32.999 1.00 14.55 54 ALA C N 1
ATOM 2632 C CA . ALA C 1 56 ? 50.761 61.266 34.143 1.00 16.02 54 ALA C CA 1
ATOM 2633 C C . ALA C 1 56 ? 49.958 62.127 35.115 1.00 14.47 54 ALA C C 1
ATOM 2634 O O . ALA C 1 56 ? 50.186 62.089 36.317 1.00 16.50 54 ALA C O 1
ATOM 2636 N N . ALA C 1 57 ? 49.023 62.895 34.571 1.00 15.27 55 ALA C N 1
ATOM 2637 C CA . ALA C 1 57 ? 48.244 63.867 35.321 1.00 16.10 55 ALA C CA 1
ATOM 2638 C C . ALA C 1 57 ? 46.887 63.341 35.772 1.00 19.38 55 ALA C C 1
ATOM 2639 O O . ALA C 1 57 ? 46.121 64.062 36.422 1.00 17.70 55 ALA C O 1
ATOM 2641 N N . GLY C 1 58 ? 46.581 62.094 35.421 1.00 18.39 56 GLY C N 1
ATOM 2642 C CA . GLY C 1 58 ? 45.330 61.470 35.836 1.00 17.97 56 GLY C CA 1
ATOM 2643 C C . GLY C 1 58 ? 44.082 62.022 35.170 1.00 20.45 56 GLY C C 1
ATOM 2644 O O . GLY C 1 58 ? 43.016 62.015 35.786 1.00 19.06 56 GLY C O 1
ATOM 2645 N N . LEU C 1 59 ? 44.196 62.476 33.915 1.00 18.26 57 LEU C N 1
ATOM 2646 C CA . LEU C 1 59 ? 43.074 63.163 33.232 1.00 20.31 57 LEU C CA 1
ATOM 2647 C C . LEU C 1 59 ? 42.378 62.392 32.098 1.00 21.84 57 LEU C C 1
ATOM 2648 O O . LEU C 1 59 ? 41.620 62.973 31.319 1.00 24.42 57 LEU C O 1
ATOM 2653 N N . GLY C 1 60 ? 42.610 61.090 32.009 1.00 20.51 58 GLY C N 1
ATOM 2654 C CA . GLY C 1 60 ? 41.926 60.286 31.010 1.00 21.14 58 GLY C CA 1
ATOM 2655 C C . GLY C 1 60 ? 42.808 60.002 29.813 1.00 23.35 58 GLY C C 1
ATOM 2656 O O . GLY C 1 60 ? 44.031 59.880 29.935 1.00 21.07 58 GLY C O 1
ATOM 2657 N N . ASP C 1 61 ? 42.175 59.862 28.657 1.00 22.85 59 ASP C N 1
ATOM 2658 C CA . ASP C 1 61 ? 42.891 59.656 27.410 1.00 23.19 59 ASP C CA 1
ATOM 2659 C C . ASP C 1 61 ? 42.250 60.527 26.332 1.00 22.39 59 ASP C C 1
ATOM 2660 O O . ASP C 1 61 ? 41.374 61.346 26.620 1.00 20.53 59 ASP C O 1
ATOM 2665 N N . LEU C 1 62 ? 42.688 60.354 25.098 1.00 21.79 60 LEU C N 1
ATOM 2666 C CA . LEU C 1 62 ? 42.189 61.154 23.976 1.00 21.78 60 LEU C CA 1
ATOM 2667 C C . LEU C 1 62 ? 40.672 61.171 23.855 1.00 23.34 60 LEU C C 1
ATOM 2668 O O . LEU C 1 62 ? 40.085 62.240 23.658 1.00 21.64 60 LEU C O 1
ATOM 2673 N N . GLY C 1 63 ? 40.044 59.997 23.993 1.00 23.69 61 GLY C N 1
ATOM 2674 C CA . GLY C 1 63 ? 38.580 59.871 23.926 1.00 20.97 61 GLY C CA 1
ATOM 2675 C C . GLY C 1 63 ? 37.876 60.650 25.013 1.00 21.73 61 GLY C C 1
ATOM 2676 O O . GLY C 1 63 ? 36.837 61.240 24.785 1.00 23.13 61 GLY C O 1
ATOM 2677 N N . THR C 1 64 ? 38.455 60.660 26.210 1.00 23.99 62 THR C N 1
ATOM 2678 C CA . THR C 1 64 ? 37.941 61.466 27.310 1.00 22.75 62 THR C CA 1
ATOM 2679 C C . THR C 1 64 ? 37.872 62.939 26.925 1.00 22.96 62 THR C C 1
ATOM 2680 O O . THR C 1 64 ? 36.880 63.596 27.169 1.00 23.70 62 THR C O 1
ATOM 2684 N N . ILE C 1 65 ? 38.931 63.424 26.284 1.00 26.07 63 ILE C N 1
ATOM 2685 C CA A ILE C 1 65 ? 39.118 64.856 26.060 0.50 25.41 63 ILE C CA 1
ATOM 2686 C CA B ILE C 1 65 ? 39.139 64.852 26.053 0.50 23.66 63 ILE C CA 1
ATOM 2687 C C . ILE C 1 65 ? 38.518 65.321 24.733 1.00 26.50 63 ILE C C 1
ATOM 2688 O O . ILE C 1 65 ? 37.787 66.326 24.700 1.00 26.87 63 ILE C O 1
ATOM 2697 N N . PHE C 1 66 ? 38.810 64.580 23.659 1.00 25.18 64 PHE C N 1
ATOM 2698 C CA . PHE C 1 66 ? 38.407 64.949 22.301 1.00 30.86 64 PHE C CA 1
ATOM 2699 C C . PHE C 1 66 ? 37.159 64.231 21.780 1.00 32.98 64 PHE C C 1
ATOM 2700 O O . PHE C 1 66 ? 36.609 64.630 20.752 1.00 34.52 64 PHE C O 1
ATOM 2708 N N . GLY C 1 67 ? 36.711 63.193 22.489 1.00 36.87 65 GLY C N 1
ATOM 2709 C CA . GLY C 1 67 ? 35.536 62.409 22.088 1.00 42.81 65 GLY C CA 1
ATOM 2710 C C . GLY C 1 67 ? 35.728 61.657 20.776 1.00 47.00 65 GLY C C 1
ATOM 2711 O O . GLY C 1 67 ? 36.863 61.487 20.314 1.00 46.70 65 GLY C O 1
ATOM 2712 N N . THR C 1 68 ? 34.617 61.217 20.179 1.00 51.02 66 THR C N 1
ATOM 2713 C CA . THR C 1 68 ? 34.632 60.440 18.931 1.00 55.24 66 THR C CA 1
ATOM 2714 C C . THR C 1 68 ? 34.129 61.270 17.752 1.00 56.49 66 THR C C 1
ATOM 2715 O O . THR C 1 68 ? 32.984 61.731 17.754 1.00 55.69 66 THR C O 1
ATOM 2719 N N . ASP C 1 69 ? 34.993 61.452 16.753 1.00 59.10 67 ASP C N 1
ATOM 2720 C CA . ASP C 1 69 ? 34.649 62.140 15.496 1.00 62.28 67 ASP C CA 1
ATOM 2721 C C . ASP C 1 69 ? 33.866 63.450 15.677 1.00 62.33 67 ASP C C 1
ATOM 2722 O O . ASP C 1 69 ? 32.965 63.763 14.887 1.00 60.99 67 ASP C O 1
ATOM 2727 N N . ARG C 1 70 ? 34.217 64.200 16.724 1.00 62.29 68 ARG C N 1
ATOM 2728 C CA . ARG C 1 70 ? 33.588 65.486 17.023 1.00 64.01 68 ARG C CA 1
ATOM 2729 C C . ARG C 1 70 ? 33.940 66.495 15.935 1.00 64.05 68 ARG C C 1
ATOM 2730 O O . ARG C 1 70 ? 35.124 66.656 15.598 1.00 62.24 68 ARG C O 1
ATOM 2738 N N . PRO C 1 71 ? 32.910 67.139 15.347 1.00 64.92 69 PRO C N 1
ATOM 2739 C CA . PRO C 1 71 ? 33.099 68.180 14.323 1.00 64.42 69 PRO C CA 1
ATOM 2740 C C . PRO C 1 71 ? 34.178 69.219 14.679 1.00 62.06 69 PRO C C 1
ATOM 2741 O O . PRO C 1 71 ? 34.957 69.612 13.798 1.00 61.48 69 PRO C O 1
ATOM 2745 N N . GLN C 1 72 ? 34.233 69.622 15.954 1.00 59.13 70 GLN C N 1
ATOM 2746 C CA A GLN C 1 72 ? 35.175 70.636 16.445 0.50 58.14 70 GLN C CA 1
ATOM 2747 C CA B GLN C 1 72 ? 35.178 70.654 16.389 0.50 57.61 70 GLN C CA 1
ATOM 2748 C C . GLN C 1 72 ? 36.645 70.209 16.325 1.00 57.64 70 GLN C C 1
ATOM 2749 O O . GLN C 1 72 ? 37.547 71.052 16.312 1.00 57.58 70 GLN C O 1
ATOM 2760 N N . TRP C 1 73 ? 36.886 68.897 16.258 1.00 55.09 71 TRP C N 1
ATOM 2761 C CA . TRP C 1 73 ? 38.258 68.376 16.176 1.00 52.80 71 TRP C CA 1
ATOM 2762 C C . TRP C 1 73 ? 38.609 67.662 14.852 1.00 54.49 71 TRP C C 1
ATOM 2763 O O . TRP C 1 73 ? 39.604 66.925 14.791 1.00 53.42 71 TRP C O 1
ATOM 2774 N N . ARG C 1 74 ? 37.815 67.878 13.798 1.00 55.75 72 ARG C N 1
ATOM 2775 C CA . ARG C 1 74 ? 38.123 67.271 12.491 1.00 57.93 72 ARG C CA 1
ATOM 2776 C C . ARG C 1 74 ? 39.322 67.948 11.834 1.00 55.30 72 ARG C C 1
ATOM 2777 O O . ARG C 1 74 ? 39.416 69.180 11.811 1.00 51.27 72 ARG C O 1
ATOM 2785 N N . GLY C 1 75 ? 40.233 67.124 11.310 1.00 55.11 73 GLY C N 1
ATOM 2786 C CA . GLY C 1 75 ? 41.488 67.598 10.717 1.00 53.38 73 GLY C CA 1
ATOM 2787 C C . GLY C 1 75 ? 42.390 68.329 11.707 1.00 51.61 73 GLY C C 1
ATOM 2788 O O . GLY C 1 75 ? 43.408 68.909 11.300 1.00 51.87 73 GLY C O 1
ATOM 2789 N N . ALA C 1 76 ? 42.013 68.305 12.995 1.00 47.50 74 ALA C N 1
ATOM 2790 C CA . ALA C 1 76 ? 42.769 68.973 14.060 1.00 43.36 74 ALA C CA 1
ATOM 2791 C C . ALA C 1 76 ? 44.202 68.488 14.026 1.00 40.98 74 ALA C C 1
ATOM 2792 O O . ALA C 1 76 ? 44.454 67.273 14.008 1.00 42.29 74 ALA C O 1
ATOM 2794 N N . SER C 1 77 ? 45.137 69.436 13.982 1.00 33.47 75 SER C N 1
ATOM 2795 C CA . SER C 1 77 ? 46.546 69.112 13.972 1.00 29.26 75 SER C CA 1
ATOM 2796 C C . SER C 1 77 ? 46.952 68.492 15.319 1.00 25.94 75 SER C C 1
ATOM 2797 O O . SER C 1 77 ? 46.244 68.647 16.307 1.00 21.43 75 SER C O 1
ATOM 2800 N N . GLY C 1 78 ? 48.094 67.803 15.339 1.00 23.62 76 GLY C N 1
ATOM 2801 C CA . GLY C 1 78 ? 48.697 67.330 16.567 1.00 21.43 76 GLY C CA 1
ATOM 2802 C C . GLY C 1 78 ? 49.074 68.479 17.488 1.00 22.32 76 GLY C C 1
ATOM 2803 O O . GLY C 1 78 ? 48.908 68.388 18.711 1.00 22.38 76 GLY C O 1
ATOM 2804 N N . ALA C 1 79 ? 49.573 69.564 16.890 1.00 20.33 77 ALA C N 1
ATOM 2805 C CA . ALA C 1 79 ? 49.833 70.808 17.598 1.00 18.28 77 ALA C CA 1
ATOM 2806 C C . ALA C 1 79 ? 48.632 71.307 18.383 1.00 19.86 77 ALA C C 1
ATOM 2807 O O . ALA C 1 79 ? 48.787 71.617 19.554 1.00 23.06 77 ALA C O 1
ATOM 2809 N N . ASP C 1 80 ? 47.440 71.374 17.763 1.00 23.11 78 ASP C N 1
ATOM 2810 C CA . ASP C 1 80 ? 46.199 71.764 18.472 1.00 23.65 78 ASP C CA 1
ATOM 2811 C C . ASP C 1 80 ? 45.930 70.897 19.698 1.00 24.74 78 ASP C C 1
ATOM 2812 O O . ASP C 1 80 ? 45.492 71.373 20.753 1.00 20.49 78 ASP C O 1
ATOM 2817 N N . MET C 1 81 ? 46.136 69.597 19.514 1.00 24.12 79 MET C N 1
ATOM 2818 C CA . MET C 1 81 ? 45.856 68.621 20.530 1.00 20.10 79 MET C CA 1
ATOM 2819 C C . MET C 1 81 ? 46.844 68.769 21.665 1.00 15.63 79 MET C C 1
ATOM 2820 O O . MET C 1 81 ? 46.450 68.775 22.832 1.00 15.21 79 MET C O 1
ATOM 2825 N N . ILE C 1 82 ? 48.124 68.909 21.333 1.00 13.50 80 ILE C N 1
ATOM 2826 C CA . ILE C 1 82 ? 49.147 69.051 22.381 1.00 17.09 80 ILE C CA 1
ATOM 2827 C C . ILE C 1 82 ? 48.944 70.344 23.201 1.00 16.55 80 ILE C C 1
ATOM 2828 O O . ILE C 1 82 ? 49.047 70.328 24.439 1.00 15.82 80 ILE C O 1
ATOM 2833 N N . ARG C 1 83 ? 48.643 71.448 22.512 1.00 16.88 81 ARG C N 1
ATOM 2834 C CA . ARG C 1 83 ? 48.473 72.756 23.185 1.00 17.05 81 ARG C CA 1
ATOM 2835 C C . ARG C 1 83 ? 47.277 72.684 24.119 1.00 14.17 81 ARG C C 1
ATOM 2836 O O . ARG C 1 83 ? 47.327 73.183 25.219 1.00 15.85 81 ARG C O 1
ATOM 2844 N N . HIS C 1 84 ? 46.217 72.007 23.682 1.00 15.85 82 HIS C N 1
ATOM 2845 C CA . HIS C 1 84 ? 45.023 71.815 24.503 1.00 14.72 82 HIS C CA 1
ATOM 2846 C C . HIS C 1 84 ? 45.323 70.985 25.758 1.00 16.35 82 HIS C C 1
ATOM 2847 O O . HIS C 1 84 ? 44.949 71.377 26.853 1.00 17.08 82 HIS C O 1
ATOM 2854 N N . VAL C 1 85 ? 46.046 69.874 25.589 1.00 17.83 83 VAL C N 1
ATOM 2855 C CA . VAL C 1 85 ? 46.423 68.983 26.689 1.00 15.05 83 VAL C CA 1
ATOM 2856 C C . VAL C 1 85 ? 47.402 69.654 27.668 1.00 17.69 83 VAL C C 1
ATOM 2857 O O . VAL C 1 85 ? 47.315 69.439 28.882 1.00 16.03 83 VAL C O 1
ATOM 2861 N N . ARG C 1 86 ? 48.327 70.464 27.147 1.00 17.40 84 ARG C N 1
ATOM 2862 C CA . ARG C 1 86 ? 49.234 71.211 28.017 1.00 21.22 84 ARG C CA 1
ATOM 2863 C C . ARG C 1 86 ? 48.461 72.110 29.005 1.00 20.75 84 ARG C C 1
ATOM 2864 O O . ARG C 1 86 ? 48.770 72.126 30.190 1.00 23.06 84 ARG C O 1
ATOM 2872 N N . GLY C 1 87 ? 47.474 72.845 28.494 1.00 19.56 85 GLY C N 1
ATOM 2873 C CA . GLY C 1 87 ? 46.588 73.685 29.304 1.00 18.17 85 GLY C CA 1
ATOM 2874 C C . GLY C 1 87 ? 45.769 72.945 30.345 1.00 20.94 85 GLY C C 1
ATOM 2875 O O . GLY C 1 87 ? 45.653 73.400 31.469 1.00 23.89 85 GLY C O 1
ATOM 2876 N N . LEU C 1 88 ? 45.211 71.797 29.974 1.00 21.94 86 LEU C N 1
ATOM 2877 C CA . LEU C 1 88 ? 44.499 70.940 30.920 1.00 20.72 86 LEU C CA 1
ATOM 2878 C C . LEU C 1 88 ? 45.419 70.463 32.028 1.00 17.27 86 LEU C C 1
ATOM 2879 O O . LEU C 1 88 ? 45.053 70.519 33.194 1.00 18.17 86 LEU C O 1
ATOM 2884 N N . VAL C 1 89 ? 46.620 70.017 31.658 1.00 16.49 87 VAL C N 1
ATOM 2885 C CA . VAL C 1 89 ? 47.632 69.576 32.619 1.00 14.15 87 VAL C CA 1
ATOM 2886 C C . VAL C 1 89 ? 48.037 70.689 33.620 1.00 21.26 87 VAL C C 1
ATOM 2887 O O . VAL C 1 89 ? 48.067 70.474 34.851 1.00 20.77 87 VAL C O 1
ATOM 2891 N N . GLU C 1 90 ? 48.369 71.868 33.097 1.00 21.59 88 GLU C N 1
ATOM 2892 C CA . GLU C 1 90 ? 48.715 73.013 33.956 1.00 23.47 88 GLU C CA 1
ATOM 2893 C C . GLU C 1 90 ? 47.535 73.535 34.806 1.00 24.07 88 GLU C C 1
ATOM 2894 O O . GLU C 1 90 ? 47.725 73.822 35.987 1.00 25.93 88 GLU C O 1
ATOM 2900 N N . ASN C 1 91 ? 46.324 73.608 34.242 1.00 23.84 89 ASN C N 1
ATOM 2901 C CA A ASN C 1 91 ? 45.139 73.982 35.020 0.50 25.29 89 ASN C CA 1
ATOM 2902 C CA B ASN C 1 91 ? 45.161 73.992 35.038 0.50 26.39 89 ASN C CA 1
ATOM 2903 C C . ASN C 1 91 ? 44.907 73.035 36.201 1.00 26.46 89 ASN C C 1
ATOM 2904 O O . ASN C 1 91 ? 44.445 73.452 37.256 1.00 30.72 89 ASN C O 1
ATOM 2913 N N . ALA C 1 92 ? 45.211 71.749 36.009 1.00 26.55 90 ALA C N 1
ATOM 2914 C CA . ALA C 1 92 ? 45.032 70.736 37.060 1.00 25.56 90 ALA C CA 1
ATOM 2915 C C . ALA C 1 92 ? 46.102 70.814 38.145 1.00 24.24 90 ALA C C 1
ATOM 2916 O O . ALA C 1 92 ? 46.075 70.035 39.099 1.00 27.54 90 ALA C O 1
ATOM 2918 N N . GLY C 1 93 ? 47.042 71.740 37.987 1.00 23.52 91 GLY C N 1
ATOM 2919 C CA . GLY C 1 93 ? 48.041 72.016 39.018 1.00 24.01 91 GLY C CA 1
ATOM 2920 C C . GLY C 1 93 ? 49.411 71.390 38.818 1.00 26.24 91 GLY C C 1
ATOM 2921 O O . GLY C 1 93 ? 50.225 71.410 39.739 1.00 24.58 91 GLY C O 1
ATOM 2922 N N . PHE C 1 94 ? 49.677 70.836 37.627 1.00 23.66 92 PHE C N 1
ATOM 2923 C CA . PHE C 1 94 ? 50.964 70.180 37.356 1.00 20.57 92 PHE C CA 1
ATOM 2924 C C . PHE C 1 94 ? 51.932 71.013 36.555 1.00 23.02 92 PHE C C 1
ATOM 2925 O O . PHE C 1 94 ? 51.542 71.826 35.713 1.00 22.20 92 PHE C O 1
ATOM 2933 N N . VAL C 1 95 ? 53.207 70.780 36.835 1.00 24.30 93 VAL C N 1
ATOM 2934 C CA . VAL C 1 95 ? 54.326 71.298 36.062 1.00 25.61 93 VAL C CA 1
ATOM 2935 C C . VAL C 1 95 ? 54.829 70.110 35.233 1.00 22.65 93 VAL C C 1
ATOM 2936 O O . VAL C 1 95 ? 55.051 69.040 35.778 1.00 20.22 93 VAL C O 1
ATOM 2940 N N . ILE C 1 96 ? 54.981 70.285 33.922 1.00 22.21 94 ILE C N 1
ATOM 2941 C CA . ILE C 1 96 ? 55.538 69.220 33.072 1.00 19.54 94 ILE C CA 1
ATOM 2942 C C . ILE C 1 96 ? 57.067 69.240 33.175 1.00 19.54 94 ILE C C 1
ATOM 2943 O O . ILE C 1 96 ? 57.672 70.271 32.914 1.00 22.60 94 ILE C O 1
ATOM 2948 N N . GLY C 1 97 ? 57.688 68.127 33.575 1.00 19.67 95 GLY C N 1
ATOM 2949 C CA . GLY C 1 97 ? 59.167 68.050 33.651 1.00 15.52 95 GLY C CA 1
ATOM 2950 C C . GLY C 1 97 ? 59.856 67.706 32.327 1.00 18.72 95 GLY C C 1
ATOM 2951 O O . GLY C 1 97 ? 60.768 68.407 31.860 1.00 17.73 95 GLY C O 1
ATOM 2952 N N . ASN C 1 98 ? 59.441 66.601 31.726 1.00 17.40 96 ASN C N 1
ATOM 2953 C CA . ASN C 1 98 ? 59.941 66.183 30.407 1.00 18.27 96 ASN C CA 1
ATOM 2954 C C . ASN C 1 98 ? 58.989 65.184 29.792 1.00 16.16 96 ASN C C 1
ATOM 2955 O O . ASN C 1 98 ? 58.113 64.648 30.478 1.00 20.04 96 ASN C O 1
ATOM 2960 N N . ALA C 1 99 ? 59.148 64.950 28.499 1.00 13.77 97 ALA C N 1
ATOM 2961 C CA . ALA C 1 99 ? 58.403 63.909 27.816 1.00 14.47 97 ALA C CA 1
ATOM 2962 C C . ALA C 1 99 ? 59.296 63.337 26.729 1.00 15.60 97 ALA C C 1
ATOM 2963 O O . ALA C 1 99 ? 60.292 63.971 26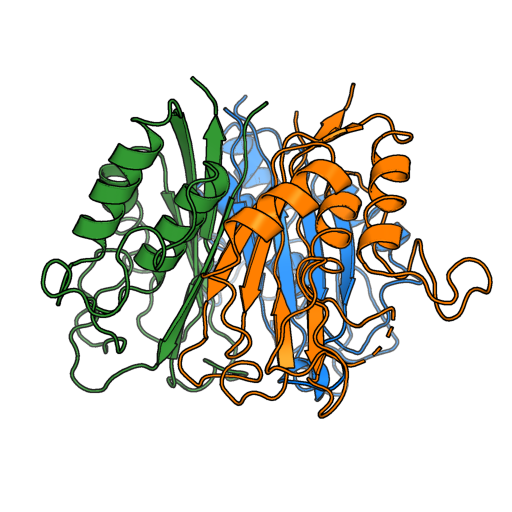.340 1.00 16.11 97 ALA C O 1
ATOM 2965 N N . THR C 1 100 ? 58.982 62.119 26.296 1.00 14.86 98 THR C N 1
ATOM 2966 C CA . THR C 1 100 ? 59.746 61.400 25.278 1.00 16.99 98 THR C CA 1
ATOM 2967 C C . THR C 1 100 ? 58.767 60.701 24.366 1.00 14.74 98 THR C C 1
ATOM 2968 O O . THR C 1 100 ? 57.702 60.312 24.809 1.00 18.70 98 THR C O 1
ATOM 2972 N N . VAL C 1 101 ? 59.127 60.562 23.090 1.00 15.32 99 VAL C N 1
ATOM 2973 C CA . VAL C 1 101 ? 58.367 59.761 22.158 1.00 13.79 99 VAL C CA 1
ATOM 2974 C C . VAL C 1 101 ? 59.315 58.988 21.217 1.00 18.94 99 VAL C C 1
ATOM 2975 O O . VAL C 1 101 ? 60.297 59.546 20.722 1.00 17.47 99 VAL C O 1
ATOM 2979 N N . GLN C 1 102 ? 59.026 57.700 21.018 1.00 18.68 100 GLN C N 1
ATOM 2980 C CA . GLN C 1 102 ? 59.690 56.878 20.010 1.00 20.33 100 GLN C CA 1
ATOM 2981 C C . GLN C 1 102 ? 58.699 56.510 18.918 1.00 19.59 100 GLN C C 1
ATOM 2982 O O . GLN C 1 102 ? 57.621 56.001 19.207 1.00 16.90 100 GLN C O 1
ATOM 2988 N N . VAL C 1 103 ? 59.059 56.803 17.671 1.00 18.55 101 VAL C N 1
ATOM 2989 C CA . VAL C 1 103 ? 58.266 56.429 16.521 1.00 18.42 101 VAL C CA 1
ATOM 2990 C C . VAL C 1 103 ? 58.747 55.055 16.060 1.00 20.13 101 VAL C C 1
ATOM 2991 O O . VAL C 1 103 ? 59.948 54.790 16.017 1.00 20.81 101 VAL C O 1
ATOM 2995 N N . ILE C 1 104 ? 57.797 54.164 15.791 1.00 21.36 102 ILE C N 1
ATOM 2996 C CA . ILE C 1 104 ? 58.099 52.810 15.352 1.00 21.19 102 ILE C CA 1
ATOM 2997 C C . ILE C 1 104 ? 57.544 52.630 13.933 1.00 23.65 102 ILE C C 1
ATOM 2998 O O . ILE C 1 104 ? 56.321 52.619 13.726 1.00 23.64 102 ILE C O 1
ATOM 3003 N N . GLY C 1 105 ? 58.452 52.523 12.962 1.00 23.82 103 GLY C N 1
ATOM 3004 C CA . GLY C 1 105 ? 58.061 52.430 11.542 1.00 28.82 103 GLY C CA 1
ATOM 3005 C C . GLY C 1 105 ? 59.235 52.597 10.587 1.00 29.90 103 GLY C C 1
ATOM 3006 O O . GLY C 1 105 ? 60.308 53.037 10.997 1.00 31.14 103 GLY C O 1
ATOM 3007 N N . ASN C 1 106 ? 59.025 52.240 9.320 1.00 31.94 104 ASN C N 1
ATOM 3008 C CA A ASN C 1 106 ? 60.072 52.280 8.301 0.75 35.02 104 ASN C CA 1
ATOM 3009 C CA B ASN C 1 106 ? 60.091 52.291 8.315 0.25 32.74 104 ASN C CA 1
ATOM 3010 C C . ASN C 1 106 ? 60.238 53.666 7.660 1.00 33.93 104 ASN C C 1
ATOM 3011 O O . ASN C 1 106 ? 61.354 54.183 7.547 1.00 36.74 104 ASN C O 1
ATOM 3020 N N . ARG C 1 107 ? 59.125 54.250 7.223 1.00 33.35 105 ARG C N 1
ATOM 3021 C CA . ARG C 1 107 ? 59.130 55.566 6.572 1.00 35.62 105 ARG C CA 1
ATOM 3022 C C . ARG C 1 107 ? 58.134 56.473 7.289 1.00 32.62 105 ARG C C 1
ATOM 3023 O O . ARG C 1 107 ? 57.099 55.995 7.739 1.00 32.39 105 ARG C O 1
ATOM 3031 N N . PRO C 1 108 ? 58.432 57.789 7.396 1.00 31.66 106 PRO C N 1
ATOM 3032 C CA . PRO C 1 108 ? 59.645 58.476 6.944 1.00 28.59 106 PRO C CA 1
ATOM 3033 C C . PRO C 1 108 ? 60.816 58.238 7.891 1.00 29.13 106 PRO C C 1
ATOM 3034 O O . PRO C 1 108 ? 60.626 57.675 8.971 1.00 29.58 106 PRO C O 1
ATOM 3038 N N . LYS C 1 109 ? 62.010 58.670 7.487 1.00 30.88 107 LYS C N 1
ATOM 3039 C CA . LYS C 1 109 ? 63.177 58.640 8.357 1.00 31.16 107 LYS C CA 1
ATOM 3040 C C . LYS C 1 109 ? 63.172 59.862 9.273 1.00 28.93 107 LYS C C 1
ATOM 3041 O O . LYS C 1 109 ? 63.064 61.000 8.830 1.00 27.37 107 LYS C O 1
ATOM 3047 N N . VAL C 1 110 ? 63.252 59.601 10.569 1.00 27.48 108 VAL C N 1
ATOM 3048 C CA . VAL C 1 110 ? 63.090 60.655 11.560 1.00 26.83 108 VAL C CA 1
ATOM 3049 C C . VAL C 1 110 ? 64.431 61.341 11.769 1.00 27.29 108 VAL C C 1
ATOM 3050 O O . VAL C 1 110 ? 64.477 62.562 11.939 1.00 31.11 108 VAL C O 1
ATOM 3054 N N . GLY C 1 111 ? 65.508 60.548 11.743 1.00 25.58 109 GLY C N 1
ATOM 3055 C CA . GLY C 1 111 ? 66.879 61.029 11.939 1.00 27.45 109 GLY C CA 1
ATOM 3056 C C . GLY C 1 111 ? 67.206 62.424 11.410 1.00 30.93 109 GLY C C 1
ATOM 3057 O O . GLY C 1 111 ? 67.606 63.302 12.196 1.00 28.82 109 GLY C O 1
ATOM 3058 N N . PRO C 1 112 ? 67.042 62.646 10.084 1.00 32.38 110 PRO C N 1
ATOM 3059 C CA . PRO C 1 112 ? 67.350 63.957 9.482 1.00 34.47 110 PRO C CA 1
ATOM 3060 C C . PRO C 1 112 ? 66.577 65.129 10.100 1.00 35.26 110 PRO C C 1
ATOM 3061 O O . PRO C 1 112 ? 67.108 66.226 10.191 1.00 36.19 110 PRO C O 1
ATOM 3065 N N . ARG C 1 113 ? 65.347 64.895 10.548 1.00 34.87 111 ARG C N 1
ATOM 3066 C CA . ARG C 1 113 ? 64.550 65.975 11.146 1.00 31.51 111 ARG C CA 1
ATOM 3067 C C . ARG C 1 113 ? 64.303 65.855 12.656 1.00 28.88 111 ARG C C 1
ATOM 3068 O O . ARG C 1 113 ? 63.447 66.545 13.202 1.00 28.62 111 ARG C O 1
ATOM 3076 N N . ARG C 1 114 ? 65.101 65.015 13.323 1.00 28.74 112 ARG C N 1
ATOM 3077 C CA . ARG C 1 114 ? 64.940 64.697 14.747 1.00 27.35 112 ARG C CA 1
ATOM 3078 C C . ARG C 1 114 ? 65.087 65.905 15.666 1.00 30.90 112 ARG C C 1
ATOM 3079 O O . ARG C 1 114 ? 64.259 66.120 16.559 1.00 30.21 112 ARG C O 1
ATOM 3087 N N . GLU C 1 115 ? 66.144 66.684 15.448 1.00 32.68 113 GLU C N 1
ATOM 3088 C CA . GLU C 1 115 ? 66.419 67.873 16.245 1.00 33.41 113 GLU C CA 1
ATOM 3089 C C . GLU C 1 115 ? 65.365 68.959 16.050 1.00 28.48 113 GLU C C 1
ATOM 3090 O O . GLU C 1 115 ? 64.948 69.608 17.015 1.00 25.42 113 GLU C O 1
ATOM 3096 N N . GLU C 1 116 ? 64.932 69.148 14.804 1.00 24.54 114 GLU C N 1
ATOM 3097 C CA . GLU C 1 116 ? 63.815 70.032 14.507 1.00 26.79 114 GLU C CA 1
ATOM 3098 C C . GLU C 1 116 ? 62.525 69.561 15.215 1.00 25.49 114 GLU C C 1
ATOM 3099 O O . GLU C 1 116 ? 61.809 70.383 15.777 1.00 25.16 114 GLU C O 1
ATOM 3105 N N . ALA C 1 117 ? 62.243 68.250 15.180 1.00 21.82 115 ALA C N 1
ATOM 3106 C CA . ALA C 1 117 ? 61.099 67.656 15.877 1.00 21.99 115 ALA C CA 1
ATOM 3107 C C . ALA C 1 117 ? 61.118 67.966 17.369 1.00 22.00 115 ALA C C 1
ATOM 3108 O O . ALA C 1 117 ? 60.103 68.368 17.923 1.00 21.25 115 ALA C O 1
ATOM 3110 N N . GLN C 1 118 ? 62.269 67.775 18.011 1.00 20.60 116 GLN C N 1
ATOM 3111 C CA . GLN C 1 118 ? 62.428 68.098 19.437 1.00 25.07 116 GLN C CA 1
ATOM 3112 C C . GLN C 1 118 ? 62.182 69.569 19.760 1.00 26.32 116 GLN C C 1
ATOM 3113 O O . GLN C 1 118 ? 61.613 69.880 20.823 1.00 25.93 116 GLN C O 1
ATOM 3119 N N . GLN C 1 119 ? 62.637 70.449 18.855 1.00 26.88 117 GLN C N 1
ATOM 3120 C CA A GLN C 1 119 ? 62.454 71.900 18.962 0.50 27.68 117 GLN C CA 1
ATOM 3121 C CA B GLN C 1 119 ? 62.452 71.898 18.985 0.50 27.53 117 GLN C CA 1
ATOM 3122 C C . GLN C 1 119 ? 60.965 72.237 18.949 1.00 25.62 117 GLN C C 1
ATOM 3123 O O . GLN C 1 119 ? 60.454 72.887 19.857 1.00 24.86 117 GLN C O 1
ATOM 3134 N N . VAL C 1 120 ? 60.271 71.779 17.910 1.00 23.31 118 VAL C N 1
ATOM 3135 C CA . VAL C 1 120 ? 58.839 72.043 17.775 1.00 23.30 118 VAL C CA 1
ATOM 3136 C C . VAL C 1 120 ? 58.046 71.502 18.978 1.00 23.90 118 VAL C C 1
ATOM 3137 O O . VAL C 1 120 ? 57.245 72.220 19.567 1.00 25.64 118 VAL C O 1
ATOM 3141 N N . LEU C 1 121 ? 58.313 70.253 19.356 1.00 21.64 119 LEU C N 1
ATOM 3142 C CA . LEU C 1 121 ? 57.544 69.579 20.385 1.00 19.87 119 LEU C CA 1
ATOM 3143 C C . LEU C 1 121 ? 57.830 70.136 21.758 1.00 16.73 119 LEU C C 1
ATOM 3144 O O . LEU C 1 121 ? 56.923 70.217 22.576 1.00 16.16 119 LEU C O 1
ATOM 3149 N N . SER C 1 122 ? 59.081 70.535 22.012 1.00 18.22 120 SER C N 1
ATOM 3150 C CA . SER C 1 122 ? 59.432 71.169 23.283 1.00 18.69 120 SER C CA 1
ATOM 3151 C C . SER C 1 122 ? 58.698 72.502 23.462 1.00 23.79 120 SER C C 1
ATOM 3152 O O . SER C 1 122 ? 58.231 72.817 24.568 1.00 27.13 120 SER C O 1
ATOM 3155 N N . GLU C 1 123 ? 58.563 73.263 22.376 1.00 24.17 121 GLU C N 1
ATOM 3156 C CA . GLU C 1 123 ? 57.797 74.523 22.402 1.00 28.53 121 GLU C CA 1
ATOM 3157 C C . GLU C 1 123 ? 56.322 74.330 22.723 1.00 24.51 121 GLU C C 1
ATOM 3158 O O . GLU C 1 123 ? 55.728 75.103 23.484 1.00 25.86 121 GLU C O 1
ATOM 3164 N N . LEU C 1 124 ? 55.732 73.295 22.139 1.00 22.71 122 LEU C N 1
ATOM 3165 C CA . LEU C 1 124 ? 54.301 73.023 22.310 1.00 22.75 122 LEU C CA 1
ATOM 3166 C C . LEU C 1 124 ? 53.972 72.391 23.663 1.00 24.21 122 LEU C C 1
ATOM 3167 O O . LEU C 1 124 ? 52.916 72.673 24.241 1.00 24.59 122 LEU C O 1
ATOM 3172 N N . VAL C 1 125 ? 54.864 71.517 24.143 1.00 22.25 123 VAL C N 1
ATOM 3173 C CA . VAL C 1 125 ? 54.704 70.846 25.442 1.00 20.24 123 VAL C CA 1
ATOM 3174 C C . VAL C 1 125 ? 55.154 71.788 26.586 1.00 22.10 123 VAL C C 1
ATOM 3175 O O . VAL C 1 125 ? 54.622 71.719 27.700 1.00 23.72 123 VAL C O 1
ATOM 3179 N N . GLY C 1 126 ? 56.118 72.657 26.301 1.00 17.76 124 GLY C N 1
ATOM 3180 C CA . GLY C 1 126 ? 56.682 73.545 27.316 1.00 20.14 124 GLY C CA 1
ATOM 3181 C C . GLY C 1 126 ? 57.714 72.876 28.203 1.00 22.29 124 GLY C C 1
ATOM 3182 O O . GLY C 1 126 ? 57.949 73.320 29.310 1.00 27.65 124 GLY C O 1
ATOM 3183 N N . ALA C 1 127 ? 58.301 71.776 27.738 1.00 22.02 125 ALA C N 1
ATOM 3184 C CA . ALA C 1 127 ? 59.304 71.040 28.504 1.00 19.75 125 ALA C CA 1
ATOM 3185 C C . ALA C 1 127 ? 60.127 70.325 27.452 1.00 18.81 125 ALA C C 1
ATOM 3186 O O . ALA C 1 127 ? 59.647 70.170 26.327 1.00 19.60 125 ALA C O 1
ATOM 3188 N N . PRO C 1 128 ? 61.375 69.933 27.774 1.00 16.96 126 PRO C N 1
ATOM 3189 C CA . PRO C 1 128 ? 62.167 69.165 26.789 1.00 19.38 126 PRO C CA 1
ATOM 3190 C C . PRO C 1 128 ? 61.540 67.810 26.384 1.00 19.51 126 PRO C C 1
ATOM 3191 O O . PRO C 1 128 ? 61.220 66.974 27.250 1.00 17.05 126 PRO C O 1
ATOM 3195 N N . VAL C 1 129 ? 61.345 67.645 25.076 1.00 17.37 127 VAL C N 1
ATOM 3196 C CA . VAL C 1 129 ? 60.798 66.435 24.466 1.00 15.40 127 VAL C CA 1
ATOM 3197 C C . VAL C 1 129 ? 61.896 65.702 23.695 1.00 19.68 127 VAL C C 1
ATOM 3198 O O . VAL C 1 129 ? 62.488 66.248 22.770 1.00 21.83 127 VAL C O 1
ATOM 3202 N N . SER C 1 130 ? 62.159 64.457 24.088 1.00 20.31 128 SER C N 1
ATOM 3203 C CA . SER C 1 130 ? 63.073 63.597 23.377 1.00 17.31 128 SER C CA 1
ATOM 3204 C C . SER C 1 130 ? 62.358 62.879 22.238 1.00 19.48 128 SER C C 1
ATOM 3205 O O . SER C 1 130 ? 61.246 62.403 22.404 1.00 21.62 128 SER C O 1
ATOM 3208 N N . VAL C 1 131 ? 63.003 62.819 21.078 1.00 17.66 129 VAL C N 1
ATOM 3209 C CA . VAL C 1 131 ? 62.481 62.087 19.927 1.00 18.03 129 VAL C CA 1
ATOM 3210 C C . VAL C 1 131 ? 63.471 60.962 19.535 1.00 21.79 129 VAL C C 1
ATOM 3211 O O . VAL C 1 131 ? 64.702 61.148 19.500 1.00 20.16 129 VAL C O 1
ATOM 3215 N N . SER C 1 132 ? 62.933 59.766 19.333 1.00 22.32 130 SER C N 1
ATOM 3216 C CA . SER C 1 132 ? 63.720 58.659 18.812 1.00 21.89 130 SER C CA 1
ATOM 3217 C C . SER C 1 132 ? 62.882 57.888 17.821 1.00 22.45 130 SER C C 1
ATOM 3218 O O . SER C 1 132 ? 61.685 58.147 17.665 1.00 19.89 130 SER C O 1
ATOM 3221 N N . ALA C 1 133 ? 63.521 56.949 17.130 1.00 22.73 131 ALA C N 1
ATOM 3222 C CA . ALA C 1 133 ? 62.835 56.141 16.136 1.00 25.18 131 ALA C CA 1
ATOM 3223 C C . ALA C 1 133 ? 63.457 54.763 16.088 1.00 25.25 131 ALA C C 1
ATOM 3224 O O . ALA C 1 133 ? 64.618 54.584 16.448 1.00 28.73 131 ALA C O 1
ATOM 3226 N N . THR C 1 134 ? 62.664 53.788 15.662 1.00 27.02 132 THR C N 1
ATOM 3227 C CA . THR C 1 134 ? 63.148 52.443 15.411 1.00 26.70 132 THR C CA 1
ATOM 3228 C C . THR C 1 134 ? 62.322 51.862 14.270 1.00 29.18 132 THR C C 1
ATOM 3229 O O . THR C 1 134 ? 61.149 52.246 14.081 1.00 27.48 132 THR C O 1
ATOM 3233 N N . THR C 1 135 ? 62.947 51.001 13.466 1.00 32.09 133 THR C N 1
ATOM 3234 C CA . THR C 1 135 ? 62.210 50.172 12.514 1.00 34.77 133 THR C CA 1
ATOM 3235 C C . THR C 1 135 ? 61.923 48.843 13.200 1.00 37.73 133 THR C C 1
ATOM 3236 O O . THR C 1 135 ? 62.386 48.598 14.314 1.00 38.75 133 THR C O 1
ATOM 3240 N N . THR C 1 136 ? 61.177 47.977 12.528 1.00 41.04 134 THR C N 1
ATOM 3241 C CA . THR C 1 136 ? 60.885 46.649 13.067 1.00 45.62 134 THR C CA 1
ATOM 3242 C C . THR C 1 136 ? 61.675 45.515 12.396 1.00 47.43 134 THR C C 1
ATOM 3243 O O . THR C 1 136 ? 61.406 44.331 12.652 1.00 44.04 134 THR C O 1
ATOM 3247 N N . ASP C 1 137 ? 62.646 45.872 11.548 1.00 50.55 135 ASP C N 1
ATOM 3248 C CA . ASP C 1 137 ? 63.444 44.880 10.813 1.00 53.52 135 ASP C CA 1
ATOM 3249 C C . ASP C 1 137 ? 62.577 43.962 9.936 1.00 53.32 135 ASP C C 1
ATOM 3250 O O . ASP C 1 137 ? 62.863 42.766 9.807 1.00 53.71 135 ASP C O 1
ATOM 3255 N N . GLY C 1 138 ? 61.519 44.530 9.351 1.00 52.52 136 GLY C N 1
ATOM 3256 C CA . GLY C 1 138 ? 60.597 43.799 8.472 1.00 51.08 136 GLY C CA 1
ATOM 3257 C C . GLY C 1 138 ? 59.560 42.917 9.154 1.00 50.76 136 GLY C C 1
ATOM 3258 O O . GLY C 1 138 ? 58.897 42.131 8.485 1.00 51.65 136 GLY C O 1
ATOM 3259 N N . LEU C 1 139 ? 59.401 43.062 10.471 1.00 51.45 137 LEU C N 1
ATOM 3260 C CA . LEU C 1 139 ? 58.521 42.197 11.276 1.00 53.06 137 LEU C CA 1
ATOM 3261 C C . LEU C 1 139 ? 57.294 42.927 11.842 1.00 58.09 137 LEU C C 1
ATOM 3262 O O . LEU C 1 139 ? 57.324 44.138 12.059 1.00 58.71 137 LEU C O 1
ATOM 3267 N N . GLY C 1 140 ? 56.218 42.181 12.083 1.00 62.09 138 GLY C N 1
ATOM 3268 C CA . GLY C 1 140 ? 55.090 42.678 12.886 1.00 67.32 138 GLY C CA 1
ATOM 3269 C C . GLY C 1 140 ? 54.103 43.690 12.315 1.00 69.06 138 GLY C C 1
ATOM 3270 O O . GLY C 1 140 ? 54.181 44.071 11.137 1.00 67.88 138 GLY C O 1
ATOM 3271 N N . LEU C 1 141 ? 53.188 44.127 13.190 1.00 71.04 139 LEU C N 1
ATOM 3272 C CA . LEU C 1 141 ? 52.045 45.005 12.867 1.00 72.72 139 LEU C CA 1
ATOM 3273 C C . LEU C 1 141 ? 52.354 46.220 11.980 1.00 74.83 139 LEU C C 1
ATOM 3274 O O . LEU C 1 141 ? 51.456 46.767 11.332 1.00 75.85 139 LEU C O 1
ATOM 3279 N N . THR C 1 142 ? 53.625 46.630 11.975 1.00 74.95 140 THR C N 1
ATOM 3280 C CA . THR C 1 142 ? 54.104 47.810 11.261 1.00 71.79 140 THR C CA 1
ATOM 3281 C C . THR C 1 142 ? 55.424 47.489 10.534 1.00 71.96 140 THR C C 1
ATOM 3282 O O . THR C 1 142 ? 56.168 48.399 10.140 1.00 73.18 140 THR C O 1
ATOM 3286 N N . GLY C 1 143 ? 55.699 46.192 10.358 1.00 69.97 141 GLY C N 1
ATOM 3287 C CA . GLY C 1 143 ? 56.891 45.703 9.649 1.00 67.55 141 GLY C CA 1
ATOM 3288 C C . GLY C 1 143 ? 56.802 45.860 8.142 1.00 66.41 141 GLY C C 1
ATOM 3289 O O . GLY C 1 143 ? 57.791 46.189 7.481 1.00 65.50 141 GLY C O 1
ATOM 3290 N N . ARG C 1 144 ? 55.617 45.587 7.599 1.00 64.74 142 ARG C N 1
ATOM 3291 C CA . ARG C 1 144 ? 55.235 46.130 6.313 1.00 63.53 142 ARG C CA 1
ATOM 3292 C C . ARG C 1 144 ? 55.016 47.611 6.573 1.00 62.66 142 ARG C C 1
ATOM 3293 O O . ARG C 1 144 ? 54.694 48.005 7.703 1.00 62.23 142 ARG C O 1
ATOM 3301 N N . GLY C 1 145 ? 55.203 48.435 5.543 1.00 61.31 143 GLY C N 1
ATOM 3302 C CA . GLY C 1 145 ? 54.794 49.845 5.599 1.00 55.28 143 GLY C CA 1
ATOM 3303 C C . GLY C 1 145 ? 53.277 49.944 5.710 1.00 48.59 143 GLY C C 1
ATOM 3304 O O . GLY C 1 145 ? 52.652 50.803 5.084 1.00 49.10 143 GLY C O 1
ATOM 3305 N N . GLU C 1 146 ? 52.697 49.034 6.493 1.00 41.44 144 GLU C N 1
ATOM 3306 C CA A GLU C 1 146 ? 51.271 48.966 6.792 0.50 38.86 144 GLU C CA 1
ATOM 3307 C CA B GLU C 1 146 ? 51.257 49.052 6.680 0.50 40.97 144 GLU C CA 1
ATOM 3308 C C . GLU C 1 146 ? 50.818 50.141 7.665 1.00 37.23 144 GLU C C 1
ATOM 3309 O O . GLU C 1 146 ? 49.729 50.697 7.492 1.00 34.15 144 GLU C O 1
ATOM 3320 N N . GLY C 1 147 ? 51.662 50.479 8.643 1.00 33.62 145 GLY C N 1
ATOM 3321 C CA . GLY C 1 147 ? 51.297 51.479 9.641 1.00 28.55 145 GLY C CA 1
ATOM 3322 C C . GLY C 1 147 ? 52.436 52.077 10.426 1.00 26.82 145 GLY C C 1
ATOM 3323 O O . GLY C 1 147 ? 53.585 51.662 10.296 1.00 29.21 145 GLY C O 1
ATOM 3324 N N . LEU C 1 148 ? 52.110 53.076 11.237 1.00 25.76 146 LEU C N 1
ATOM 3325 C CA . LEU C 1 148 ? 53.075 53.720 12.147 1.00 22.86 146 LEU C CA 1
ATOM 3326 C C . LEU C 1 148 ? 52.562 53.613 13.568 1.00 20.86 146 LEU C C 1
ATOM 3327 O O . LEU C 1 148 ? 51.355 53.759 13.806 1.00 19.89 146 LEU C O 1
ATOM 3332 N N . ALA C 1 149 ? 53.482 53.376 14.500 1.00 20.02 147 ALA C N 1
ATOM 3333 C CA . ALA C 1 149 ? 53.208 53.376 15.931 1.00 18.99 147 ALA C CA 1
ATOM 3334 C C . ALA C 1 149 ? 54.114 54.413 16.647 1.00 18.94 147 ALA C C 1
ATOM 3335 O O . ALA C 1 149 ? 55.175 54.778 16.150 1.00 15.87 147 ALA C O 1
ATOM 3337 N N . ALA C 1 150 ? 53.688 54.878 17.816 1.00 15.47 148 ALA C N 1
ATOM 3338 C CA . ALA C 1 150 ? 54.531 55.718 18.663 1.00 15.15 148 ALA C CA 1
ATOM 3339 C C . ALA C 1 150 ? 54.280 55.306 20.088 1.00 13.70 148 ALA C C 1
ATOM 3340 O O . ALA C 1 150 ? 53.156 54.941 20.443 1.00 15.10 148 ALA C O 1
ATOM 3342 N N . ILE C 1 151 ? 55.328 55.354 20.893 1.00 15.01 149 ILE C N 1
ATOM 3343 C CA A ILE C 1 151 ? 55.200 55.170 22.326 0.50 12.11 149 ILE C CA 1
ATOM 3344 C CA B ILE C 1 151 ? 55.232 55.151 22.342 0.50 15.00 149 ILE C CA 1
ATOM 3345 C C . ILE C 1 151 ? 55.875 56.335 23.045 1.00 12.15 149 ILE C C 1
ATOM 3346 O O . ILE C 1 151 ? 57.029 56.671 22.759 1.00 14.72 149 ILE C O 1
ATOM 3355 N N . ALA C 1 152 ? 55.136 56.955 23.963 1.00 12.67 150 ALA C N 1
ATOM 3356 C CA . ALA C 1 152 ? 55.572 58.167 24.658 1.00 14.57 150 ALA C CA 1
ATOM 3357 C C . ALA C 1 152 ? 55.531 57.982 26.169 1.00 16.09 150 ALA C C 1
ATOM 3358 O O . ALA C 1 152 ? 54.708 57.232 26.662 1.00 17.97 150 ALA C O 1
ATOM 3360 N N . THR C 1 153 ? 56.441 58.647 26.883 1.00 17.48 151 THR C N 1
ATOM 3361 C CA . THR C 1 153 ? 56.392 58.778 28.352 1.00 17.23 151 THR C CA 1
ATOM 3362 C C . THR C 1 153 ? 56.410 60.258 28.698 1.00 17.07 151 THR C C 1
ATOM 3363 O O . THR C 1 153 ? 56.824 61.087 27.872 1.00 16.79 151 THR C O 1
ATOM 3367 N N . ALA C 1 154 ? 55.916 60.582 29.894 1.00 14.31 152 ALA C N 1
ATOM 3368 C CA . ALA C 1 154 ? 55.905 61.940 30.435 1.00 13.14 152 ALA C CA 1
ATOM 3369 C C . ALA C 1 154 ? 56.125 61.879 31.944 1.00 15.14 152 ALA C C 1
ATOM 3370 O O . ALA C 1 154 ? 55.789 60.882 32.601 1.00 17.96 152 ALA C O 1
ATOM 3372 N N . LEU C 1 155 ? 56.693 62.954 32.483 1.00 16.17 153 LEU C N 1
ATOM 3373 C CA . LEU C 1 155 ? 56.927 63.110 33.916 1.00 15.32 153 LEU C CA 1
ATOM 3374 C C . LEU C 1 155 ? 56.460 64.523 34.304 1.00 17.16 153 LEU C C 1
ATOM 3375 O O . LEU C 1 155 ? 56.888 65.516 33.713 1.00 15.90 153 LEU C O 1
ATOM 3380 N N . VAL C 1 156 ? 55.521 64.584 35.247 1.00 17.64 154 VAL C N 1
ATOM 3381 C CA . VAL C 1 156 ? 54.961 65.831 35.760 1.00 15.84 154 VAL C CA 1
ATOM 3382 C C . VAL C 1 156 ? 55.076 65.853 37.293 1.00 17.31 154 VAL C C 1
ATOM 3383 O O . VAL C 1 156 ? 55.372 64.839 37.910 1.00 20.82 154 VAL C O 1
ATOM 3387 N N . ALA C 1 157 ? 54.859 67.013 37.902 1.00 20.05 155 ALA C N 1
ATOM 3388 C CA . ALA C 1 157 ? 54.862 67.136 39.368 1.00 23.21 155 ALA C CA 1
ATOM 3389 C C . ALA C 1 157 ? 53.878 68.224 39.780 1.00 22.97 155 ALA C C 1
ATOM 3390 O O . ALA C 1 157 ? 53.745 69.223 39.068 1.00 23.53 155 ALA C O 1
ATOM 3392 N N . ALA C 1 158 ? 53.158 68.015 40.884 1.00 25.28 156 ALA C N 1
ATOM 3393 C CA . ALA C 1 158 ? 52.430 69.113 41.532 1.00 36.04 156 ALA C CA 1
ATOM 3394 C C . ALA C 1 158 ? 53.529 70.080 42.020 1.00 40.22 156 ALA C C 1
ATOM 3395 O O . ALA C 1 158 ? 54.485 69.623 42.633 1.00 41.71 156 ALA C O 1
ATOM 3397 N N . GLU C 1 159 ? 53.429 71.394 41.835 1.00 47.35 157 GLU C N 1
ATOM 3398 C CA . GLU C 1 159 ? 52.227 72.197 41.926 1.00 56.21 157 GLU C CA 1
ATOM 3399 C C . GLU C 1 159 ? 52.208 73.258 40.830 1.00 56.88 157 GLU C C 1
ATOM 3400 O O . GLU C 1 159 ? 53.047 74.163 40.806 1.00 60.49 157 GLU C O 1
#

Sequence (461 aa):
LPRVGLGTDVVHPIEAGRPCRLLCLEFDDADGCASDGDVAAHALLCDALLSAAGLGDLGTIFGTDRPQWRGASGADMIIRHVRGLVENAGFVVIGNATVQVIGNRPKVGPRREEAQQQVLSELVGAPVSVSATTTDGLGLTGRGEGLAAIATALLVAAELPRVVGLGTTDVHPIEAGRPCRLLCLEFDDADGCASDGDVVAAHALLCDALLSAAGLGDLGTIIFGTDRPQWRGASGADMIRRHVRGLVENNAGFVIGNATVQVIGNRPKVGPRREEAQQVLSELVGAPVSVSATTTDGLGLTTGRGEGLAAIIATTALLVAAELPRVVGLGTDVHPIEAGRPCRLLCLEEFDDADGCAGHSDGDVAAHALCDALLSAAGLGDLGTIIFGTDRPQQWRGASGADMIRHVRGLVENNAGFVIGNATVQVIGNNRPKVGPRREEAQQQVLSELVGAPVSVSATTTDGLGLTGRGEEGLAAIIATALVAAE

Radius of gyration: 20.1 Å; Cα contacts (8 Å, |Δi|>4): 1389; chains: 3; bounding box: 55×49×53 Å

CATH classification: 3.30.1330.50

B-factor: mean 28.25, std 14.39, range [2.0, 81.13]

Solvent-accessible surface area: 17235 Å² total; per-residue (Å²): 115,15,46,0,0,3,0,19,14,23,17,33,36,86,92,72,79,69,2,83,1,0,30,12,84,8,122,128,17,39,0,4,50,69,26,1,1,0,0,0,11,0,0,0,7,0,0,0,2,0,6,30,51,2,15,35,46,61,23,15,22,132,108,99,90,128,66,150,70,11,38,1,21,55,13,0,126,57,0,78,27,50,0,80,130,49,33,25,78,15,15,0,0,3,2,2,3,25,9,43,105,8,128,4,53,119,72,24,120,70,0,28,122,49,0,31,141,24,1,45,8,62,5,5,2,2,33,19,54,7,66,47,30,10,22,9,11,125,29,80,1,4,13,2,9,0,0,0,1,0,15,75,181,113,18,46,0,0,4,0,11,9,17,30,28,53,81,94,68,69,73,2,90,2,0,31,13,95,14,120,125,23,53,1,3,54,81,21,2,1,1,0,0,16,0,0,0,6,0,0,0,2,0,8,33,54,2,16,32,46,64,24,16,23,127,152,101,118,118,69,213,82,18,38,0,20,51,16,0,118,62,0,74,26,61,0,82,137,49,30,22,70,16,17,0,0,3,1,2,4,18,10,42,122,10,106,5,51,119,70,18,114,70,0,28,128,50,0,31,118,6,1,47,9,60,5,6,1,2,32,22,54,4,63,49,22,8,28,9,13,129,37,65,0,4,10,0,21,0,0,0,0,0,17,70,172,119,17,44,0,0,2,0,12,9,10,30,31,46,76,95,69,53,74,4,88,2,0,31,9,106,14,132,158,26,54,1,5,22,39,61,14,13,2,1,0,0,0,12,0,0,0,5,0,0,0,3,0,7,31,55,2,15,33,46,65,26,14,23,125,95,96,115,128,56,195,46,10,38,1,22,46,11,0,129,69,0,78,29,59,0,81,132,51,33,27,76,14,17,0,0,3,1,2,4,25,9,38,158,17,98,5,54,116,69,19,116,69,0,32,112,45,0,32,137,27,0,40,9,62,4,4,1,2,31,24,56,4,81,61,25,36,66,1,6,160,40,63,1,4,11,1,8,0,0,0,0,0,10,80,178

Organism: Mycolicibacterium smegmatis (strain ATCC 700084 / mc(2)155) (NCBI:txid246196)

Nearest PDB structures (foldseek):
  2uzh-assembly1_B  TM=9.972E-01  e=6.341E-36  Mycolicibacterium smegmatis
  2uzh-assembly1_C  TM=9.954E-01  e=1.729E-34  Mycolicibacterium smegmatis
  5b8f-assembly1_B  TM=9.541E-01  e=7.795E-21  Pseudomonas aeruginosa PAO1
  5l12-assembly1_B  TM=9.483E-01  e=2.126E-19  Burkholderia pseudomallei 1106a
  1yqn-assembly1_A  TM=9.597E-01  e=5.467E-19  Escherichia coli

Foldseek 3Di:
DKFKFKFKFKFFWDPPAFDQELNDTPNPDTDTDLRRHQQLQRQLRQLCGRQVNDHPCSPVNPVDPVCSSPDSLSSLLVSLVVSVVSAKDWAEKEKEKEADDDDCVVCQVVSQVVVCVSNVYGYHYYYDYPCLDDCRSVRGMMMMMMMTIMGGD/DKFKFKFKFKFFFDPPQFDQELNDTDPPGTHGDLSNHRQLQGQLRQLCRRQVNDHDCSPPNPPDVVCPSPHSLNSLLVSLVVSVVSQKDWAEKEKEKEADPDDCPVCQVVSQVSNCVSNVYGYHYYYDYPCLDDCRSVNGMMMMMMMTIMDGD/DKFKFKFKFKFFWDPPQFDQELNDTDPPDDDTDDQESRHGQLQRQLRQLCGRQVNDHCCSPVNPSDPVRGNNHSLNSLLVSLVVSVVSFKDWAEKEKEKEADPDDCVVCQVVSQVVNCVSNVYGYHYHYDYPCLDDPRSDVGMMMMMMMTIMDGD

Secondary structure (DSSP, 8-state):
--EEEEEEEEEEB-TTS-EEETTEEETTS--B-----HHHHHHHHHHHHHTT---HHHHHTTT-GGGTT--HHHHHHHHHHHHHHTTEEEEEEEEEEESSSS--GGGHHHHHHHHHHHHTS-EEEEEE--TT-HHHHTTSEEEEEEEEEEEE-/--EEEEEEEEEEEEEEEEEEETTEEEEEEEEE-----HHHHHHHHHHHHHTT---HHHHH-SS-GGGTT--HHHHHHHHHHHHHHTTEEEEEEEEEEESSSS--GGGHHHHHHHHHHHHTS-EEEEEE--TT-HHHHTTSEEEEEEEEEEEE-/--EEEEEEEEEEB-TT--EEETTEEESSS--B-SSS---HHHHHHHHHHHHHTT---HHHHH-SS-GGGTT--HHHHHHHHHHHHHHTTEEEEEEEEEEESSSS--GGGHHHHHHHHHHHHTS-EEEEEE--TT-STTTSTTEEEEEEEEEEEE-

InterPro domains:
  IPR003526 2-C-methyl-D-erythritol 2,4-cyclodiphosphate synthase [MF_00107] (4-156)
  IPR003526 2-C-methyl-D-erythritol 2,4-cyclodiphosphate synthase [PF02542] (5-154)
  IPR003526 2-C-methyl-D-erythritol 2,4-cyclodiphosphate synthase [PTHR43181] (5-155)
  IPR003526 2-C-methyl-D-erythritol 2,4-cyclodiphosphate synthase [TIGR00151] (5-155)
  IPR003526 2-C-methyl-D-erythritol 2,4-cyclodiphosphate synthase [cd00554] (5-146)
  IPR020555 2-C-methyl-D-erythritol 2,4-cyclodiphosphate synthase, conserved site [PS01350] (38-53)
  IPR036571 2-C-methyl-D-erythritol 2,4-cyclodiphosphate synthase superfamily [G3DSA:3.30.1330.50] (1-163)
  IPR036571 2-C-methyl-D-erythritol 2,4-cyclodiphosphate synthase superfamily [SSF69765] (2-155)